Protein AF-A0ABC8B4Y0-F1 (afdb_monomer_lite)

Secondary structure (DSSP, 8-state):
-------------------------------TTSPPPPB--HHHHHHHHHHHH-SEEEEEEEBTTS-EEEEEEETT--EEEEESSGGGPEEEEEETTEEEEE--TTTTTSSPPTT--HHHHTTS-EES-GGGGTTSPSS---HHHHHHHHHHHHTT-S--PBTTPPPEEETTEEEEEEEETTEEEEEESSSSP-EEEEEPPTT------PPPTTSPPPTTSSSS--B-PEEEE---HHHHHHHHHHHHHHHHGGGG-EETTEEEE--SS-EEEE-SS-EEEEEEEEEEE---SSS---SEEEEEEEEEEEETTEE---EEEEEEEESSEEEEEEEEETTHHHHHHHHHHHHHHHHHHHHHHHTS---------EEEEEEEEEES--HHHHHHHHHHHHHHHHHHHHHH-S-TT-EEEE--TT-SHHHHHHHHHHHHSTT--SPPEEEE-TT--BTTTBTEEEE--PPBTTBTT--HHHHHHHHHHHTT--GGG--EEEEEEPP-TTTTT-SSGGGSPTT-EEEEEE---TT-HHHHHHHHHHHHHHHHS-------

Organism: NCBI:txid37332

InterPro domains:
  IPR032722 Deaminase, Xanthomonas XOO_2897-like [PF14440] (442-535)

Foldseek 3Di:
DDDDDDDDDDDDDDDDDDDDPDPDDDDPPPDPPDDDFDFDQQLQLLQLLVLLLQQKWWKWFAWPVGKIWIWMAGLVQWIWTWIGDDQQIWTWTAFPNFIWIQTALVPCPDAFFPPDDSVLRHRAIEGQDPVRCVRPQDAGPRSNVVSLLSLVFSVQFPDGDGPPPAFDDQPPATWGWTQTPQAIWIWGPDPVIHTFKGAGDPDDDAPPPDDDPPDRDDSRHDDPIHIGMMGIDDDDPVRSLVVLVVSLVVLQRLQSYFYSQKHKDKDQFADWDDDLQKIKGKIKIFMEGPDPDPDPDWDKFKKKKWKFKDKVNHTFPTWIDIDIGINGDIDMDMTMGRRVNVVSVVVVVVQVVVQVVVCVVVVHHDDDDDDIDMTMGMDMTTRPDHPVVSVVRSVVSVVSSVVSVLLQDLDPFEGEDEDRACPDLFSVVQLVVCVVPDPLLAKKKKFQFPPLCDVVSGRIDIFSQPADPVRNRGHSLVSSVVSCVVVVHFLQRGQEMEIQERDPNPPPVRPNSVNYGRYHYYYYHRYDDPPDPVSSVSSSVSVNVSSPDDPPDPDD

Radius of gyration: 36.03 Å; chains: 1; bounding box: 82×99×139 Å

Sequence (556 aa):
MYQLKRHSGSRIGMVAAVLSAVVVAGCASSVPGHPVAAPNTAPFYSAVVDLMTQSAAHYSGSDARGGTWDVRATATGEVLGKVGSGGDSTDVLVVDGKTYAKPPKSKASANLPRGMSLSDVEGKWLTGSDDLAEGVPAGSLSPRELANQLLSALDRASAYPRVGDTPVQIGSDQAIEVPTPIGTLAVSATAPYRVLRLTPPTGVGASSTSPTPDTPGIFLGTQNDQLGPIMFILMTAADRDQVYTDIVNQTQTLSNSLDVGINFQFDPSGNLDCNEASCTVTSTVTTSTTATRSAKLSGNVSAAMTAAITVEGRPSAGCATTQTLPISGVSTMTCVDPTVAAITADIRATKRAEAQAKANAEHHDVYVNWNVHFAAQIKIQATAMIQAEIDRMITVVRTEGDNARNRSNCGQTCTYNQIPYNSDKLSQAANRARTTTPGSTRNIMVAVVPGWNDPKTGDLVIGSGDPQSDNGTGRSEDDILTQLTSKGLSLDKITGLYSERQPCFSTCNSKLAPSLHPGTQVTYTVPWVPNDADSHSAGDALINRLAAEPVGGQRK

pLDDT: mean 78.81, std 18.63, range [27.58, 97.62]

Structure (mmCIF, N/CA/C/O backbone):
data_AF-A0ABC8B4Y0-F1
#
_entry.id   AF-A0ABC8B4Y0-F1
#
loop_
_atom_site.group_PDB
_atom_site.id
_atom_site.type_symbol
_atom_site.label_atom_id
_atom_site.label_alt_id
_atom_site.label_comp_id
_atom_site.label_asym_id
_atom_site.label_entity_id
_atom_site.label_seq_id
_atom_site.pdbx_PDB_ins_code
_atom_site.Cartn_x
_atom_site.Cartn_y
_atom_site.Cartn_z
_atom_site.occupancy
_atom_site.B_iso_or_equiv
_atom_site.auth_seq_id
_atom_site.auth_comp_id
_atom_site.auth_asym_id
_atom_site.auth_atom_id
_atom_site.pdbx_PDB_model_num
ATOM 1 N N . MET A 1 1 ? -19.310 69.004 45.032 1.00 33.62 1 MET A N 1
ATOM 2 C CA . MET A 1 1 ? -20.766 69.000 45.313 1.00 33.62 1 MET A CA 1
ATOM 3 C C . MET A 1 1 ? -21.301 67.677 44.788 1.00 33.62 1 MET A C 1
ATOM 5 O O . MET A 1 1 ? -21.158 67.478 43.598 1.00 33.62 1 MET A O 1
ATOM 9 N N . TYR A 1 2 ? -21.785 66.678 45.525 1.00 31.17 2 TYR A N 1
ATOM 10 C CA . TYR A 1 2 ? -22.213 66.428 46.914 1.00 31.17 2 TYR A CA 1
ATOM 11 C C . TYR A 1 2 ? -21.756 64.966 47.225 1.00 31.17 2 TYR A C 1
ATOM 13 O O . TYR A 1 2 ? -21.882 64.124 46.346 1.00 31.17 2 TYR A O 1
ATOM 21 N N . GLN A 1 3 ? -21.012 64.630 48.298 1.00 27.58 3 GLN A N 1
ATOM 22 C CA . GLN A 1 3 ? -21.507 64.241 49.647 1.00 27.58 3 GLN A CA 1
ATOM 23 C C . GLN A 1 3 ? -22.739 63.309 49.549 1.00 27.58 3 GLN A C 1
ATOM 25 O O . GLN A 1 3 ? -23.768 63.753 49.063 1.00 27.58 3 GLN A O 1
ATOM 30 N N . LEU A 1 4 ? -22.744 62.020 49.916 1.00 32.25 4 LEU A N 1
ATOM 31 C CA . LEU A 1 4 ? -22.607 61.358 51.238 1.00 32.25 4 LEU A CA 1
ATOM 32 C C . LEU A 1 4 ? -23.040 59.884 50.997 1.00 32.25 4 LEU A C 1
ATOM 34 O O . LEU A 1 4 ? -23.848 59.663 50.105 1.00 32.25 4 LEU A O 1
ATOM 38 N N . LYS A 1 5 ? -22.633 58.811 51.689 1.00 30.44 5 LYS A N 1
ATOM 39 C CA . LYS A 1 5 ? -22.561 58.515 53.139 1.00 30.44 5 LYS A CA 1
ATOM 40 C C . LYS A 1 5 ? -21.905 57.109 53.243 1.00 30.44 5 LYS A C 1
ATOM 42 O O . LYS A 1 5 ? -22.282 56.238 52.472 1.00 30.44 5 LYS A O 1
ATOM 47 N N . ARG A 1 6 ? -20.821 56.860 54.002 1.00 34.34 6 ARG A N 1
ATOM 48 C CA . ARG A 1 6 ? -20.750 56.554 55.461 1.00 34.34 6 ARG A CA 1
ATOM 49 C C . ARG A 1 6 ? -21.762 55.469 55.875 1.00 34.34 6 ARG A C 1
ATOM 51 O O . ARG A 1 6 ? -22.946 55.670 55.664 1.00 34.34 6 ARG A O 1
ATOM 58 N N . HIS A 1 7 ? -21.396 54.334 56.475 1.00 32.16 7 HIS A N 1
ATOM 59 C CA . HIS A 1 7 ? -20.611 54.120 57.706 1.00 32.16 7 HIS A CA 1
ATOM 60 C C . HIS A 1 7 ? -20.355 52.589 57.851 1.00 32.16 7 HIS A C 1
ATOM 62 O O . HIS A 1 7 ? -21.192 51.816 57.414 1.00 32.16 7 HIS A O 1
ATOM 68 N N . SER A 1 8 ? -19.188 52.093 58.291 1.00 32.81 8 SER A N 1
ATOM 69 C CA . SER A 1 8 ? -18.697 51.953 59.686 1.00 32.81 8 SER A CA 1
ATOM 70 C C . SER A 1 8 ? -18.824 50.524 60.223 1.00 32.81 8 SER A C 1
ATOM 72 O O . SER A 1 8 ? -19.868 49.907 60.074 1.00 32.81 8 SER A O 1
ATOM 74 N N . GLY A 1 9 ? -17.792 50.068 60.941 1.00 32.69 9 GLY A N 1
ATOM 75 C CA . GLY A 1 9 ? -17.789 48.839 61.746 1.00 32.69 9 GLY A CA 1
ATOM 76 C C . GLY A 1 9 ? -16.474 48.076 61.594 1.00 32.69 9 GLY A C 1
ATOM 77 O O . GLY A 1 9 ? -16.416 47.088 60.884 1.00 32.69 9 GLY A O 1
ATOM 78 N N . SER A 1 10 ? -15.346 48.693 61.936 1.00 33.22 10 SER A N 1
ATOM 79 C CA . SER A 1 10 ? -14.652 48.591 63.232 1.00 33.22 10 SER A CA 1
ATOM 80 C C . SER A 1 10 ? -13.839 47.307 63.419 1.00 33.22 10 SER A C 1
ATOM 82 O O . SER A 1 10 ? -14.345 46.197 63.497 1.00 33.22 10 SER A O 1
ATOM 84 N N . ARG A 1 11 ? -12.537 47.570 63.533 1.00 34.44 11 ARG A N 1
ATOM 85 C CA . ARG A 1 11 ? -11.420 46.728 63.951 1.00 34.44 11 ARG A CA 1
ATOM 86 C C . ARG A 1 11 ? -11.688 46.066 65.309 1.00 34.44 11 ARG A C 1
ATOM 88 O O . ARG A 1 11 ? -12.356 46.670 66.143 1.00 34.44 11 ARG A O 1
ATOM 95 N N . ILE A 1 12 ? -11.037 44.931 65.562 1.00 34.25 12 ILE A N 1
ATOM 96 C CA . ILE A 1 12 ? -9.954 44.745 66.555 1.00 34.25 12 ILE A CA 1
ATOM 97 C C . ILE A 1 12 ? -9.603 43.249 66.594 1.00 34.25 12 ILE A C 1
ATOM 99 O O . ILE A 1 12 ? -10.494 42.409 66.583 1.00 34.25 12 ILE A O 1
ATOM 103 N N . GLY A 1 13 ? -8.309 42.931 66.689 1.00 31.23 13 GLY A N 1
ATOM 104 C CA . GLY A 1 13 ? -7.859 41.614 67.150 1.00 31.23 13 GLY A CA 1
ATOM 105 C C . GLY A 1 13 ? -6.718 41.010 66.343 1.00 31.23 13 GLY A C 1
ATOM 106 O O . GLY A 1 13 ? -6.889 39.986 65.699 1.00 31.23 13 GLY A O 1
ATOM 107 N N . MET A 1 14 ? -5.551 41.649 66.377 1.00 32.12 14 MET A N 1
ATOM 108 C CA . MET A 1 14 ? -4.293 41.069 65.918 1.00 32.12 14 MET A CA 1
ATOM 109 C C . MET A 1 14 ? -3.760 40.160 67.035 1.00 32.12 14 MET A C 1
ATOM 111 O O . MET A 1 14 ? -3.405 40.659 68.099 1.00 32.12 14 MET A O 1
ATOM 115 N N . VAL A 1 15 ? -3.689 38.850 66.800 1.00 34.12 15 VAL A N 1
ATOM 116 C CA . VAL A 1 15 ? -2.751 37.954 67.492 1.00 34.12 15 VAL A CA 1
ATOM 117 C C . VAL A 1 15 ? -2.112 37.081 66.425 1.00 34.12 15 VAL A C 1
ATOM 119 O O . VAL A 1 15 ? -2.777 36.322 65.727 1.00 34.12 15 VAL A O 1
ATOM 122 N N . ALA A 1 16 ? -0.808 37.275 66.268 1.00 33.03 16 ALA A N 1
ATOM 123 C CA . ALA A 1 16 ? 0.045 36.532 65.368 1.00 33.03 16 ALA A CA 1
ATOM 124 C C . ALA A 1 16 ? 0.243 35.101 65.884 1.00 33.03 16 ALA A C 1
ATOM 126 O O . ALA A 1 16 ? 0.669 34.904 67.019 1.00 33.03 16 ALA A O 1
ATOM 127 N N . ALA A 1 17 ? 0.001 34.119 65.020 1.00 34.31 17 ALA A N 1
ATOM 128 C CA . ALA A 1 17 ? 0.556 32.782 65.152 1.00 34.31 17 ALA A CA 1
ATOM 129 C C . ALA A 1 17 ? 1.175 32.405 63.805 1.00 34.31 17 ALA A C 1
ATOM 131 O O . ALA A 1 17 ? 0.490 32.213 62.802 1.00 34.31 17 ALA A O 1
ATOM 132 N N . VAL A 1 18 ? 2.504 32.380 63.802 1.00 39.38 18 VAL A N 1
ATOM 133 C CA . VAL A 1 18 ? 3.349 31.850 62.738 1.00 39.38 18 VAL A CA 1
ATOM 134 C C . VAL A 1 18 ? 3.059 30.354 62.624 1.00 39.38 18 VAL A C 1
ATOM 136 O O . VAL A 1 18 ? 3.343 29.602 63.551 1.00 39.38 18 VAL A O 1
ATOM 139 N N . LEU A 1 19 ? 2.500 29.924 61.494 1.00 34.56 19 LEU A N 1
ATOM 140 C CA . LEU A 1 19 ? 2.455 28.518 61.106 1.00 34.56 19 LEU A CA 1
ATOM 141 C C . LEU A 1 19 ? 2.999 28.399 59.687 1.00 34.56 19 LEU A C 1
ATOM 143 O O . LEU A 1 19 ? 2.374 28.790 58.703 1.00 34.56 19 LEU A O 1
ATOM 147 N N . SER A 1 20 ? 4.228 27.904 59.637 1.00 34.22 20 SER A N 1
ATOM 148 C CA . SER A 1 20 ? 4.973 27.527 58.450 1.00 34.22 20 SER A CA 1
ATOM 149 C C . SER A 1 20 ? 4.153 26.564 57.589 1.00 34.22 20 SER A C 1
ATOM 151 O O . SER A 1 20 ? 3.876 25.439 58.000 1.00 34.22 20 SER A O 1
ATOM 153 N N . ALA A 1 21 ? 3.789 26.990 56.381 1.00 34.03 21 ALA A N 1
ATOM 154 C CA . ALA A 1 21 ? 3.272 26.099 55.354 1.00 34.03 21 ALA A CA 1
ATOM 155 C C . ALA A 1 21 ? 4.445 25.303 54.763 1.00 34.03 21 ALA A C 1
ATOM 157 O O . ALA A 1 21 ? 5.145 25.765 53.863 1.00 34.03 21 ALA A O 1
ATOM 158 N N . VAL A 1 22 ? 4.678 24.106 55.300 1.00 35.88 22 VAL A N 1
ATOM 159 C CA . VAL A 1 22 ? 5.482 23.087 54.625 1.00 35.88 22 VAL A CA 1
ATOM 160 C C . VAL A 1 22 ? 4.631 22.548 53.476 1.00 35.88 22 VAL A C 1
ATOM 162 O O . VAL A 1 22 ? 3.668 21.815 53.691 1.00 35.88 22 VAL A O 1
ATOM 165 N N . VAL A 1 23 ? 4.977 22.929 52.247 1.00 37.81 23 VAL A N 1
ATOM 166 C CA . VAL A 1 23 ? 4.506 22.256 51.033 1.00 37.81 23 VAL A CA 1
ATOM 167 C C . VAL A 1 23 ? 5.220 20.907 50.978 1.00 37.81 23 VAL A C 1
ATOM 169 O O . VAL A 1 23 ? 6.332 20.797 50.468 1.00 37.81 23 VAL A O 1
ATOM 172 N N . VAL A 1 24 ? 4.606 19.881 51.571 1.00 37.44 24 VAL A N 1
ATOM 173 C CA . VAL A 1 24 ? 5.022 18.491 51.368 1.00 37.44 24 VAL A CA 1
ATOM 174 C C . VAL A 1 24 ? 4.458 18.042 50.027 1.00 37.44 24 VAL A C 1
ATOM 176 O O . VAL A 1 24 ? 3.270 17.759 49.886 1.00 37.44 24 VAL A O 1
ATOM 179 N N . ALA A 1 25 ? 5.338 17.997 49.033 1.00 41.84 25 ALA A N 1
ATOM 180 C CA . ALA A 1 25 ? 5.157 17.160 47.865 1.00 41.84 25 ALA A CA 1
ATOM 181 C C . ALA A 1 25 ? 5.165 15.682 48.295 1.00 41.84 25 ALA A C 1
ATOM 183 O O . ALA A 1 25 ? 6.038 15.261 49.048 1.00 41.84 25 ALA A O 1
ATOM 184 N N . GLY A 1 26 ? 4.217 14.906 47.767 1.00 42.34 26 GLY A N 1
ATOM 185 C CA . GLY A 1 26 ? 4.308 13.450 47.697 1.00 42.34 26 GLY A CA 1
ATOM 186 C C . GLY A 1 26 ? 3.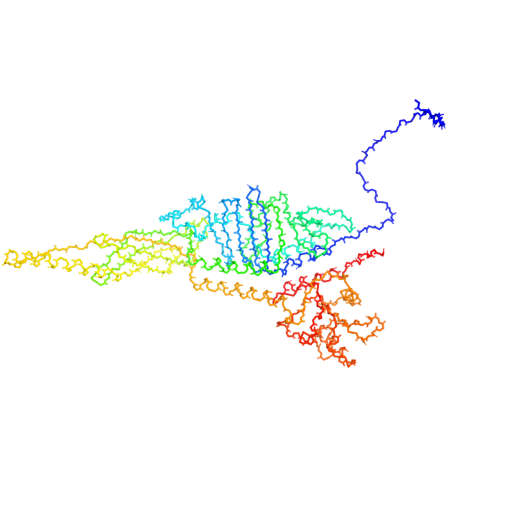944 12.693 48.972 1.00 42.34 26 GLY A C 1
ATOM 187 O O . GLY A 1 26 ? 4.810 12.374 49.772 1.00 42.34 26 GLY A O 1
ATOM 188 N N . CYS A 1 27 ? 2.671 12.317 49.088 1.00 33.81 27 CYS A N 1
ATOM 189 C CA . CYS A 1 27 ? 2.216 11.003 49.555 1.00 33.81 27 CYS A CA 1
ATOM 190 C C . CYS A 1 27 ? 0.721 10.904 49.239 1.00 33.81 27 CYS A C 1
ATOM 192 O O . CYS A 1 27 ? -0.093 11.609 49.831 1.00 33.81 27 CYS A O 1
ATOM 194 N N . ALA A 1 28 ? 0.362 10.049 48.282 1.00 39.50 28 ALA A N 1
ATOM 195 C CA . ALA A 1 28 ? -1.017 9.655 48.048 1.00 39.50 28 ALA A CA 1
ATOM 196 C C . ALA A 1 28 ? -1.510 8.877 49.276 1.00 39.50 28 ALA A C 1
ATOM 198 O O . ALA A 1 28 ? -1.302 7.672 49.395 1.00 39.50 28 ALA A O 1
ATOM 199 N N . SER A 1 29 ? -2.132 9.576 50.221 1.00 38.91 29 SER A N 1
ATOM 200 C CA . SER A 1 29 ? -2.895 8.956 51.292 1.00 38.91 29 SER A CA 1
ATOM 201 C C . SER A 1 29 ? -4.179 8.391 50.691 1.00 38.91 29 SER A C 1
ATOM 203 O O . SER A 1 29 ? -5.160 9.095 50.454 1.00 38.91 29 SER A O 1
ATOM 205 N N . SER A 1 30 ? -4.171 7.088 50.416 1.00 38.75 30 SER A N 1
ATOM 206 C CA . SER A 1 30 ? -5.388 6.324 50.171 1.00 38.75 30 SER A CA 1
ATOM 207 C C . SER A 1 30 ? -6.249 6.369 51.433 1.00 38.75 30 SER A C 1
ATOM 209 O O . SER A 1 30 ? -6.002 5.632 52.388 1.00 38.75 30 SER A O 1
ATOM 211 N N . VAL A 1 31 ? -7.242 7.257 51.455 1.00 45.97 31 VAL A N 1
ATOM 212 C CA . VAL A 1 31 ? -8.321 7.229 52.446 1.00 45.97 31 VAL A CA 1
ATOM 213 C C . VAL A 1 31 ? -9.080 5.905 52.261 1.00 45.97 31 VAL A C 1
ATOM 215 O O . VAL A 1 31 ? -9.614 5.668 51.172 1.00 45.97 31 VAL A O 1
ATOM 218 N N . PRO A 1 32 ? -9.132 5.019 53.272 1.00 40.41 32 PRO A N 1
ATOM 219 C CA . PRO A 1 32 ? -9.907 3.787 53.188 1.00 40.41 32 PRO A CA 1
ATOM 220 C C . PRO A 1 32 ? -11.396 4.122 53.031 1.00 40.41 32 PRO A C 1
ATOM 222 O O . PRO A 1 32 ? -11.957 4.824 53.868 1.00 40.41 32 PRO A O 1
ATOM 225 N N . GLY A 1 33 ? -12.035 3.626 51.968 1.00 50.25 33 GLY A N 1
ATOM 226 C CA . GLY A 1 33 ? -13.491 3.722 51.783 1.00 50.25 33 GLY A CA 1
ATOM 227 C C . GLY A 1 33 ? -13.984 4.518 50.570 1.00 50.25 33 GLY A C 1
ATOM 228 O O . GLY A 1 33 ? -15.193 4.560 50.352 1.00 50.25 33 GLY A O 1
ATOM 229 N N . HIS A 1 34 ? -13.105 5.100 49.748 1.00 46.31 34 HIS A N 1
ATOM 230 C CA . HIS A 1 34 ? -13.522 5.679 48.465 1.00 46.31 34 HIS A CA 1
ATOM 231 C C . HIS A 1 34 ? -13.335 4.678 47.314 1.00 46.31 34 HIS A C 1
ATOM 233 O O . HIS A 1 34 ? -12.251 4.101 47.191 1.00 46.31 34 HIS A O 1
ATOM 239 N N . PRO A 1 35 ? -14.363 4.449 46.471 1.00 56.41 35 PRO A N 1
ATOM 240 C CA . PRO A 1 35 ? -14.248 3.556 45.327 1.00 56.41 35 PRO A CA 1
ATOM 241 C C . PRO A 1 35 ? -13.155 4.064 44.384 1.00 56.41 35 PRO A C 1
ATOM 243 O O . PRO A 1 35 ? -13.196 5.198 43.907 1.00 56.41 35 PRO A O 1
ATOM 246 N N . VAL A 1 36 ? -12.161 3.216 44.132 1.00 59.78 36 VAL A N 1
ATOM 247 C CA . VAL A 1 36 ? -11.130 3.468 43.127 1.00 59.78 36 VAL A CA 1
ATOM 248 C C . VAL A 1 36 ? -11.789 3.355 41.755 1.00 59.78 36 VAL A C 1
ATOM 250 O O . VAL A 1 36 ? -12.401 2.331 41.456 1.00 59.78 36 VAL A O 1
ATOM 253 N N . ALA A 1 37 ? -11.691 4.404 40.934 1.00 69.25 37 ALA A N 1
ATOM 254 C CA . ALA A 1 37 ? -12.206 4.370 39.569 1.00 69.25 37 ALA A CA 1
ATOM 255 C C . ALA A 1 37 ? -11.584 3.195 38.797 1.00 69.25 37 ALA A C 1
ATOM 257 O O . ALA A 1 37 ? -10.370 2.974 38.866 1.00 69.25 37 ALA A O 1
ATOM 258 N N . ALA A 1 38 ? -12.429 2.435 38.096 1.00 73.62 38 ALA A N 1
ATOM 259 C CA . ALA A 1 38 ? -12.001 1.264 37.345 1.00 73.62 38 ALA A CA 1
ATOM 260 C C . ALA A 1 38 ? -11.003 1.648 36.229 1.00 73.62 38 ALA A C 1
ATOM 262 O O . ALA A 1 38 ? -11.079 2.767 35.700 1.00 73.62 38 ALA A O 1
ATOM 263 N N . PRO A 1 39 ? -10.078 0.739 35.864 1.00 82.31 39 PRO A N 1
ATOM 264 C CA . PRO A 1 39 ? -9.255 0.886 34.666 1.00 82.31 39 PRO A CA 1
ATOM 265 C C . PRO A 1 39 ? -10.119 1.105 33.417 1.00 82.31 39 PRO A C 1
ATOM 267 O O . PRO A 1 39 ? -11.150 0.457 33.257 1.00 82.31 39 PRO A O 1
ATOM 270 N N . ASN A 1 40 ? -9.696 2.012 32.538 1.00 84.44 40 ASN A N 1
ATOM 271 C CA . ASN A 1 40 ? -10.387 2.350 31.296 1.00 84.44 40 ASN A CA 1
ATOM 272 C C . ASN A 1 40 ? -9.712 1.650 30.107 1.00 84.44 40 ASN A C 1
ATOM 274 O O . ASN A 1 40 ? -8.875 2.236 29.420 1.00 84.44 40 ASN A O 1
ATOM 278 N N . THR A 1 41 ? -10.028 0.371 29.905 1.00 86.56 41 THR A N 1
ATOM 279 C CA . THR A 1 41 ? -9.383 -0.483 28.895 1.00 86.56 41 THR A CA 1
ATOM 280 C C . THR A 1 41 ? -10.081 -0.430 27.532 1.00 86.56 41 THR A C 1
ATOM 282 O O . THR A 1 41 ? -9.387 -0.409 26.512 1.00 86.56 41 THR A O 1
ATOM 285 N N . ALA A 1 42 ? -11.416 -0.328 27.480 1.00 81.69 42 ALA A N 1
ATOM 286 C CA . ALA A 1 42 ? -12.196 -0.421 26.241 1.00 81.69 42 ALA A CA 1
ATOM 287 C C . ALA A 1 42 ? -11.749 0.523 25.119 1.00 81.69 42 ALA A C 1
ATOM 289 O O . ALA A 1 42 ? -11.689 0.059 23.974 1.00 81.69 42 ALA A O 1
ATOM 290 N N . PRO A 1 43 ? -11.414 1.805 25.380 1.00 88.75 43 PRO A N 1
ATOM 291 C CA . PRO A 1 43 ? -10.980 2.709 24.321 1.00 88.75 43 PRO A CA 1
ATOM 292 C C . PRO A 1 43 ? -9.747 2.204 23.574 1.00 88.75 43 PRO A C 1
ATOM 294 O O . PRO A 1 43 ? -9.688 2.307 22.353 1.00 88.75 43 PRO A O 1
ATOM 297 N N . PHE A 1 44 ? -8.785 1.614 24.289 1.00 92.12 44 PHE A N 1
ATOM 298 C CA . PHE A 1 44 ? -7.531 1.145 23.703 1.00 92.12 44 PHE A CA 1
ATOM 299 C C . PHE A 1 44 ? -7.748 -0.064 22.809 1.00 92.12 44 PHE A C 1
ATOM 301 O O . PHE A 1 44 ? -7.335 -0.064 21.653 1.00 92.12 44 PHE A O 1
ATOM 308 N N . TYR A 1 45 ? -8.448 -1.074 23.318 1.00 87.69 45 TYR A N 1
ATOM 309 C CA . TYR A 1 45 ? -8.726 -2.271 22.538 1.00 87.69 45 TYR A CA 1
ATOM 310 C C . TYR A 1 45 ? -9.642 -1.979 21.340 1.00 87.69 45 TYR A C 1
ATOM 312 O O . TYR A 1 45 ? -9.403 -2.495 20.251 1.00 87.69 45 TYR A O 1
ATOM 320 N N . SER A 1 46 ? -10.639 -1.101 21.506 1.00 82.81 46 SER A N 1
ATOM 321 C CA . SER A 1 46 ? -11.514 -0.672 20.405 1.00 82.81 46 SER A CA 1
ATOM 322 C C . SER A 1 46 ? -10.735 0.075 19.323 1.00 82.81 46 SER A C 1
ATOM 324 O O . SER A 1 46 ? -10.908 -0.217 18.147 1.00 82.81 46 SER A O 1
ATOM 326 N N . ALA A 1 47 ? -9.844 0.992 19.713 1.00 91.12 47 ALA A N 1
ATOM 327 C CA . ALA A 1 47 ? -8.995 1.731 18.783 1.00 91.12 47 ALA A CA 1
ATOM 328 C C . ALA A 1 47 ? -8.040 0.826 17.995 1.00 91.12 47 ALA A C 1
ATOM 330 O O . ALA A 1 47 ? -7.848 1.026 16.798 1.00 91.12 47 ALA A O 1
ATOM 331 N N . VAL A 1 48 ? -7.438 -0.169 18.650 1.00 91.38 48 VAL A N 1
ATOM 332 C CA . VAL A 1 48 ? -6.520 -1.096 17.977 1.00 91.38 48 VAL A CA 1
ATOM 333 C C . VAL A 1 48 ? -7.270 -2.043 17.038 1.00 91.38 48 VAL A C 1
ATOM 335 O O . VAL A 1 48 ? -6.778 -2.334 15.952 1.00 91.38 48 VAL A O 1
ATOM 338 N N . VAL A 1 49 ? -8.476 -2.488 17.398 1.00 83.50 49 VAL A N 1
ATOM 339 C CA . VAL A 1 49 ? -9.301 -3.282 16.476 1.00 83.50 49 VAL A CA 1
ATOM 340 C C . VAL A 1 49 ? -9.848 -2.443 15.327 1.00 83.50 49 VAL A C 1
ATOM 342 O O . VAL A 1 49 ? -9.884 -2.943 14.208 1.00 83.50 49 VAL A O 1
ATOM 345 N N . ASP A 1 50 ? -10.207 -1.177 15.547 1.00 85.44 50 ASP A N 1
ATOM 346 C CA . ASP A 1 50 ? -10.501 -0.259 14.442 1.00 85.44 50 ASP A CA 1
ATOM 347 C C . ASP A 1 50 ? -9.318 -0.221 13.463 1.00 85.44 50 ASP A C 1
ATOM 349 O O . ASP A 1 50 ? -9.495 -0.564 12.294 1.00 85.44 50 ASP A O 1
ATOM 353 N N . LEU A 1 51 ? -8.094 0.030 13.955 1.00 91.00 51 LEU A N 1
ATOM 354 C CA . LEU A 1 51 ? -6.875 0.012 13.138 1.00 91.00 51 LEU A CA 1
ATOM 355 C C . LEU A 1 51 ? -6.704 -1.305 12.367 1.00 91.00 51 LEU A C 1
ATOM 357 O O . LEU A 1 51 ? -6.485 -1.263 11.163 1.00 91.00 51 LEU A O 1
ATOM 361 N N . MET A 1 52 ? -6.851 -2.461 13.025 1.00 85.50 52 MET A N 1
ATOM 362 C CA . MET A 1 52 ? -6.664 -3.793 12.420 1.00 85.50 52 MET A CA 1
ATOM 363 C C . MET A 1 52 ? -7.491 -4.019 11.150 1.00 85.50 52 MET A C 1
ATOM 365 O O . MET A 1 52 ? -7.160 -4.853 10.308 1.00 85.50 52 MET A O 1
ATOM 369 N N . THR A 1 53 ? -8.606 -3.310 11.047 1.00 79.75 53 THR A N 1
ATOM 370 C CA . THR A 1 53 ? -9.641 -3.546 10.042 1.00 79.75 53 THR A CA 1
ATOM 371 C C . THR A 1 53 ? -9.701 -2.465 8.981 1.00 79.75 53 THR A C 1
ATOM 373 O O . THR A 1 53 ? -10.432 -2.610 7.998 1.00 79.75 53 THR A O 1
ATOM 376 N N . GLN A 1 54 ? -8.903 -1.410 9.150 1.00 85.25 54 GLN A N 1
ATOM 377 C CA . GLN A 1 54 ? -8.686 -0.420 8.114 1.00 85.25 54 GLN A CA 1
ATOM 378 C C . GLN A 1 54 ? -8.093 -1.115 6.885 1.00 85.25 54 GLN A C 1
ATOM 380 O O . GLN A 1 54 ? -7.096 -1.830 6.975 1.00 85.25 54 GLN A O 1
ATOM 385 N N . SER A 1 55 ? -8.708 -0.901 5.720 1.00 86.81 55 SER A N 1
ATOM 386 C CA . SER A 1 55 ? -8.175 -1.400 4.447 1.00 86.81 55 SER A CA 1
ATOM 387 C C . SER A 1 55 ? -6.872 -0.703 4.064 1.00 86.81 55 SER A C 1
ATOM 389 O O . SER A 1 55 ? -5.987 -1.308 3.474 1.00 86.81 55 SER A O 1
ATOM 391 N N . ALA A 1 56 ? -6.729 0.558 4.458 1.00 93.19 56 ALA A N 1
ATOM 392 C CA . ALA A 1 56 ? -5.491 1.303 4.364 1.00 93.19 56 ALA A CA 1
ATOM 393 C C . ALA A 1 56 ? -5.378 2.281 5.535 1.00 93.19 56 ALA A C 1
ATOM 395 O O . ALA A 1 56 ? -6.392 2.731 6.075 1.00 93.19 56 ALA A O 1
ATOM 396 N N . ALA A 1 57 ? -4.150 2.621 5.902 1.00 95.31 57 ALA A N 1
ATOM 397 C CA . ALA A 1 57 ? -3.844 3.575 6.956 1.00 95.31 57 ALA A CA 1
ATOM 398 C C . ALA A 1 57 ? -2.753 4.552 6.514 1.00 95.31 57 ALA A C 1
ATOM 400 O O . ALA A 1 57 ? -1.908 4.230 5.679 1.00 95.31 57 ALA A O 1
ATOM 401 N N . HIS A 1 58 ? -2.791 5.758 7.078 1.00 96.69 58 HIS A N 1
ATOM 402 C CA . HIS A 1 58 ? -1.838 6.827 6.810 1.00 96.69 58 HIS A CA 1
ATOM 403 C C . HIS A 1 58 ? -1.052 7.109 8.080 1.00 96.69 58 HIS A C 1
ATOM 405 O O . HIS A 1 58 ? -1.615 7.394 9.138 1.00 96.69 58 HIS A O 1
ATOM 411 N N . TYR A 1 59 ? 0.260 7.014 7.954 1.00 94.75 59 TYR A N 1
ATOM 412 C CA . TYR A 1 59 ? 1.211 7.187 9.027 1.00 94.75 59 TYR A CA 1
ATOM 413 C C . TYR A 1 59 ? 2.163 8.322 8.696 1.00 94.75 59 TYR A C 1
ATOM 415 O O . TYR A 1 59 ? 2.592 8.478 7.553 1.00 94.75 59 TYR A O 1
ATOM 423 N N . SER A 1 60 ? 2.555 9.070 9.713 1.00 93.62 60 SER A N 1
ATOM 424 C CA . SER A 1 60 ? 3.706 9.956 9.616 1.00 93.62 60 SER A CA 1
ATOM 425 C C . SER A 1 60 ? 4.549 9.870 10.872 1.00 93.62 60 SER A C 1
ATOM 427 O O . SER A 1 60 ? 4.079 9.463 11.934 1.00 93.62 60 SER A O 1
ATOM 429 N N . GLY A 1 61 ? 5.814 10.234 10.763 1.00 90.38 61 GLY A N 1
ATOM 430 C CA . GLY A 1 61 ? 6.711 10.203 11.900 1.00 90.38 61 GLY A CA 1
ATOM 431 C C . GLY A 1 61 ? 8.054 10.820 11.582 1.00 90.38 61 GLY A C 1
ATOM 432 O O . GLY A 1 61 ? 8.262 11.453 10.543 1.00 90.38 61 GLY A O 1
ATOM 433 N N . SER A 1 62 ? 8.972 10.628 12.515 1.00 85.50 62 SER A N 1
ATOM 434 C CA . SER A 1 62 ? 10.361 11.020 12.353 1.00 85.50 62 SER A CA 1
ATOM 435 C C . SER A 1 62 ? 11.294 9.918 12.831 1.00 85.50 62 SER A C 1
ATOM 437 O O . SER A 1 62 ? 10.878 9.012 13.550 1.00 85.50 62 SER A O 1
ATOM 439 N N . ASP A 1 63 ? 12.558 10.000 12.453 1.00 77.19 63 ASP A N 1
ATOM 440 C CA . ASP A 1 63 ? 13.645 9.249 13.074 1.00 77.19 63 ASP A CA 1
ATOM 441 C C . ASP A 1 63 ? 14.402 10.133 14.086 1.00 77.19 63 ASP A C 1
ATOM 443 O O . ASP A 1 63 ? 14.182 11.346 14.189 1.00 77.19 63 ASP A O 1
ATOM 447 N N . ALA A 1 64 ? 15.301 9.530 14.863 1.00 67.19 64 ALA A N 1
ATOM 448 C CA . ALA A 1 64 ? 16.138 10.241 15.828 1.00 67.19 64 ALA A CA 1
ATOM 449 C C . ALA A 1 64 ? 17.192 11.160 15.190 1.00 67.19 64 ALA A C 1
ATOM 451 O O . ALA A 1 64 ? 17.759 12.007 15.882 1.00 67.19 64 ALA A O 1
ATOM 452 N N . ARG A 1 65 ? 17.456 11.019 13.886 1.00 68.19 65 ARG A N 1
ATOM 453 C CA . ARG A 1 65 ? 18.354 11.883 13.107 1.00 68.19 65 ARG A CA 1
ATOM 454 C C . ARG A 1 65 ? 17.620 13.116 12.552 1.00 68.19 65 ARG A C 1
ATOM 456 O O . ARG A 1 65 ? 18.252 13.973 11.938 1.00 68.19 65 ARG A O 1
ATOM 463 N N . GLY A 1 66 ? 16.316 13.244 12.814 1.00 71.25 66 GLY A N 1
ATOM 464 C CA . GLY A 1 66 ? 15.473 14.351 12.364 1.00 71.25 66 GLY A CA 1
ATOM 465 C C . GLY A 1 66 ? 14.919 14.179 10.947 1.00 71.25 66 GLY A C 1
ATOM 466 O O . GLY A 1 66 ? 14.307 15.112 10.424 1.00 71.25 66 GLY A O 1
ATOM 467 N N . GLY A 1 67 ? 15.113 13.015 10.322 1.00 79.75 67 GLY A N 1
ATOM 468 C CA . GLY A 1 67 ? 14.417 12.641 9.099 1.00 79.75 67 GLY A CA 1
ATOM 469 C C . GLY A 1 67 ? 12.926 12.472 9.370 1.00 79.75 67 GLY A C 1
ATOM 470 O O . GLY A 1 67 ? 12.523 12.016 10.437 1.00 79.75 67 GLY A O 1
ATOM 471 N N . THR A 1 68 ? 12.094 12.884 8.419 1.00 88.38 68 THR A N 1
ATOM 472 C CA . THR A 1 68 ? 10.633 12.749 8.488 1.00 88.38 68 THR A CA 1
ATOM 473 C C . THR A 1 68 ? 10.153 11.756 7.453 1.00 88.38 68 THR A C 1
ATOM 475 O O . THR A 1 68 ? 10.751 11.640 6.388 1.00 88.38 68 THR A O 1
ATOM 478 N N . TRP A 1 69 ? 9.053 11.075 7.727 1.00 90.69 69 TRP A N 1
ATOM 479 C CA . TRP A 1 69 ? 8.423 10.178 6.770 1.00 90.69 69 TRP A CA 1
ATOM 480 C C . TRP A 1 69 ? 6.904 10.304 6.852 1.00 90.69 69 TRP A C 1
ATOM 482 O O . TRP A 1 69 ? 6.344 10.607 7.905 1.00 90.69 69 TRP A O 1
ATOM 492 N N . ASP A 1 70 ? 6.253 10.111 5.712 1.00 92.94 70 ASP A N 1
ATOM 493 C CA . ASP A 1 70 ? 4.806 10.183 5.533 1.00 92.94 70 ASP A CA 1
ATOM 494 C C . ASP A 1 70 ? 4.406 9.113 4.516 1.00 92.94 70 ASP A C 1
ATOM 496 O O . ASP A 1 70 ? 4.828 9.155 3.359 1.00 92.94 70 ASP A O 1
ATOM 500 N N . VAL A 1 71 ? 3.677 8.097 4.964 1.00 94.62 71 VAL A N 1
ATOM 501 C CA . VAL A 1 71 ? 3.428 6.879 4.192 1.00 94.62 71 VAL A CA 1
ATOM 502 C C . VAL A 1 71 ? 2.010 6.379 4.387 1.00 94.62 71 VAL A C 1
ATOM 504 O O . VAL A 1 71 ? 1.445 6.428 5.476 1.00 94.62 71 VAL A O 1
ATOM 507 N N . ARG A 1 72 ? 1.432 5.852 3.316 1.00 96.62 72 ARG A N 1
ATOM 508 C CA . ARG A 1 72 ? 0.136 5.181 3.315 1.00 96.62 72 ARG A CA 1
ATOM 509 C C . ARG A 1 72 ? 0.376 3.709 3.043 1.00 96.62 72 ARG A C 1
ATOM 511 O O . ARG A 1 72 ? 1.123 3.394 2.121 1.00 96.62 72 ARG A O 1
ATOM 518 N N . ALA A 1 73 ? -0.230 2.832 3.830 1.00 95.31 73 ALA A N 1
ATOM 519 C CA . ALA A 1 73 ? -0.070 1.393 3.677 1.00 95.31 73 ALA A CA 1
ATOM 520 C C . ALA A 1 73 ? -1.417 0.678 3.585 1.00 95.31 73 ALA A C 1
ATOM 522 O O . ALA A 1 73 ? -2.377 1.083 4.242 1.00 95.31 73 ALA A O 1
ATOM 523 N N . THR A 1 74 ? -1.480 -0.380 2.783 1.00 94.25 74 THR A N 1
ATOM 524 C CA . THR A 1 74 ? -2.637 -1.281 2.672 1.00 94.25 74 THR A CA 1
ATOM 525 C C . THR A 1 74 ? -2.629 -2.317 3.793 1.00 94.25 74 THR A C 1
ATOM 527 O O . THR A 1 74 ? -1.609 -2.559 4.443 1.00 94.25 74 THR A O 1
ATOM 530 N N . ALA A 1 75 ? -3.765 -2.982 4.001 1.00 87.44 75 ALA A N 1
ATOM 531 C CA . ALA A 1 75 ? -3.911 -4.059 4.973 1.00 87.44 75 ALA A CA 1
ATOM 532 C C . ALA A 1 75 ? -2.952 -5.238 4.727 1.00 87.44 75 ALA A C 1
ATOM 534 O O . ALA A 1 75 ? -2.593 -5.927 5.686 1.00 87.44 75 ALA A O 1
ATOM 535 N N . THR A 1 76 ? -2.508 -5.472 3.491 1.00 84.88 76 THR A N 1
ATOM 536 C CA . THR A 1 76 ? -1.520 -6.514 3.152 1.00 84.88 76 THR A CA 1
ATOM 537 C C . THR A 1 76 ? -0.070 -6.037 3.159 1.00 84.88 76 THR A C 1
ATOM 539 O O . THR A 1 76 ? 0.832 -6.871 3.120 1.00 84.88 76 THR A O 1
ATOM 542 N N . GLY A 1 77 ? 0.173 -4.736 3.334 1.00 89.44 77 GLY A N 1
ATOM 543 C CA . GLY A 1 77 ? 1.507 -4.188 3.575 1.00 89.44 77 GLY A CA 1
ATOM 544 C C . GLY A 1 77 ? 2.180 -3.554 2.360 1.00 89.44 77 GLY A C 1
ATOM 545 O O . GLY A 1 77 ? 3.363 -3.231 2.443 1.00 89.44 77 GLY A O 1
ATOM 546 N N . GLU A 1 78 ? 1.466 -3.333 1.255 1.00 92.62 78 GLU A N 1
ATOM 547 C CA . GLU A 1 78 ? 1.917 -2.412 0.215 1.00 92.62 78 GLU A CA 1
ATOM 548 C C . GLU A 1 78 ? 1.974 -0.993 0.781 1.00 92.62 78 GLU A C 1
ATOM 550 O O . GLU A 1 78 ? 1.085 -0.574 1.519 1.00 92.62 78 GLU A O 1
ATOM 555 N N . VAL A 1 79 ? 3.013 -0.239 0.430 1.00 94.12 79 VAL A N 1
ATOM 556 C CA . VAL A 1 79 ? 3.277 1.093 0.988 1.00 94.12 79 VAL A CA 1
ATOM 557 C C . VAL A 1 79 ? 3.510 2.083 -0.135 1.00 94.12 79 VAL A C 1
ATOM 559 O O . VAL A 1 79 ? 4.221 1.782 -1.085 1.00 94.12 79 VAL A O 1
ATOM 562 N N . LEU A 1 80 ? 2.976 3.291 -0.006 1.00 95.12 80 LEU A N 1
ATOM 563 C CA . LEU A 1 80 ? 3.317 4.426 -0.851 1.00 95.12 80 LEU A CA 1
ATOM 564 C C . LEU A 1 80 ? 3.478 5.679 0.002 1.00 95.12 80 LEU A C 1
ATOM 566 O O . LEU A 1 80 ? 2.581 6.041 0.762 1.00 95.12 80 LEU A O 1
ATOM 570 N N . GLY A 1 81 ? 4.578 6.398 -0.173 1.00 93.69 81 GLY A N 1
ATOM 571 C CA . GLY A 1 81 ? 4.795 7.630 0.567 1.00 93.69 81 GLY A CA 1
ATOM 572 C C . GLY A 1 81 ? 6.088 8.335 0.228 1.00 93.69 81 GLY A C 1
ATOM 573 O O . GLY A 1 81 ? 6.639 8.165 -0.857 1.00 93.69 81 GLY A O 1
ATOM 574 N N . LYS A 1 82 ? 6.549 9.149 1.172 1.00 91.81 82 LYS A N 1
ATOM 575 C CA . LYS A 1 82 ? 7.756 9.958 1.075 1.00 91.81 82 LYS A CA 1
ATOM 576 C C . LYS A 1 82 ? 8.587 9.844 2.341 1.00 91.81 82 LYS A C 1
ATOM 578 O O . LYS A 1 82 ? 8.053 9.810 3.448 1.00 91.81 82 LYS A O 1
ATOM 583 N N . VAL A 1 83 ? 9.900 9.865 2.162 1.00 88.19 83 VAL A N 1
ATOM 584 C CA . VAL A 1 83 ? 10.895 9.907 3.238 1.00 88.19 83 VAL A CA 1
ATOM 585 C C . VAL A 1 83 ? 11.830 11.092 3.006 1.00 88.19 83 VAL A C 1
ATOM 587 O O . VAL A 1 83 ? 12.218 11.377 1.877 1.00 88.19 83 VAL A O 1
ATOM 590 N N . GLY A 1 84 ? 12.199 11.797 4.069 1.00 82.94 84 GLY A N 1
ATOM 591 C CA . GLY A 1 84 ? 12.955 13.046 4.037 1.00 82.94 84 GLY A CA 1
ATOM 592 C C . GLY A 1 84 ? 12.069 14.282 4.207 1.00 82.94 84 GLY A C 1
ATOM 593 O O . GLY A 1 84 ? 10.862 14.190 4.431 1.00 82.94 84 GLY A O 1
ATOM 594 N N . SER A 1 85 ? 12.680 15.462 4.118 1.00 73.81 85 SER A N 1
ATOM 595 C CA . SER A 1 85 ? 12.023 16.746 4.370 1.00 73.81 85 SER A CA 1
ATOM 596 C C . SER A 1 85 ? 12.009 17.639 3.124 1.00 73.81 85 SER A C 1
ATOM 598 O O . SER A 1 85 ? 12.983 17.736 2.377 1.00 73.81 85 SER A O 1
ATOM 600 N N . GLY A 1 86 ? 10.878 18.312 2.892 1.00 71.00 86 GLY A N 1
ATOM 601 C CA . GLY A 1 86 ? 10.726 19.311 1.831 1.00 71.00 86 GLY A CA 1
ATOM 602 C C . GLY A 1 86 ? 11.047 18.797 0.419 1.00 71.00 86 GLY A C 1
ATOM 603 O O . GLY A 1 86 ? 10.635 17.705 0.022 1.00 71.00 86 GLY A O 1
ATOM 604 N N . GLY A 1 87 ? 11.770 19.617 -0.353 1.00 67.19 87 GLY A N 1
ATOM 605 C CA . GLY A 1 87 ? 12.176 19.315 -1.734 1.00 67.19 87 GLY A CA 1
ATOM 606 C C . GLY A 1 87 ? 13.216 18.197 -1.873 1.00 67.19 87 GLY A C 1
ATOM 607 O O . GLY A 1 87 ? 13.480 17.764 -2.990 1.00 67.19 87 GLY A O 1
ATOM 608 N N . ASP A 1 88 ? 13.761 17.707 -0.756 1.00 80.12 88 ASP A N 1
ATOM 609 C CA . ASP A 1 88 ? 14.733 16.612 -0.696 1.00 80.12 88 ASP A CA 1
ATOM 610 C C . ASP A 1 88 ? 14.094 15.283 -0.250 1.00 80.12 88 ASP A C 1
ATOM 612 O O . ASP A 1 88 ? 14.785 14.388 0.257 1.00 80.12 88 ASP A O 1
ATOM 616 N N . SER A 1 89 ? 12.775 15.159 -0.422 1.00 85.94 89 SER A N 1
ATOM 617 C CA . SER A 1 89 ? 12.032 13.928 -0.161 1.00 85.94 89 SER A CA 1
ATOM 618 C C . SER A 1 89 ? 12.198 12.912 -1.292 1.00 85.94 89 SER A C 1
ATOM 620 O O . SER A 1 89 ? 12.160 13.254 -2.473 1.00 85.94 89 SER A O 1
ATOM 622 N N . THR A 1 90 ? 12.376 11.655 -0.906 1.00 87.50 90 THR A N 1
ATOM 623 C CA . THR A 1 90 ? 12.414 10.477 -1.772 1.00 87.50 90 THR A CA 1
ATOM 624 C C . THR A 1 90 ? 11.029 9.843 -1.767 1.00 87.50 90 THR A C 1
ATOM 626 O O . THR A 1 90 ? 10.517 9.548 -0.685 1.00 87.50 90 THR A O 1
ATOM 629 N N . ASP A 1 91 ? 10.423 9.618 -2.938 1.00 92.00 91 ASP A N 1
ATOM 630 C CA . ASP A 1 91 ? 9.195 8.815 -2.992 1.00 92.00 91 ASP A CA 1
ATOM 631 C C . ASP A 1 91 ? 9.549 7.346 -2.750 1.00 92.00 91 ASP A C 1
ATOM 633 O O . ASP A 1 91 ? 10.571 6.855 -3.233 1.00 92.00 91 ASP A O 1
ATOM 637 N N . VAL A 1 92 ? 8.698 6.638 -2.018 1.00 91.50 92 VAL A N 1
ATOM 638 C CA . VAL A 1 92 ? 8.890 5.238 -1.638 1.00 91.50 92 VAL A CA 1
ATOM 639 C C . VAL A 1 92 ? 7.650 4.452 -2.019 1.00 91.50 92 VAL A C 1
ATOM 641 O O . VAL A 1 92 ? 6.532 4.876 -1.730 1.00 91.50 92 VAL A O 1
ATOM 644 N N . LEU A 1 93 ? 7.860 3.299 -2.645 1.00 93.25 93 LEU A N 1
ATOM 645 C CA . LEU A 1 93 ? 6.829 2.334 -2.993 1.00 93.25 93 LEU A CA 1
ATOM 646 C C . LEU A 1 93 ? 7.285 0.949 -2.532 1.00 93.25 93 LEU A C 1
ATOM 648 O O . LEU A 1 93 ? 8.346 0.486 -2.940 1.00 93.25 93 LEU A O 1
ATOM 652 N N . VAL A 1 94 ? 6.489 0.281 -1.706 1.00 90.94 94 VAL A N 1
ATOM 653 C CA . VAL A 1 94 ? 6.670 -1.133 -1.368 1.00 90.94 94 VAL A CA 1
ATOM 654 C C . VAL A 1 94 ? 5.535 -1.909 -2.009 1.00 90.94 94 VAL A C 1
ATOM 656 O O . VAL A 1 94 ? 4.369 -1.637 -1.735 1.00 90.94 94 VAL A O 1
ATOM 659 N N . VAL A 1 95 ? 5.871 -2.866 -2.866 1.00 90.50 95 VAL A N 1
ATOM 660 C CA . VAL A 1 95 ? 4.899 -3.752 -3.511 1.00 90.50 95 VAL A CA 1
ATOM 661 C C . VAL A 1 95 ? 5.488 -5.153 -3.598 1.00 90.50 95 VAL A C 1
ATOM 663 O O . VAL A 1 95 ? 6.665 -5.303 -3.927 1.00 90.50 95 VAL A O 1
ATOM 666 N N . ASP A 1 96 ? 4.701 -6.173 -3.235 1.00 85.19 96 ASP A N 1
ATOM 667 C CA . ASP A 1 96 ? 5.146 -7.579 -3.203 1.00 85.19 96 ASP A CA 1
ATOM 668 C C . ASP A 1 96 ? 6.419 -7.787 -2.351 1.00 85.19 96 ASP A C 1
ATOM 670 O O . ASP A 1 96 ? 7.333 -8.531 -2.703 1.00 85.19 96 ASP A O 1
ATOM 674 N N . GLY A 1 97 ? 6.527 -7.046 -1.242 1.00 82.75 97 GLY A N 1
ATOM 675 C CA . GLY A 1 97 ? 7.684 -7.085 -0.341 1.00 82.75 97 GLY A CA 1
ATOM 676 C C . GLY A 1 97 ? 8.971 -6.459 -0.896 1.00 82.75 97 GLY A C 1
ATOM 677 O O . GLY A 1 97 ? 10.000 -6.501 -0.221 1.00 82.75 97 GLY A O 1
ATOM 678 N N . LYS A 1 98 ? 8.945 -5.864 -2.096 1.00 85.00 98 LYS A N 1
ATOM 679 C CA . LYS A 1 98 ? 10.085 -5.145 -2.679 1.00 85.00 98 LYS A CA 1
ATOM 680 C C . LYS A 1 98 ? 9.947 -3.645 -2.480 1.00 85.00 98 LYS A C 1
ATOM 682 O O . LYS A 1 98 ? 8.913 -3.067 -2.808 1.00 85.00 98 LYS A O 1
ATOM 687 N N . THR A 1 99 ? 11.023 -3.017 -2.014 1.00 86.94 99 THR A N 1
ATOM 688 C CA . THR A 1 99 ? 11.108 -1.565 -1.834 1.00 86.94 99 THR A CA 1
ATOM 689 C C . THR A 1 99 ? 11.700 -0.901 -3.070 1.00 86.94 99 THR A C 1
ATOM 691 O O . THR A 1 99 ? 12.782 -1.263 -3.540 1.00 86.94 99 THR A O 1
ATOM 694 N N . TYR A 1 100 ? 11.000 0.109 -3.562 1.00 89.75 100 TYR A N 1
ATOM 695 C CA . TYR A 1 100 ? 11.414 1.003 -4.626 1.00 89.75 100 TYR A CA 1
ATOM 696 C C . TYR A 1 100 ? 11.512 2.417 -4.068 1.00 89.75 100 TYR A C 1
ATOM 698 O O . TYR A 1 100 ? 10.629 2.872 -3.342 1.00 89.75 100 TYR A O 1
ATOM 706 N N . ALA A 1 101 ? 12.565 3.124 -4.449 1.00 90.19 101 ALA A N 1
ATOM 707 C CA . ALA A 1 101 ? 12.791 4.507 -4.070 1.00 90.19 101 ALA A CA 1
ATOM 708 C C . ALA A 1 101 ? 12.991 5.362 -5.317 1.00 90.19 101 ALA A C 1
ATOM 710 O O . ALA A 1 101 ? 13.692 4.973 -6.250 1.00 90.19 101 ALA A O 1
ATOM 711 N N . LYS A 1 102 ? 12.397 6.547 -5.335 1.00 90.31 102 LYS A N 1
ATOM 712 C CA . LYS A 1 102 ? 12.562 7.536 -6.397 1.00 90.31 102 LYS A CA 1
ATOM 713 C C . LYS A 1 102 ? 13.175 8.791 -5.779 1.00 90.31 102 LYS A C 1
ATOM 715 O O . LYS A 1 102 ? 12.444 9.665 -5.308 1.00 90.31 102 LYS A O 1
ATOM 720 N N . PRO A 1 103 ? 14.516 8.855 -5.693 1.00 84.00 103 PRO A N 1
ATOM 721 C CA . PRO A 1 103 ? 15.187 9.971 -5.050 1.00 84.00 103 PRO A CA 1
ATOM 722 C C . PRO A 1 103 ? 15.036 11.257 -5.877 1.00 84.00 103 PRO A C 1
ATOM 724 O O . PRO A 1 103 ? 14.958 11.208 -7.111 1.00 84.00 103 PRO A O 1
ATOM 727 N N . PRO A 1 104 ? 15.051 12.431 -5.225 1.00 80.81 104 PRO A N 1
ATOM 728 C CA . PRO A 1 104 ? 15.113 13.705 -5.923 1.00 80.81 104 PRO A CA 1
ATOM 729 C C . PRO A 1 104 ? 16.465 13.847 -6.636 1.00 80.81 104 PRO A C 1
ATOM 731 O O . PRO A 1 104 ? 17.453 13.195 -6.281 1.00 80.81 104 PRO A O 1
ATOM 734 N N . LYS A 1 105 ? 16.545 14.749 -7.626 1.00 76.81 105 LYS A N 1
ATOM 735 C CA . LYS A 1 105 ? 17.773 14.958 -8.423 1.00 76.81 105 LYS A CA 1
ATOM 736 C C . LYS A 1 105 ? 19.011 15.234 -7.560 1.00 76.81 105 LYS A C 1
ATOM 738 O O . LYS A 1 105 ? 20.108 14.834 -7.931 1.00 76.81 105 LYS A O 1
ATOM 743 N N . SER A 1 106 ? 18.828 15.896 -6.416 1.00 71.62 106 SER A N 1
ATOM 744 C CA . SER A 1 106 ? 19.882 16.233 -5.451 1.00 71.62 106 SER A CA 1
ATOM 745 C C . SER A 1 106 ? 20.516 15.012 -4.771 1.00 71.62 106 SER A C 1
ATOM 747 O O . SER A 1 106 ? 21.655 15.110 -4.322 1.00 71.62 106 SER A O 1
ATOM 749 N N . LYS A 1 107 ? 19.813 13.869 -4.709 1.00 69.81 107 LYS A N 1
ATOM 750 C CA . LYS A 1 107 ? 20.217 12.668 -3.949 1.00 69.81 107 LYS A CA 1
ATOM 751 C C . LYS A 1 107 ? 20.439 11.414 -4.791 1.00 69.81 107 LYS A C 1
ATOM 753 O O . LYS A 1 107 ? 20.994 10.443 -4.290 1.00 69.81 107 LYS A O 1
ATOM 758 N N . ALA A 1 108 ? 20.069 11.423 -6.069 1.00 67.25 108 ALA A N 1
ATOM 759 C CA . ALA A 1 108 ? 20.264 10.280 -6.965 1.00 67.25 108 ALA A CA 1
ATOM 760 C C . ALA A 1 108 ? 21.752 9.930 -7.237 1.00 67.25 108 ALA A C 1
ATOM 762 O O . ALA A 1 108 ? 22.034 8.963 -7.939 1.00 67.25 108 ALA A O 1
ATOM 763 N N . SER A 1 109 ? 22.710 10.713 -6.717 1.00 59.00 109 SER A N 1
ATOM 764 C CA . SER A 1 109 ? 24.132 10.708 -7.096 1.00 59.00 109 SER A CA 1
ATOM 765 C C . SER A 1 109 ? 25.068 9.869 -6.227 1.00 59.00 109 SER A C 1
ATOM 767 O O . SER A 1 109 ? 26.205 9.668 -6.647 1.00 59.00 109 SER A O 1
ATOM 769 N N . ALA A 1 110 ? 24.668 9.417 -5.034 1.00 57.12 110 ALA A N 1
ATOM 770 C CA . ALA A 1 110 ? 25.669 8.994 -4.049 1.00 57.12 110 ALA A CA 1
ATOM 771 C C . ALA A 1 110 ? 26.436 7.714 -4.442 1.00 57.12 110 ALA A C 1
ATOM 773 O O . ALA A 1 110 ? 27.646 7.685 -4.255 1.00 57.12 110 ALA A O 1
ATOM 774 N N . ASN A 1 111 ? 25.779 6.704 -5.033 1.00 63.94 111 ASN A N 1
ATOM 775 C CA . ASN A 1 111 ? 26.366 5.369 -5.251 1.00 63.94 111 ASN A CA 1
ATOM 776 C C . ASN A 1 111 ? 25.830 4.661 -6.520 1.00 63.94 111 ASN A C 1
ATOM 778 O O . ASN A 1 111 ? 25.328 3.540 -6.452 1.00 63.94 111 ASN A O 1
ATOM 782 N N . LEU A 1 112 ? 25.890 5.303 -7.694 1.00 74.31 112 LEU A N 1
ATOM 783 C CA . LEU A 1 112 ? 25.436 4.663 -8.940 1.00 74.31 112 LEU A CA 1
ATOM 784 C C . LEU A 1 112 ? 26.414 3.577 -9.440 1.00 74.31 112 LEU A C 1
ATOM 786 O O . LEU A 1 112 ? 27.632 3.766 -9.348 1.00 74.31 112 LEU A O 1
ATOM 790 N N . PRO A 1 113 ? 25.915 2.464 -10.022 1.00 73.31 113 PRO A N 1
ATOM 791 C CA . PRO A 1 113 ? 26.754 1.468 -10.686 1.00 73.31 113 PRO A CA 1
ATOM 792 C C . PRO A 1 113 ? 27.612 2.066 -11.809 1.00 73.31 113 PRO A C 1
ATOM 794 O O . PRO A 1 113 ? 27.275 3.092 -12.409 1.00 73.31 113 PRO A O 1
ATOM 797 N N . ARG A 1 114 ? 28.727 1.403 -12.142 1.00 69.31 114 ARG A N 1
ATOM 798 C CA . ARG A 1 114 ? 29.622 1.881 -13.208 1.00 69.31 114 ARG A CA 1
ATOM 799 C C . ARG A 1 114 ? 28.884 1.936 -14.547 1.00 69.31 114 ARG A C 1
ATOM 801 O O . ARG A 1 114 ? 28.174 1.006 -14.910 1.00 69.31 114 ARG A O 1
ATOM 808 N N . GLY A 1 115 ? 29.099 3.018 -15.298 1.00 67.19 115 GLY A N 1
ATOM 809 C CA . GLY A 1 115 ? 28.475 3.230 -16.610 1.00 67.19 115 GLY A CA 1
ATOM 810 C C . GLY A 1 115 ? 27.072 3.840 -16.560 1.00 67.19 115 GLY A C 1
ATOM 811 O O . GLY A 1 115 ? 26.498 4.103 -17.614 1.00 67.19 115 GLY A O 1
ATOM 812 N N . MET A 1 116 ? 26.542 4.109 -15.364 1.00 76.88 116 MET A N 1
ATOM 813 C CA . MET A 1 116 ? 25.288 4.827 -15.166 1.00 76.88 116 MET A CA 1
ATOM 814 C C . MET A 1 116 ? 25.573 6.279 -14.777 1.00 76.88 116 MET A C 1
ATOM 816 O O . MET A 1 116 ? 26.424 6.560 -13.933 1.00 76.88 116 MET A O 1
ATOM 820 N N . SER A 1 117 ? 24.865 7.211 -15.402 1.00 80.19 117 SER A N 1
ATOM 821 C CA . SER A 1 117 ? 24.888 8.626 -15.046 1.00 80.19 117 SER A CA 1
ATOM 822 C C . SER A 1 117 ? 23.595 9.045 -14.350 1.00 80.19 117 SER A C 1
ATOM 824 O O . SER A 1 117 ? 22.586 8.344 -14.384 1.00 80.19 117 SER A O 1
ATOM 826 N N . LEU A 1 118 ? 23.609 10.231 -13.741 1.00 80.62 118 LEU A N 1
ATOM 827 C CA . LEU A 1 118 ? 22.431 10.816 -13.098 1.00 80.62 118 LEU A CA 1
ATOM 828 C C . LEU A 1 118 ? 21.212 10.903 -14.022 1.00 80.62 118 LEU A C 1
ATOM 830 O O . LEU A 1 118 ? 20.103 10.597 -13.596 1.00 80.62 118 LEU A O 1
ATOM 834 N N . SER A 1 119 ? 21.414 11.259 -15.291 1.00 81.94 119 SER A N 1
ATOM 835 C CA . SER A 1 119 ? 20.331 11.324 -16.278 1.00 81.94 119 SER A CA 1
ATOM 836 C C . SER A 1 119 ? 19.703 9.959 -16.571 1.00 81.94 119 SER A C 1
ATOM 838 O O . SER A 1 119 ? 18.564 9.903 -17.026 1.00 81.94 119 SER A O 1
ATOM 840 N N . ASP A 1 120 ? 20.408 8.854 -16.304 1.00 81.00 120 ASP A N 1
ATOM 841 C CA . ASP A 1 120 ? 19.874 7.512 -16.520 1.00 81.00 120 ASP A CA 1
ATOM 842 C C . ASP A 1 120 ? 18.913 7.086 -15.401 1.00 81.00 120 ASP A C 1
ATOM 844 O O . ASP A 1 120 ? 18.037 6.263 -15.670 1.00 81.00 120 ASP A O 1
ATOM 848 N N . VAL A 1 121 ? 19.046 7.641 -14.189 1.00 84.44 121 VAL A N 1
ATOM 849 C CA . VAL A 1 121 ? 18.219 7.326 -13.002 1.00 84.44 121 VAL A CA 1
ATOM 850 C C . VAL A 1 121 ? 17.207 8.409 -12.647 1.00 84.44 121 VAL A C 1
ATOM 852 O O . VAL A 1 121 ? 16.278 8.168 -11.878 1.00 84.44 121 VAL A O 1
ATOM 855 N N . GLU A 1 122 ? 17.372 9.608 -13.196 1.00 84.81 122 GLU A N 1
ATOM 856 C CA . GLU A 1 122 ? 16.521 10.750 -12.901 1.00 84.81 122 GLU A CA 1
ATOM 857 C C . GLU A 1 122 ? 15.041 10.441 -13.171 1.00 84.81 122 GLU A C 1
ATOM 859 O O . GLU A 1 122 ? 14.651 10.038 -14.266 1.00 84.81 122 GLU A O 1
ATOM 864 N N . GLY A 1 123 ? 14.195 10.640 -12.155 1.00 84.94 123 GLY A N 1
ATOM 865 C CA . GLY A 1 123 ? 12.753 10.430 -12.279 1.00 84.94 123 GLY A CA 1
ATOM 866 C C . GLY A 1 123 ? 12.332 8.963 -12.425 1.00 84.94 123 GLY A C 1
ATOM 867 O O . GLY A 1 123 ? 11.153 8.709 -12.693 1.00 84.94 123 GLY A O 1
ATOM 868 N N . LYS A 1 124 ? 13.242 8.007 -12.210 1.00 89.31 124 LYS A N 1
ATOM 869 C CA . LYS A 1 124 ? 12.954 6.570 -12.228 1.00 89.31 124 LYS A CA 1
ATOM 870 C C . LYS A 1 124 ? 12.917 5.988 -10.820 1.00 89.31 124 LYS A C 1
ATOM 872 O O . LYS A 1 124 ? 13.559 6.487 -9.902 1.00 89.31 124 LYS A O 1
ATOM 877 N N . TRP A 1 125 ? 12.157 4.911 -10.678 1.00 92.50 125 TRP A N 1
ATOM 878 C CA . TRP A 1 125 ? 12.166 4.080 -9.481 1.00 92.50 125 TRP A CA 1
ATOM 879 C C . TRP A 1 125 ? 13.425 3.217 -9.456 1.00 92.50 125 TRP A C 1
ATOM 881 O O . TRP A 1 125 ? 13.758 2.590 -10.460 1.00 92.50 125 TRP A O 1
ATOM 891 N N . LEU A 1 126 ? 14.103 3.183 -8.316 1.00 88.69 126 LEU A N 1
ATOM 892 C CA . LEU A 1 126 ? 15.339 2.447 -8.077 1.00 88.69 126 LEU A CA 1
ATOM 893 C C . LEU A 1 126 ? 15.114 1.383 -6.996 1.00 88.69 126 LEU A C 1
ATOM 895 O O . LEU A 1 126 ? 14.351 1.609 -6.060 1.00 88.69 126 LEU A O 1
ATOM 899 N N . THR A 1 127 ? 15.794 0.244 -7.093 1.00 86.88 127 THR A N 1
ATOM 900 C CA . THR A 1 127 ? 15.820 -0.798 -6.050 1.00 86.88 127 THR A CA 1
ATOM 901 C C . THR A 1 127 ? 17.199 -1.464 -5.962 1.00 86.88 127 THR A C 1
ATOM 903 O O . THR A 1 127 ? 18.107 -1.111 -6.713 1.00 86.88 127 THR A O 1
ATOM 906 N N . GLY A 1 128 ? 17.363 -2.417 -5.042 1.00 76.62 128 GLY A N 1
ATOM 907 C CA . GLY A 1 128 ? 18.555 -3.268 -4.939 1.00 76.62 128 GLY A CA 1
ATOM 908 C C . GLY A 1 128 ? 19.718 -2.690 -4.126 1.00 76.62 128 GLY A C 1
ATOM 909 O O . GLY A 1 128 ? 20.744 -3.351 -3.990 1.00 76.62 128 GLY A O 1
ATOM 910 N N . SER A 1 129 ? 19.564 -1.495 -3.548 1.00 75.25 129 SER A N 1
ATOM 911 C CA . SER A 1 129 ? 20.530 -0.912 -2.608 1.00 75.25 129 SER A CA 1
ATOM 912 C C . SER A 1 129 ? 19.883 -0.672 -1.246 1.00 75.25 129 SER A C 1
ATOM 914 O O . SER A 1 129 ? 18.777 -0.136 -1.177 1.00 75.25 129 SER A O 1
ATOM 916 N N . ASP A 1 130 ? 20.586 -1.044 -0.174 1.00 67.19 130 ASP A N 1
ATOM 917 C CA . ASP A 1 130 ? 20.135 -0.834 1.208 1.00 67.19 130 ASP A CA 1
ATOM 918 C C . ASP A 1 130 ? 20.010 0.674 1.529 1.00 67.19 130 ASP A C 1
ATOM 920 O O . ASP A 1 130 ? 19.081 1.074 2.229 1.00 67.19 130 ASP A O 1
ATOM 924 N N . ASP A 1 131 ? 20.852 1.526 0.925 1.00 68.56 131 ASP A N 1
ATOM 925 C CA . ASP A 1 131 ? 20.812 2.992 1.090 1.00 68.56 131 ASP A CA 1
ATOM 926 C C . ASP A 1 131 ? 19.507 3.608 0.547 1.00 68.56 131 ASP A C 1
ATOM 928 O O . ASP A 1 131 ? 19.076 4.672 0.985 1.00 68.56 131 ASP A O 1
ATOM 932 N N . LEU A 1 132 ? 18.850 2.954 -0.421 1.00 69.25 132 LEU A N 1
ATOM 933 C CA . LEU A 1 132 ? 17.584 3.440 -0.987 1.00 69.25 132 LEU A CA 1
ATOM 934 C C . LEU A 1 132 ? 16.405 3.264 -0.027 1.00 69.25 132 LEU A C 1
ATOM 936 O O . LEU A 1 132 ? 15.404 3.966 -0.158 1.00 69.25 132 LEU A O 1
ATOM 940 N N . ALA A 1 133 ? 16.519 2.326 0.912 1.00 62.69 133 ALA A N 1
ATOM 941 C CA . ALA A 1 133 ? 15.540 2.113 1.968 1.00 62.69 133 ALA A CA 1
ATOM 942 C C . ALA A 1 133 ? 15.872 2.918 3.237 1.00 62.69 133 ALA A C 1
ATOM 944 O O . ALA A 1 133 ? 15.141 2.820 4.223 1.00 62.69 133 ALA A O 1
ATOM 945 N N . GLU A 1 134 ? 16.949 3.715 3.236 1.00 69.25 134 GLU A N 1
ATOM 946 C CA . GLU A 1 134 ? 17.320 4.530 4.389 1.00 69.25 134 GLU A CA 1
ATOM 947 C C . GLU A 1 134 ? 16.203 5.537 4.716 1.00 69.25 134 GLU A C 1
ATOM 949 O O . GLU A 1 134 ? 15.745 6.306 3.868 1.00 69.25 134 GLU A O 1
ATOM 954 N N . GLY A 1 135 ? 15.733 5.500 5.965 1.00 65.62 135 GLY A N 1
ATOM 955 C CA . GLY A 1 135 ? 14.627 6.323 6.458 1.00 65.62 135 GLY A CA 1
ATOM 956 C C . GLY A 1 135 ? 13.223 5.780 6.154 1.00 65.62 135 GLY A C 1
ATOM 957 O O . GLY A 1 135 ? 12.245 6.350 6.638 1.00 65.62 135 GLY A O 1
ATOM 958 N N . VAL A 1 136 ? 13.090 4.676 5.407 1.00 67.19 136 VAL A N 1
ATOM 959 C CA . VAL A 1 136 ? 11.835 3.910 5.377 1.00 67.19 136 VAL A CA 1
ATOM 960 C C . VAL A 1 136 ? 11.727 3.156 6.702 1.00 67.19 136 VAL A C 1
ATOM 962 O O . VAL A 1 136 ? 12.656 2.417 7.038 1.00 67.19 136 VAL A O 1
ATOM 965 N N . PRO A 1 137 ? 10.633 3.306 7.474 1.00 68.94 137 PRO A N 1
ATOM 966 C CA . PRO A 1 137 ? 10.452 2.526 8.690 1.00 68.94 137 PRO A CA 1
ATOM 967 C C . PRO A 1 137 ? 10.586 1.030 8.395 1.00 68.94 137 PRO A C 1
ATOM 969 O O . PRO A 1 137 ? 9.927 0.502 7.500 1.00 68.94 137 PRO A O 1
ATOM 972 N N . ALA A 1 138 ? 11.462 0.355 9.137 1.00 67.44 138 ALA A N 1
ATOM 973 C CA . ALA A 1 138 ? 11.643 -1.080 9.000 1.00 67.44 138 ALA A CA 1
ATOM 974 C C . ALA A 1 138 ? 10.418 -1.842 9.536 1.00 67.44 138 ALA A C 1
ATOM 976 O O . ALA A 1 138 ? 9.771 -1.417 10.493 1.00 67.44 138 ALA A O 1
ATOM 977 N N . GLY A 1 139 ? 10.146 -3.010 8.954 1.00 68.44 139 GLY A N 1
ATOM 978 C CA . GLY A 1 139 ? 9.033 -3.873 9.351 1.00 68.44 139 GLY A CA 1
ATOM 979 C C . GLY A 1 139 ? 7.765 -3.654 8.526 1.00 68.44 139 GLY A C 1
ATOM 980 O O . GLY A 1 139 ? 7.740 -2.890 7.564 1.00 68.44 139 GLY A O 1
ATOM 981 N N . SER A 1 140 ? 6.709 -4.387 8.879 1.00 71.88 140 SER A N 1
ATOM 982 C CA . SER A 1 140 ? 5.423 -4.277 8.192 1.00 71.88 140 SER A CA 1
ATOM 983 C C . SER A 1 140 ? 4.695 -3.011 8.636 1.00 71.88 140 SER A C 1
ATOM 985 O O . SER A 1 140 ? 4.385 -2.852 9.815 1.00 71.88 140 SER A O 1
ATOM 987 N N . LEU A 1 141 ? 4.389 -2.132 7.682 1.00 85.94 141 LEU A N 1
ATOM 988 C CA . LEU A 1 141 ? 3.520 -0.971 7.888 1.00 85.94 141 LEU A CA 1
ATOM 989 C C . LEU A 1 141 ? 2.037 -1.309 7.685 1.00 85.94 141 LEU A C 1
ATOM 991 O O . LEU A 1 141 ? 1.203 -0.411 7.664 1.00 85.94 141 LEU A O 1
ATOM 995 N N . SER A 1 142 ? 1.690 -2.592 7.546 1.00 90.88 142 SER A N 1
ATOM 996 C CA . SER A 1 142 ? 0.292 -3.009 7.480 1.00 90.88 142 SER A CA 1
ATOM 997 C C . SER A 1 142 ? -0.450 -2.589 8.761 1.00 90.88 142 SER A C 1
ATOM 999 O O . SER A 1 142 ? -0.003 -2.935 9.862 1.00 90.88 142 SER A O 1
ATOM 1001 N N . PRO A 1 143 ? -1.620 -1.926 8.659 1.00 91.75 143 PRO A N 1
ATOM 1002 C CA . PRO A 1 143 ? -2.449 -1.610 9.817 1.00 91.75 143 PRO A CA 1
ATOM 1003 C C . PRO A 1 143 ? -2.860 -2.852 10.604 1.00 91.75 143 PRO A C 1
ATOM 1005 O O . PRO A 1 143 ? -2.927 -2.799 11.831 1.00 91.75 143 PRO A O 1
ATOM 1008 N N . ARG A 1 144 ? -3.065 -3.985 9.927 1.00 84.75 144 ARG A N 1
ATOM 1009 C CA . ARG A 1 144 ? -3.375 -5.261 10.574 1.00 84.75 144 ARG A CA 1
ATOM 1010 C C . ARG A 1 144 ? -2.211 -5.764 11.416 1.00 84.75 144 ARG A C 1
ATOM 1012 O O . ARG A 1 144 ? -2.405 -6.093 12.583 1.00 84.75 144 ARG A O 1
ATOM 1019 N N . GLU A 1 145 ? -1.021 -5.829 10.830 1.00 86.00 145 GLU A N 1
ATOM 1020 C CA . GLU A 1 145 ? 0.150 -6.359 11.530 1.00 86.00 145 GLU A CA 1
ATOM 1021 C C . GLU A 1 145 ? 0.540 -5.457 12.706 1.00 86.00 145 GLU A C 1
ATOM 1023 O O . GLU A 1 145 ? 0.761 -5.925 13.823 1.00 86.00 145 GLU A O 1
ATOM 1028 N N . LEU A 1 146 ? 0.498 -4.140 12.498 1.00 89.50 146 LEU A N 1
ATOM 1029 C CA . LEU A 1 146 ? 0.726 -3.169 13.560 1.00 89.50 146 LEU A CA 1
ATOM 1030 C C . LEU A 1 146 ? -0.313 -3.297 14.684 1.00 89.50 146 LEU A C 1
ATOM 1032 O O . LEU A 1 146 ? 0.041 -3.268 15.864 1.00 89.50 146 LEU A O 1
ATOM 1036 N N . ALA A 1 147 ? -1.589 -3.492 14.345 1.00 89.44 147 ALA A N 1
ATOM 1037 C CA . ALA A 1 147 ? -2.632 -3.711 15.337 1.00 89.44 147 ALA A CA 1
ATOM 1038 C C . ALA A 1 147 ? -2.436 -5.013 16.131 1.00 89.44 147 ALA A C 1
ATOM 1040 O O . ALA A 1 147 ? -2.604 -4.999 17.349 1.00 89.44 147 ALA A O 1
ATOM 1041 N N . ASN A 1 148 ? -2.022 -6.114 15.496 1.00 84.50 148 ASN A N 1
ATOM 1042 C CA . ASN A 1 148 ? -1.696 -7.368 16.190 1.00 84.50 148 ASN A CA 1
ATOM 1043 C C . ASN A 1 148 ? -0.590 -7.169 17.241 1.00 84.50 148 ASN A C 1
ATOM 1045 O O . ASN A 1 148 ? -0.691 -7.645 18.381 1.00 84.50 148 ASN A O 1
ATOM 1049 N N . GLN A 1 149 ? 0.451 -6.416 16.880 1.00 87.00 149 GLN A N 1
ATOM 1050 C CA . GLN A 1 149 ? 1.545 -6.085 17.792 1.00 87.00 149 GLN A CA 1
ATOM 1051 C C . GLN A 1 149 ? 1.068 -5.191 18.945 1.00 87.00 149 GLN A C 1
ATOM 1053 O O . GLN A 1 149 ? 1.424 -5.434 20.102 1.00 87.00 149 GLN A O 1
ATOM 1058 N N . LEU A 1 150 ? 0.213 -4.206 18.657 1.00 91.31 150 LEU A N 1
ATOM 1059 C CA . LEU A 1 150 ? -0.381 -3.327 19.665 1.00 91.31 150 LEU A CA 1
ATOM 1060 C C . LEU A 1 150 ? -1.319 -4.076 20.619 1.00 91.31 150 LEU A C 1
ATOM 1062 O O . LEU A 1 150 ? -1.233 -3.850 21.823 1.00 91.31 150 LEU A O 1
ATOM 1066 N N . LEU A 1 151 ? -2.150 -5.005 20.134 1.00 88.06 151 LEU A N 1
ATOM 1067 C CA . LEU A 1 151 ? -2.972 -5.867 20.995 1.00 88.06 151 LEU A CA 1
ATOM 1068 C C . LEU A 1 151 ? -2.091 -6.672 21.952 1.00 88.06 151 LEU A C 1
ATOM 1070 O O . LEU A 1 151 ? -2.291 -6.640 23.163 1.00 88.06 151 LEU A O 1
ATOM 1074 N N . SER A 1 152 ? -1.045 -7.311 21.425 1.00 85.88 152 SER A N 1
ATOM 1075 C CA . SER A 1 152 ? -0.085 -8.068 22.237 1.00 85.88 152 SER A CA 1
ATOM 1076 C C . SER A 1 152 ? 0.652 -7.191 23.259 1.00 85.88 152 SER A C 1
ATOM 1078 O O . SER A 1 152 ? 1.092 -7.660 24.312 1.00 85.88 152 SER A O 1
ATOM 1080 N N . ALA A 1 153 ? 0.848 -5.907 22.959 1.00 89.75 153 ALA A N 1
ATOM 1081 C CA . ALA A 1 153 ? 1.453 -4.954 23.880 1.00 89.75 153 ALA A CA 1
ATOM 1082 C C . ALA A 1 153 ? 0.473 -4.470 24.958 1.00 89.75 153 ALA A C 1
ATOM 1084 O O . ALA A 1 153 ? 0.871 -4.367 26.119 1.00 89.75 153 ALA A O 1
ATOM 1085 N N . LEU A 1 154 ? -0.793 -4.241 24.604 1.00 90.69 154 LEU A N 1
ATOM 1086 C CA . LEU A 1 154 ? -1.871 -3.906 25.537 1.00 90.69 154 LEU A CA 1
ATOM 1087 C C . LEU A 1 154 ? -2.103 -5.018 26.565 1.00 90.69 154 LEU A C 1
ATOM 1089 O O . LEU A 1 154 ? -2.266 -4.734 27.752 1.00 90.69 154 LEU A O 1
ATOM 1093 N N . ASP A 1 155 ? -2.015 -6.278 26.145 1.00 86.56 155 ASP A N 1
ATOM 1094 C CA . ASP A 1 155 ? -2.118 -7.453 27.023 1.00 86.56 155 ASP A CA 1
ATOM 1095 C C . ASP A 1 155 ? -1.049 -7.488 28.116 1.00 86.56 155 ASP A C 1
ATOM 1097 O O . ASP A 1 155 ? -1.239 -8.074 29.180 1.00 86.56 155 ASP A O 1
ATOM 1101 N N . ARG A 1 156 ? 0.089 -6.851 27.842 1.00 89.25 156 ARG A N 1
ATOM 1102 C CA . ARG A 1 156 ? 1.245 -6.768 28.735 1.00 89.25 156 ARG A CA 1
ATOM 1103 C C . ARG A 1 156 ? 1.382 -5.390 29.385 1.00 89.25 156 ARG A C 1
ATOM 1105 O O . ARG A 1 156 ? 2.373 -5.146 30.072 1.00 89.25 156 ARG A O 1
ATOM 1112 N N . ALA A 1 157 ? 0.426 -4.486 29.168 1.00 91.56 157 ALA A N 1
ATOM 1113 C CA . ALA A 1 157 ? 0.417 -3.180 29.808 1.00 91.56 157 ALA A CA 1
ATOM 1114 C C . ALA A 1 157 ? 0.156 -3.346 31.310 1.00 91.56 157 ALA A C 1
ATOM 1116 O O . ALA A 1 157 ? -0.808 -3.986 31.730 1.00 91.56 157 ALA A O 1
ATOM 1117 N N . SER A 1 158 ? 1.030 -2.767 32.130 1.00 85.94 158 SER A N 1
ATOM 1118 C CA . SER A 1 158 ? 0.973 -2.908 33.588 1.00 85.94 158 SER A CA 1
ATOM 1119 C C . SER A 1 158 ? 0.020 -1.917 34.260 1.00 85.94 158 SER A C 1
ATOM 1121 O O . SER A 1 158 ? -0.385 -2.139 35.401 1.00 85.94 158 SER A O 1
ATOM 1123 N N . ALA A 1 159 ? -0.345 -0.830 33.575 1.00 89.31 159 ALA A N 1
ATOM 1124 C CA . ALA A 1 159 ? -1.219 0.208 34.104 1.00 89.31 159 ALA A CA 1
ATOM 1125 C C . ALA A 1 159 ? -2.025 0.869 32.984 1.00 89.31 159 ALA A C 1
ATOM 1127 O O . ALA A 1 159 ? -1.452 1.333 32.004 1.00 89.31 159 ALA A O 1
ATOM 1128 N N . TYR A 1 160 ? -3.341 0.954 33.173 1.00 92.06 160 TYR A N 1
ATOM 1129 C CA . TYR A 1 160 ? -4.258 1.699 32.310 1.00 92.06 160 TYR A CA 1
ATOM 1130 C C . TYR A 1 160 ? -4.700 2.993 32.998 1.00 92.06 160 TYR A C 1
ATOM 1132 O O . TYR A 1 160 ? -4.809 3.006 34.233 1.00 92.06 160 TYR A O 1
ATOM 1140 N N . PRO A 1 161 ? -5.004 4.058 32.232 1.00 91.44 161 PRO A N 1
ATOM 1141 C CA . PRO A 1 161 ? -5.644 5.238 32.793 1.00 91.44 161 PRO A CA 1
ATOM 1142 C C . PRO A 1 161 ? -7.015 4.864 33.354 1.00 91.44 161 PRO A C 1
ATOM 1144 O O . PRO A 1 161 ? -7.650 3.893 32.933 1.00 91.44 161 PRO A O 1
ATOM 1147 N N . ARG A 1 162 ? -7.481 5.629 34.330 1.00 88.19 162 ARG A N 1
ATOM 1148 C CA . ARG A 1 162 ? -8.784 5.449 34.963 1.00 88.19 162 ARG A CA 1
ATOM 1149 C C . ARG A 1 162 ? -9.833 6.308 34.278 1.00 88.19 162 ARG A C 1
ATOM 1151 O O . ARG A 1 162 ? -9.545 7.316 33.633 1.00 88.19 162 ARG A O 1
ATOM 1158 N N . VAL A 1 163 ? -11.092 5.911 34.437 1.00 81.25 163 VAL A N 1
ATOM 1159 C CA . VAL A 1 163 ? -12.219 6.710 33.948 1.00 81.25 163 VAL A CA 1
ATOM 1160 C C . VAL A 1 163 ? -12.211 8.082 34.632 1.00 81.25 163 VAL A C 1
ATOM 1162 O O . VAL A 1 163 ? -12.318 8.170 35.855 1.00 81.25 163 VAL A O 1
ATOM 1165 N N . GLY A 1 164 ? -12.129 9.147 33.831 1.00 81.38 164 GLY A N 1
ATOM 1166 C CA . GLY A 1 164 ? -12.093 10.534 34.305 1.00 81.38 164 GLY A CA 1
ATOM 1167 C C . GLY A 1 164 ? -10.694 11.136 34.445 1.00 81.38 164 GLY A C 1
ATOM 1168 O O . GLY A 1 164 ? -10.605 12.316 34.783 1.00 81.38 164 GLY A O 1
ATOM 1169 N N . ASP A 1 165 ? -9.630 10.375 34.166 1.00 85.56 165 ASP A N 1
ATOM 1170 C CA . ASP A 1 165 ? -8.281 10.933 34.053 1.00 85.56 165 ASP A CA 1
ATOM 1171 C C . ASP A 1 165 ? -8.235 12.013 32.960 1.00 85.56 165 ASP A C 1
ATOM 1173 O O . ASP A 1 165 ? -8.908 11.908 31.930 1.00 85.56 165 ASP A O 1
ATOM 1177 N N . THR A 1 166 ? -7.453 13.070 33.198 1.00 90.56 166 THR A N 1
ATOM 1178 C CA . THR A 1 166 ? -7.345 14.211 32.282 1.00 90.56 166 THR A CA 1
ATOM 1179 C C . THR A 1 166 ? -6.736 13.767 30.949 1.00 90.56 166 THR A C 1
ATOM 1181 O O . THR A 1 166 ? -5.597 13.294 30.945 1.00 90.56 166 THR A O 1
ATOM 1184 N N . PRO A 1 167 ? -7.443 13.941 29.818 1.00 93.12 167 PRO A N 1
ATOM 1185 C CA . PRO A 1 167 ? -6.892 13.621 28.509 1.00 93.12 167 PRO A CA 1
ATOM 1186 C C . PRO A 1 167 ? -5.732 14.554 28.126 1.00 93.12 167 PRO A C 1
ATOM 1188 O O . PRO A 1 167 ? -5.617 15.679 28.619 1.00 93.12 167 PRO A O 1
ATOM 1191 N N . VAL A 1 168 ? -4.885 14.096 27.209 1.00 95.19 168 VAL A N 1
ATOM 1192 C CA . VAL A 1 168 ? -3.820 14.883 26.576 1.00 95.19 168 VAL A CA 1
ATOM 1193 C C . VAL A 1 168 ? -4.255 15.342 25.185 1.00 95.19 168 VAL A C 1
ATOM 1195 O O . VAL A 1 168 ? -5.032 14.669 24.516 1.00 95.19 168 VAL A O 1
ATOM 1198 N N . GLN A 1 169 ? -3.746 16.479 24.712 1.00 96.12 169 GLN A N 1
ATOM 1199 C CA . GLN A 1 169 ? -4.028 16.956 23.355 1.00 96.12 169 GLN A CA 1
ATOM 1200 C C . GLN A 1 169 ? -3.041 16.334 22.355 1.00 96.12 169 GLN A C 1
ATOM 1202 O O . GLN A 1 169 ? -1.826 16.461 22.521 1.00 96.12 169 GLN A O 1
ATOM 1207 N N . ILE A 1 170 ? -3.553 15.720 21.288 1.00 93.50 170 ILE A N 1
ATOM 1208 C CA . ILE A 1 170 ? -2.767 15.209 20.159 1.00 93.50 170 ILE A CA 1
ATOM 1209 C C . ILE A 1 170 ? -3.379 15.739 18.864 1.00 93.50 170 ILE A C 1
ATOM 1211 O O . ILE A 1 170 ? -4.479 15.353 18.476 1.00 93.50 170 ILE A O 1
ATOM 1215 N N . GLY A 1 171 ? -2.674 16.651 18.189 1.00 90.19 171 GLY A N 1
ATOM 1216 C CA . GLY A 1 171 ? -3.235 17.355 17.035 1.00 90.19 171 GLY A CA 1
ATOM 1217 C C . GLY A 1 171 ? -4.508 18.108 17.432 1.00 90.19 171 GLY A C 1
ATOM 1218 O O . GLY A 1 171 ? -4.483 18.904 18.370 1.00 90.19 171 GLY A O 1
ATOM 1219 N N . SER A 1 172 ? -5.623 17.835 16.754 1.00 90.06 172 SER A N 1
ATOM 1220 C CA . SER A 1 172 ? -6.951 18.375 17.085 1.00 90.06 172 SER A CA 1
ATOM 1221 C C . SER A 1 172 ? -7.744 17.534 18.092 1.00 90.06 172 SER A C 1
ATOM 1223 O O . SER A 1 172 ? -8.778 17.996 18.570 1.00 90.06 172 SER A O 1
ATOM 1225 N N . ASP A 1 173 ? -7.273 16.339 18.453 1.00 94.12 173 ASP A N 1
ATOM 1226 C CA . ASP A 1 173 ? -8.016 15.387 19.278 1.00 94.12 173 ASP A CA 1
ATOM 1227 C C . ASP A 1 173 ? -7.574 15.379 20.745 1.00 94.12 173 ASP A C 1
ATOM 1229 O O . ASP A 1 173 ? -6.398 15.534 21.078 1.00 94.12 173 ASP A O 1
ATOM 1233 N N . GLN A 1 174 ? -8.538 15.141 21.633 1.00 96.88 174 GLN A N 1
ATOM 1234 C CA . GLN A 1 174 ? -8.268 14.732 23.010 1.00 96.88 174 GLN A CA 1
ATOM 1235 C C . GLN A 1 174 ? -7.958 13.236 23.018 1.00 96.88 174 GLN A C 1
ATOM 1237 O O . GLN A 1 174 ? -8.671 12.452 22.386 1.00 96.88 174 GLN A O 1
ATOM 1242 N N . ALA A 1 175 ? -6.929 12.837 23.750 1.00 96.75 175 ALA A N 1
ATOM 1243 C CA . ALA A 1 175 ? -6.415 11.481 23.773 1.00 96.75 175 ALA A CA 1
ATOM 1244 C C . ALA A 1 175 ? -6.201 10.984 25.202 1.00 96.75 175 ALA A C 1
ATOM 1246 O O . ALA A 1 175 ? -5.912 11.758 26.110 1.00 96.75 175 ALA A O 1
ATOM 1247 N N . ILE A 1 176 ? -6.303 9.677 25.393 1.00 96.38 176 ILE A N 1
ATOM 1248 C CA . ILE A 1 176 ? -5.851 9.006 26.610 1.00 96.38 176 ILE A CA 1
ATOM 1249 C C . ILE A 1 176 ? -4.676 8.097 26.266 1.00 96.38 176 ILE A C 1
ATOM 1251 O O . ILE A 1 176 ? -4.613 7.542 25.167 1.00 96.38 176 ILE A O 1
ATOM 1255 N N . GLU A 1 177 ? -3.735 7.968 27.196 1.00 96.44 177 GLU A N 1
ATOM 1256 C CA . GLU A 1 177 ? -2.468 7.274 26.968 1.00 96.44 177 GLU A CA 1
ATOM 1257 C C . GLU A 1 177 ? -2.332 6.046 27.862 1.00 96.44 177 GLU A C 1
ATOM 1259 O O . GLU A 1 177 ? -2.752 6.054 29.020 1.00 96.44 177 GLU A O 1
ATOM 1264 N N . VAL A 1 178 ? -1.711 4.998 27.325 1.00 95.56 178 VAL A N 1
ATOM 1265 C CA . VAL A 1 178 ? -1.338 3.794 28.065 1.00 95.56 178 VAL A CA 1
ATOM 1266 C C . VAL A 1 178 ? 0.129 3.447 27.785 1.00 95.56 178 VAL A C 1
ATOM 1268 O O . VAL A 1 178 ? 0.524 3.335 26.619 1.00 95.56 178 VAL A O 1
ATOM 1271 N N . PRO A 1 179 ? 0.970 3.284 28.822 1.00 94.75 179 PRO A N 1
ATOM 1272 C CA . PRO A 1 179 ? 2.313 2.752 28.648 1.00 94.75 179 PRO A CA 1
ATOM 1273 C C . PRO A 1 179 ? 2.248 1.247 28.355 1.00 94.75 179 PRO A C 1
ATOM 1275 O O . PRO A 1 179 ? 1.614 0.478 29.078 1.00 94.75 179 PRO A O 1
ATOM 1278 N N . THR A 1 180 ? 2.941 0.813 27.308 1.00 93.25 180 THR A N 1
ATOM 1279 C CA . THR A 1 180 ? 3.053 -0.596 26.906 1.00 93.25 180 THR A CA 1
ATOM 1280 C C . THR A 1 180 ? 4.527 -0.985 26.738 1.00 93.25 180 THR A C 1
ATOM 1282 O O . THR A 1 180 ? 5.382 -0.101 26.625 1.00 93.25 180 THR A O 1
ATOM 1285 N N . PRO A 1 181 ? 4.867 -2.287 26.657 1.00 89.56 181 PRO A N 1
ATOM 1286 C CA . PRO A 1 181 ? 6.247 -2.714 26.410 1.00 89.56 181 PRO A CA 1
ATOM 1287 C C . PRO A 1 181 ? 6.856 -2.201 25.101 1.00 89.56 181 PRO A C 1
ATOM 1289 O O . PRO A 1 181 ? 8.075 -2.189 24.970 1.00 89.56 181 PRO A O 1
ATOM 1292 N N . ILE A 1 182 ? 6.025 -1.798 24.135 1.00 87.00 182 ILE A N 1
ATOM 1293 C CA . ILE A 1 182 ? 6.477 -1.311 22.827 1.00 87.00 182 ILE A CA 1
ATOM 1294 C C . ILE A 1 182 ? 6.361 0.217 22.695 1.00 87.00 182 ILE A C 1
ATOM 1296 O O . ILE A 1 182 ? 6.600 0.766 21.626 1.00 87.00 182 ILE A O 1
ATOM 1300 N N . GLY A 1 183 ? 6.017 0.918 23.780 1.00 91.69 183 GLY A N 1
ATOM 1301 C CA . GLY A 1 183 ? 5.903 2.374 23.806 1.00 91.69 183 GLY A CA 1
ATOM 1302 C C . GLY A 1 183 ? 4.612 2.875 24.438 1.00 91.69 183 GLY A C 1
ATOM 1303 O O . GLY A 1 183 ? 3.776 2.100 24.908 1.00 91.69 183 GLY A O 1
ATOM 1304 N N . THR A 1 184 ? 4.439 4.192 24.445 1.00 95.06 184 THR A N 1
ATOM 1305 C CA . THR A 1 184 ? 3.205 4.833 24.908 1.00 95.06 184 THR A CA 1
ATOM 1306 C C . THR A 1 184 ? 2.220 4.919 23.752 1.00 95.06 184 THR A C 1
ATOM 1308 O O . THR A 1 184 ? 2.476 5.611 22.764 1.00 95.06 184 THR A O 1
ATOM 1311 N N . LEU A 1 185 ? 1.094 4.220 23.882 1.00 97.00 185 LEU A N 1
ATOM 1312 C CA . LEU A 1 185 ? -0.002 4.259 22.923 1.00 97.00 185 LEU A CA 1
ATOM 1313 C C . LEU A 1 185 ? -1.015 5.318 23.352 1.00 97.00 185 LEU A C 1
ATOM 1315 O O . LEU A 1 185 ? -1.506 5.285 24.479 1.00 97.00 185 LEU A O 1
ATOM 1319 N N . ALA A 1 186 ? -1.360 6.221 22.441 1.00 97.62 186 ALA A N 1
ATOM 1320 C CA . ALA A 1 186 ? -2.408 7.208 22.629 1.00 97.62 186 ALA A CA 1
ATOM 1321 C C . ALA A 1 186 ? -3.580 6.944 21.680 1.00 97.62 186 ALA A C 1
ATOM 1323 O O . ALA A 1 186 ? -3.395 6.784 20.468 1.00 97.62 186 ALA A O 1
ATOM 1324 N N . VAL A 1 187 ? -4.789 6.940 22.235 1.00 96.94 187 VAL A N 1
ATOM 1325 C CA . VAL A 1 187 ? -6.045 6.731 21.502 1.00 96.94 187 VAL A CA 1
ATOM 1326 C C . VAL A 1 187 ? -7.007 7.877 21.779 1.00 96.94 187 VAL A C 1
ATOM 1328 O O . VAL A 1 187 ? -6.878 8.546 22.804 1.00 96.94 187 VAL A O 1
ATOM 1331 N N . SER A 1 188 ? -7.968 8.129 20.891 1.00 95.25 188 SER A N 1
ATOM 1332 C CA . SER A 1 188 ? -8.950 9.195 21.114 1.00 95.25 188 SER A CA 1
ATOM 1333 C C . SER A 1 188 ? -9.717 8.992 22.427 1.00 95.25 188 SER A C 1
ATOM 1335 O O . SER A 1 188 ? -10.068 7.878 22.807 1.00 95.25 188 SER A O 1
ATOM 1337 N N . ALA A 1 189 ? -9.982 10.082 23.144 1.00 92.25 189 ALA A N 1
ATOM 1338 C CA . ALA A 1 189 ? -10.685 10.048 24.428 1.00 92.25 189 ALA A CA 1
ATOM 1339 C C . ALA A 1 189 ? -12.197 9.807 24.267 1.00 92.25 189 ALA A C 1
ATOM 1341 O O . ALA A 1 189 ? -12.868 9.380 25.208 1.00 92.25 189 ALA A O 1
ATOM 1342 N N . THR A 1 190 ? -12.739 10.066 23.075 1.00 88.44 190 THR A N 1
ATOM 1343 C CA . THR A 1 190 ? -14.151 9.872 22.739 1.00 88.44 190 THR A CA 1
ATOM 1344 C C . THR A 1 190 ? -14.315 8.906 21.577 1.00 88.44 190 THR A C 1
ATOM 1346 O O . THR A 1 190 ? -13.472 8.837 20.678 1.00 88.44 190 THR A O 1
ATOM 1349 N N . ALA A 1 191 ? -15.440 8.193 21.589 1.00 80.69 191 ALA A N 1
ATOM 1350 C CA . ALA A 1 191 ? -15.847 7.351 20.478 1.00 80.69 191 ALA A CA 1
ATOM 1351 C C . ALA A 1 191 ? -16.135 8.192 19.209 1.00 80.69 191 ALA A C 1
ATOM 1353 O O . ALA A 1 191 ? -16.600 9.329 19.340 1.00 80.69 191 ALA A O 1
ATOM 1354 N N . PRO A 1 192 ? -15.921 7.645 17.997 1.00 82.44 192 PRO A N 1
ATOM 1355 C CA . PRO A 1 192 ? -15.298 6.347 17.722 1.00 82.44 192 PRO A CA 1
ATOM 1356 C C . PRO A 1 192 ? -13.812 6.348 18.117 1.00 82.44 192 PRO A C 1
ATOM 1358 O O . PRO A 1 192 ? -13.076 7.286 17.804 1.00 82.44 192 PRO A O 1
ATOM 1361 N N . TYR A 1 193 ? -13.402 5.319 18.864 1.00 88.38 193 TYR A N 1
ATOM 1362 C CA . TYR A 1 193 ? -12.047 5.216 19.394 1.00 88.38 193 TYR A CA 1
ATOM 1363 C C . TYR A 1 193 ? -11.075 4.869 18.273 1.00 88.38 193 TYR A C 1
ATOM 1365 O O . TYR A 1 193 ? -11.303 3.903 17.554 1.00 88.38 193 TYR A O 1
ATOM 1373 N N . ARG A 1 194 ? -9.998 5.642 18.138 1.00 92.56 194 ARG A N 1
ATOM 1374 C CA . ARG A 1 194 ? -8.968 5.443 17.110 1.00 92.56 194 ARG A CA 1
ATOM 1375 C C . ARG A 1 194 ? -7.574 5.598 17.686 1.00 92.56 194 ARG A C 1
ATOM 1377 O O . ARG A 1 194 ? -7.380 6.362 18.634 1.00 92.56 194 ARG A O 1
ATOM 1384 N N . VAL A 1 195 ? -6.606 4.895 17.106 1.00 96.50 195 VAL A N 1
ATOM 1385 C CA . VAL A 1 195 ? -5.193 5.114 17.424 1.00 96.50 195 VAL A CA 1
ATOM 1386 C C . VAL A 1 195 ? -4.789 6.480 16.876 1.00 96.50 195 VAL A C 1
ATOM 1388 O O . VAL A 1 195 ? -5.113 6.803 15.738 1.00 96.50 195 VAL A O 1
ATOM 1391 N N . LEU A 1 196 ? -4.125 7.292 17.699 1.00 97.38 196 LEU A N 1
ATOM 1392 C CA . LEU A 1 196 ? -3.684 8.641 17.327 1.00 97.38 196 LEU A CA 1
ATOM 1393 C C . LEU A 1 196 ? -2.161 8.743 17.268 1.00 97.38 196 LEU A C 1
ATOM 1395 O O . LEU A 1 196 ? -1.614 9.404 16.385 1.00 97.38 196 LEU A O 1
ATOM 1399 N N . ARG A 1 197 ? -1.471 8.102 18.218 1.00 96.75 197 ARG A N 1
ATOM 1400 C CA . ARG A 1 197 ? -0.013 8.154 18.317 1.00 96.75 197 ARG A CA 1
ATOM 1401 C C . ARG A 1 197 ? 0.551 6.911 18.989 1.00 96.75 197 ARG A C 1
ATOM 1403 O O . ARG A 1 197 ? 0.007 6.453 19.990 1.00 96.75 197 ARG A O 1
ATOM 1410 N N . LEU A 1 198 ? 1.686 6.434 18.496 1.00 94.44 198 LEU A N 1
ATOM 1411 C CA . LEU A 1 198 ? 2.554 5.493 19.193 1.00 94.44 198 LEU A CA 1
ATOM 1412 C C . LEU A 1 198 ? 3.914 6.154 19.398 1.00 94.44 198 LEU A C 1
ATOM 1414 O O . LEU A 1 198 ? 4.581 6.502 18.430 1.00 94.44 198 LEU A O 1
ATOM 1418 N N . THR A 1 199 ? 4.328 6.323 20.649 1.00 92.25 199 THR A N 1
ATOM 1419 C CA . THR A 1 199 ? 5.662 6.832 20.986 1.00 92.25 199 THR A CA 1
ATOM 1420 C C . THR A 1 199 ? 6.542 5.661 21.415 1.00 92.25 199 THR A C 1
ATOM 1422 O O . THR A 1 199 ? 6.315 5.139 22.511 1.00 92.25 199 THR A O 1
ATOM 1425 N N . PRO A 1 200 ? 7.528 5.237 20.600 1.00 87.81 200 PRO A N 1
ATOM 1426 C CA . PRO A 1 200 ? 8.454 4.170 20.971 1.00 87.81 200 PRO A CA 1
ATOM 1427 C C . PRO A 1 200 ? 9.197 4.476 22.285 1.00 87.81 200 PRO A C 1
ATOM 1429 O O . PRO A 1 200 ? 9.390 5.647 22.629 1.00 87.81 200 PRO A O 1
ATOM 1432 N N . PRO A 1 201 ? 9.629 3.452 23.041 1.00 83.75 201 PRO A N 1
ATOM 1433 C CA . PRO A 1 201 ? 10.374 3.657 24.276 1.00 83.75 201 PRO A CA 1
ATOM 1434 C C . PRO A 1 201 ? 11.728 4.317 23.986 1.00 83.75 201 PRO A C 1
ATOM 1436 O O . PRO A 1 201 ? 12.478 3.890 23.108 1.00 83.75 201 PRO A O 1
ATOM 1439 N N . THR A 1 202 ? 12.073 5.350 24.752 1.00 71.19 202 THR A N 1
ATOM 1440 C CA . THR A 1 202 ? 13.377 6.009 24.651 1.00 71.19 202 THR A CA 1
ATOM 1441 C C . THR A 1 202 ? 14.463 5.143 25.305 1.00 71.19 202 THR A C 1
ATOM 1443 O O . THR A 1 202 ? 14.332 4.718 26.450 1.00 71.19 202 THR A O 1
ATOM 1446 N N . GLY A 1 203 ? 15.569 4.883 24.599 1.00 53.44 203 GLY A N 1
ATOM 1447 C CA . GLY A 1 203 ? 16.811 4.407 25.230 1.00 53.44 203 GLY A CA 1
ATOM 1448 C C . GLY A 1 203 ? 16.951 2.909 25.544 1.00 53.44 203 GLY A C 1
ATOM 1449 O O . GLY A 1 203 ? 17.849 2.558 26.309 1.00 53.44 203 GLY A O 1
ATOM 1450 N N . VAL A 1 204 ? 16.159 2.005 24.959 1.00 43.28 204 VAL A N 1
ATOM 1451 C CA . VAL A 1 204 ? 16.463 0.562 25.049 1.00 43.28 204 VAL A CA 1
ATOM 1452 C C . VAL A 1 204 ? 17.576 0.209 24.062 1.00 43.28 204 VAL A C 1
ATOM 1454 O O . VAL A 1 204 ? 17.362 0.140 22.854 1.00 43.28 204 VAL A O 1
ATOM 1457 N N . GLY A 1 205 ? 18.789 0.016 24.584 1.00 39.38 205 GLY A N 1
ATOM 1458 C CA . GLY A 1 205 ? 19.893 -0.578 23.836 1.00 39.38 205 GLY A CA 1
ATOM 1459 C C . GLY A 1 205 ? 19.488 -1.946 23.287 1.00 39.38 205 GLY A C 1
ATOM 1460 O O . GLY A 1 205 ? 18.838 -2.733 23.977 1.00 39.38 205 GLY A O 1
ATOM 1461 N N . ALA A 1 206 ? 19.860 -2.204 22.035 1.00 35.91 206 ALA A N 1
ATOM 1462 C CA . ALA A 1 206 ? 19.587 -3.445 21.330 1.00 35.91 206 ALA A CA 1
ATOM 1463 C C . ALA A 1 206 ? 19.970 -4.667 22.184 1.00 35.91 206 ALA A C 1
ATOM 1465 O O . ALA A 1 206 ? 21.149 -4.937 22.406 1.00 35.91 206 ALA A O 1
ATOM 1466 N N . SER A 1 207 ? 18.980 -5.442 22.633 1.00 32.09 207 SER A N 1
ATOM 1467 C CA . SER A 1 207 ? 19.227 -6.856 22.907 1.00 32.09 207 SER A CA 1
ATOM 1468 C C . SER A 1 207 ? 19.340 -7.547 21.556 1.00 32.09 207 SER A C 1
ATOM 1470 O O . SER A 1 207 ? 18.367 -7.682 20.818 1.00 32.09 207 SER A O 1
ATOM 1472 N N . SER A 1 208 ? 20.570 -7.908 21.211 1.00 31.81 208 SER A N 1
ATOM 1473 C CA . SER A 1 208 ? 20.983 -8.560 19.975 1.00 31.81 208 SER A CA 1
ATOM 1474 C C . SER A 1 208 ? 20.540 -10.025 19.918 1.00 31.81 208 SER A C 1
ATOM 1476 O O . SER A 1 208 ? 21.362 -10.935 19.845 1.00 31.81 208 SER A O 1
ATOM 1478 N N . THR A 1 209 ? 19.240 -10.296 19.905 1.00 29.84 209 THR A N 1
ATOM 1479 C CA . THR A 1 209 ? 18.754 -11.538 19.294 1.00 29.84 209 THR A CA 1
ATOM 1480 C C . THR A 1 209 ? 18.497 -11.239 17.828 1.00 29.84 209 THR A C 1
ATOM 1482 O O . THR A 1 209 ? 17.516 -10.585 17.488 1.00 29.84 209 THR A O 1
ATOM 1485 N N . SER A 1 210 ? 19.436 -11.657 16.972 1.00 28.08 210 SER A N 1
ATOM 1486 C CA . SER A 1 210 ? 19.281 -11.589 15.516 1.00 28.08 210 SER A CA 1
ATOM 1487 C C . SER A 1 210 ? 17.960 -12.255 15.118 1.00 28.08 210 SER A C 1
ATOM 1489 O O . SER A 1 210 ? 17.764 -13.419 15.481 1.00 28.08 210 SER A O 1
ATOM 1491 N N . PRO A 1 211 ? 17.058 -11.571 14.396 1.00 31.81 211 PRO A N 1
ATOM 1492 C CA . PRO A 1 211 ? 15.909 -12.236 13.812 1.00 31.81 211 PRO A CA 1
ATOM 1493 C C . PRO A 1 211 ? 16.411 -13.225 12.755 1.00 31.81 211 PRO A C 1
ATOM 1495 O O . PRO A 1 211 ? 17.174 -12.874 11.854 1.00 31.81 211 PRO A O 1
ATOM 1498 N N . THR A 1 212 ? 16.014 -14.488 12.886 1.00 28.09 212 THR A N 1
ATOM 1499 C CA . THR A 1 212 ? 16.076 -15.450 11.785 1.00 28.09 212 THR A CA 1
ATOM 1500 C C . THR A 1 212 ? 15.186 -14.957 10.636 1.00 28.09 212 THR A C 1
ATOM 1502 O O . THR A 1 212 ? 14.143 -14.366 10.919 1.00 28.09 212 THR A O 1
ATOM 1505 N N . PRO A 1 213 ? 15.541 -15.208 9.361 1.00 33.34 213 PRO A N 1
ATOM 1506 C CA . PRO A 1 213 ? 14.800 -14.709 8.193 1.00 33.34 213 PRO A CA 1
ATOM 1507 C C . PRO A 1 213 ? 13.316 -15.114 8.114 1.00 33.34 213 PRO A C 1
ATOM 1509 O O . PRO A 1 213 ? 12.586 -14.540 7.315 1.00 33.34 213 PRO A O 1
ATOM 1512 N N . ASP A 1 214 ? 12.869 -16.060 8.944 1.00 28.16 214 ASP A N 1
ATOM 1513 C CA . ASP A 1 214 ? 11.532 -16.660 8.881 1.00 28.16 214 ASP A CA 1
ATOM 1514 C C . ASP A 1 214 ? 10.546 -16.140 9.949 1.00 28.16 214 ASP A C 1
ATOM 1516 O O . ASP A 1 214 ? 9.440 -16.665 10.070 1.00 28.16 214 ASP A O 1
ATOM 1520 N N . THR A 1 215 ? 10.903 -15.110 10.731 1.00 30.27 215 THR A N 1
ATOM 1521 C CA . THR A 1 215 ? 9.979 -14.497 11.705 1.00 30.27 215 THR A CA 1
ATOM 1522 C C . THR A 1 215 ? 9.417 -13.181 11.150 1.00 30.27 215 THR A C 1
ATOM 1524 O O . THR A 1 215 ? 10.207 -12.264 10.911 1.00 30.27 215 THR A O 1
ATOM 1527 N N . PRO A 1 216 ? 8.086 -13.034 10.976 1.00 34.16 216 PRO A N 1
ATOM 1528 C CA . PRO A 1 216 ? 7.464 -11.766 10.594 1.00 34.16 216 PRO A CA 1
ATOM 1529 C C . PRO A 1 216 ? 7.930 -10.642 11.528 1.00 34.16 216 PRO A C 1
ATOM 1531 O O . PRO A 1 216 ? 7.833 -10.745 12.752 1.00 34.16 216 PRO A O 1
ATOM 1534 N N . GLY A 1 217 ? 8.541 -9.616 10.935 1.00 39.00 217 GLY A N 1
ATOM 1535 C CA . GLY A 1 217 ? 9.332 -8.613 11.638 1.00 39.00 217 GLY A CA 1
ATOM 1536 C C . GLY A 1 217 ? 8.519 -7.785 12.631 1.00 39.00 217 GLY A C 1
ATOM 1537 O O . GLY A 1 217 ? 7.580 -7.081 12.262 1.00 39.00 217 GLY A O 1
ATOM 1538 N N . ILE A 1 218 ? 8.950 -7.826 13.891 1.00 38.66 218 ILE A N 1
ATOM 1539 C CA . ILE A 1 218 ? 8.533 -6.902 14.945 1.00 38.66 218 ILE A CA 1
ATOM 1540 C C . ILE A 1 218 ? 8.928 -5.483 14.516 1.00 38.66 218 ILE A C 1
ATOM 1542 O O . ILE A 1 218 ? 10.101 -5.209 14.271 1.00 38.66 218 ILE A O 1
ATOM 1546 N N . PHE A 1 219 ? 7.951 -4.577 14.478 1.00 50.78 219 PHE A N 1
ATOM 1547 C CA . PHE A 1 219 ? 8.089 -3.174 14.070 1.00 50.78 219 PHE A CA 1
ATOM 1548 C C . PHE A 1 219 ? 9.081 -2.374 14.951 1.00 50.78 219 PHE A C 1
ATOM 1550 O O . PHE A 1 219 ? 9.559 -1.313 14.569 1.00 50.78 219 PHE A O 1
ATOM 1557 N N . LEU A 1 220 ? 9.409 -2.875 16.149 1.00 48.50 220 LEU A N 1
ATOM 1558 C CA . LEU A 1 220 ? 10.071 -2.110 17.221 1.00 48.50 220 LEU A CA 1
ATOM 1559 C C . LEU A 1 220 ? 11.328 -2.767 17.802 1.00 48.50 220 LEU A C 1
ATOM 1561 O O . LEU A 1 220 ? 11.726 -2.468 18.926 1.00 48.50 220 LEU A O 1
ATOM 1565 N N . GLY A 1 221 ? 11.987 -3.648 17.051 1.00 38.16 221 GLY A N 1
ATOM 1566 C CA . GLY A 1 221 ? 13.243 -4.231 17.508 1.00 38.16 221 GLY A CA 1
ATOM 1567 C C . GLY A 1 221 ? 14.144 -4.655 16.364 1.00 38.16 221 GLY A C 1
ATOM 1568 O O . GLY A 1 221 ? 13.824 -5.615 15.674 1.00 38.16 221 GLY A O 1
ATOM 1569 N N . THR A 1 222 ? 15.289 -3.972 16.236 1.00 37.31 222 THR A N 1
ATOM 1570 C CA . THR A 1 222 ? 16.642 -4.503 15.915 1.00 37.31 222 THR A CA 1
ATOM 1571 C C . THR A 1 222 ? 17.481 -3.712 14.900 1.00 37.31 222 THR A C 1
ATOM 1573 O O . THR A 1 222 ? 18.628 -4.088 14.680 1.00 37.31 222 THR A O 1
ATOM 1576 N N . GLN A 1 223 ? 17.024 -2.585 14.350 1.00 43.19 223 GLN A N 1
ATOM 1577 C CA . GLN A 1 223 ? 17.874 -1.735 13.496 1.00 43.19 223 GLN A CA 1
ATOM 1578 C C . GLN A 1 223 ? 18.136 -0.372 14.152 1.00 43.19 223 GLN A C 1
ATOM 1580 O O . GLN A 1 223 ? 17.269 0.178 14.822 1.00 43.19 223 GLN A O 1
ATOM 1585 N N . ASN A 1 224 ? 19.365 0.125 13.996 1.00 42.12 224 ASN A N 1
ATOM 1586 C CA . ASN A 1 224 ? 20.016 1.211 14.748 1.00 42.12 224 ASN A CA 1
ATOM 1587 C C . ASN A 1 224 ? 19.389 2.619 14.629 1.00 42.12 224 ASN A C 1
ATOM 1589 O O . ASN A 1 224 ? 19.999 3.584 15.086 1.00 42.12 224 ASN A O 1
ATOM 1593 N N . ASP A 1 225 ? 18.187 2.755 14.074 1.00 53.56 225 ASP A N 1
ATOM 1594 C CA . ASP A 1 225 ? 17.477 4.027 13.985 1.00 53.56 225 ASP A CA 1
ATOM 1595 C C . ASP A 1 225 ? 16.343 4.065 15.007 1.00 53.56 225 ASP A C 1
ATOM 1597 O O . ASP A 1 225 ? 15.313 3.405 14.872 1.00 53.56 225 ASP A O 1
ATOM 1601 N N . GLN A 1 226 ? 16.544 4.840 16.074 1.00 66.75 226 GLN A N 1
ATOM 1602 C CA . GLN A 1 226 ? 15.485 5.138 17.031 1.00 66.75 226 GLN A CA 1
ATOM 1603 C C . GLN A 1 226 ? 14.351 5.868 16.297 1.00 66.75 226 GLN A C 1
ATOM 1605 O O . GLN A 1 226 ? 14.498 7.028 15.915 1.00 66.75 226 GLN A O 1
ATOM 1610 N N . LEU A 1 227 ? 13.225 5.187 16.082 1.00 74.44 227 LEU A N 1
ATOM 1611 C CA . LEU A 1 227 ? 12.005 5.810 15.575 1.00 74.44 227 LEU A CA 1
ATOM 1612 C C . LEU A 1 227 ? 11.492 6.834 16.598 1.00 74.44 227 LEU A C 1
ATOM 1614 O O . LEU A 1 227 ? 11.421 6.563 17.799 1.00 74.44 227 LEU A O 1
ATOM 1618 N N . GLY A 1 228 ? 11.130 8.017 16.111 1.00 84.31 228 GLY A N 1
ATOM 1619 C CA . GLY A 1 228 ? 10.364 9.006 16.855 1.00 84.31 228 GLY A CA 1
ATOM 1620 C C . GLY A 1 228 ? 8.884 8.615 16.968 1.00 84.31 228 GLY A C 1
ATOM 1621 O O . GLY A 1 228 ? 8.488 7.515 16.573 1.00 84.31 228 GLY A O 1
ATOM 1622 N N . PRO A 1 229 ? 8.037 9.504 17.516 1.00 89.62 229 PRO A N 1
ATOM 1623 C CA . PRO A 1 229 ? 6.604 9.263 17.595 1.00 89.62 229 PRO A CA 1
ATOM 1624 C C . PRO A 1 229 ? 5.987 9.031 16.213 1.00 89.62 229 PRO A C 1
ATOM 1626 O O . PRO A 1 229 ? 6.224 9.796 15.279 1.00 89.62 229 PRO A O 1
ATOM 1629 N N . ILE A 1 230 ? 5.157 7.999 16.118 1.00 92.06 230 ILE A N 1
ATOM 1630 C CA . ILE A 1 230 ? 4.378 7.661 14.931 1.00 92.06 230 ILE A CA 1
ATOM 1631 C C . ILE A 1 230 ? 2.974 8.203 15.117 1.00 92.06 230 ILE A C 1
ATOM 1633 O O . ILE A 1 230 ? 2.293 7.875 16.089 1.00 92.06 230 ILE A O 1
ATOM 1637 N N . MET A 1 231 ? 2.546 9.019 14.172 1.00 95.06 231 MET A N 1
ATOM 1638 C CA . MET A 1 231 ? 1.231 9.625 14.104 1.00 95.06 231 MET A CA 1
ATOM 1639 C C . MET A 1 231 ? 0.346 8.821 13.161 1.00 95.06 231 MET A C 1
ATOM 1641 O O . MET A 1 231 ? 0.766 8.450 12.067 1.00 95.06 231 MET A O 1
ATOM 1645 N N . PHE A 1 232 ? -0.891 8.585 13.582 1.00 96.06 232 PHE A N 1
ATOM 1646 C CA . PHE A 1 232 ? -1.909 7.894 12.799 1.00 96.06 232 PHE A CA 1
ATOM 1647 C C . PHE A 1 232 ? -2.883 8.947 12.283 1.00 96.06 232 PHE A C 1
ATOM 1649 O O . PHE A 1 232 ? -3.612 9.572 13.057 1.00 96.06 232 PHE A O 1
ATOM 1656 N N . ILE A 1 233 ? -2.847 9.194 10.978 1.00 95.31 233 ILE A N 1
ATOM 1657 C CA . ILE A 1 233 ? -3.635 10.241 10.339 1.00 95.31 233 ILE A CA 1
ATOM 1658 C C . ILE A 1 233 ? -4.999 9.671 9.954 1.00 95.31 233 ILE A C 1
ATOM 1660 O O . ILE A 1 233 ? -5.107 8.583 9.386 1.00 95.31 233 ILE A O 1
ATOM 1664 N N . LEU A 1 234 ? -6.061 10.406 10.288 1.00 91.44 234 LEU A N 1
ATOM 1665 C CA . LEU A 1 234 ? -7.427 9.994 9.987 1.00 91.44 234 LEU A CA 1
ATOM 1666 C C . LEU A 1 234 ? -7.647 9.931 8.471 1.00 91.44 234 LEU A C 1
ATOM 1668 O O . LEU A 1 234 ? -7.417 10.914 7.771 1.00 91.44 234 LEU A O 1
ATOM 1672 N N . MET A 1 235 ? -8.169 8.799 8.000 1.00 90.12 235 MET A N 1
ATOM 1673 C CA . MET A 1 235 ? -8.536 8.590 6.602 1.00 90.12 235 MET A CA 1
ATOM 1674 C C . MET A 1 235 ? -10.046 8.432 6.449 1.00 90.12 235 MET A C 1
ATOM 1676 O O . MET A 1 235 ? -10.692 7.666 7.176 1.00 90.12 235 MET A O 1
ATOM 1680 N N . THR A 1 236 ? -10.615 9.121 5.464 1.00 87.00 236 THR A N 1
ATOM 1681 C CA . THR A 1 236 ? -11.979 8.852 5.008 1.00 87.00 236 THR A CA 1
ATOM 1682 C C . THR A 1 236 ? -12.025 7.565 4.176 1.00 87.00 236 THR A C 1
ATOM 1684 O O . THR A 1 236 ? -10.997 7.026 3.766 1.00 87.00 236 THR A O 1
ATOM 1687 N N . ALA A 1 237 ? -13.228 7.051 3.898 1.00 81.06 237 ALA A N 1
ATOM 1688 C CA . ALA A 1 237 ? -13.380 5.903 2.999 1.00 81.06 237 ALA A CA 1
ATOM 1689 C C . ALA A 1 237 ? -12.839 6.201 1.588 1.00 81.06 237 ALA A C 1
ATOM 1691 O O . ALA A 1 237 ? -12.162 5.359 1.007 1.00 81.06 237 ALA A O 1
ATOM 1692 N N . ALA A 1 238 ? -13.063 7.422 1.089 1.00 82.75 238 ALA A N 1
ATOM 1693 C CA . ALA A 1 238 ? -12.533 7.863 -0.196 1.00 82.75 238 ALA A CA 1
ATOM 1694 C C . ALA A 1 238 ? -10.996 7.919 -0.194 1.00 82.75 238 ALA A C 1
ATOM 1696 O O . ALA A 1 238 ? -10.376 7.480 -1.158 1.00 82.75 238 ALA A O 1
ATOM 1697 N N . ASP A 1 239 ? -10.377 8.382 0.900 1.00 92.00 239 ASP A N 1
ATOM 1698 C CA . ASP A 1 239 ? -8.913 8.395 1.015 1.00 92.00 239 ASP A CA 1
ATOM 1699 C C . ASP A 1 239 ? -8.340 6.975 0.976 1.00 92.00 239 ASP A C 1
ATOM 1701 O O . ASP A 1 239 ? -7.334 6.734 0.311 1.00 92.00 239 ASP A O 1
ATOM 1705 N N . ARG A 1 240 ? -8.989 6.015 1.652 1.00 90.31 240 ARG A N 1
ATOM 1706 C CA . ARG A 1 240 ? -8.574 4.603 1.633 1.00 90.31 240 ARG A CA 1
ATOM 1707 C C . ARG A 1 240 ? -8.680 3.993 0.235 1.00 90.31 240 ARG A C 1
ATOM 1709 O O . ARG A 1 240 ? -7.746 3.326 -0.200 1.00 90.31 240 ARG A O 1
ATOM 1716 N N . ASP A 1 241 ? -9.756 4.267 -0.501 1.00 88.12 241 ASP A N 1
ATOM 1717 C CA . ASP A 1 241 ? -9.898 3.829 -1.898 1.00 88.12 241 ASP A CA 1
ATOM 1718 C C . ASP A 1 241 ? -8.844 4.469 -2.816 1.00 88.12 241 ASP A C 1
ATOM 1720 O O . ASP A 1 241 ? -8.319 3.826 -3.737 1.00 88.12 241 ASP A O 1
ATOM 1724 N N . GLN A 1 242 ? -8.492 5.727 -2.544 1.00 95.00 242 GLN A N 1
ATOM 1725 C CA . GLN A 1 242 ? -7.459 6.436 -3.285 1.00 95.00 242 GLN A CA 1
ATOM 1726 C C . GLN A 1 242 ? -6.071 5.820 -3.071 1.00 95.00 242 GLN A C 1
ATOM 1728 O O . GLN A 1 242 ? -5.299 5.780 -4.024 1.00 95.00 242 GLN A O 1
ATOM 1733 N N . VAL A 1 243 ? -5.755 5.277 -1.886 1.00 96.44 243 VAL A N 1
ATOM 1734 C CA . VAL A 1 243 ? -4.470 4.584 -1.640 1.00 96.44 243 VAL A CA 1
ATOM 1735 C C . VAL A 1 243 ? -4.251 3.444 -2.629 1.00 96.44 243 VAL A C 1
ATOM 1737 O O . VAL A 1 243 ? -3.201 3.384 -3.264 1.00 96.44 243 VAL A O 1
ATOM 1740 N N . TYR A 1 244 ? -5.250 2.579 -2.815 1.00 96.25 244 TYR A N 1
ATOM 1741 C CA . TYR A 1 244 ? -5.167 1.472 -3.771 1.00 96.25 244 TYR A CA 1
ATOM 1742 C C . TYR A 1 244 ? -4.958 1.965 -5.202 1.00 96.25 244 TYR A C 1
ATOM 1744 O O . TYR A 1 244 ? -4.132 1.430 -5.942 1.00 96.25 244 TYR A O 1
ATOM 1752 N N . THR A 1 245 ? -5.686 3.015 -5.584 1.00 96.50 245 THR A N 1
ATOM 1753 C CA . THR A 1 245 ? -5.563 3.633 -6.909 1.00 96.50 245 THR A CA 1
ATOM 1754 C C . THR A 1 245 ? -4.169 4.224 -7.116 1.00 96.50 245 THR A C 1
ATOM 1756 O O . THR A 1 245 ? -3.553 4.001 -8.158 1.00 96.50 245 THR A O 1
ATOM 1759 N N . ASP A 1 246 ? -3.639 4.926 -6.117 1.00 97.44 246 ASP A N 1
ATOM 1760 C CA . ASP A 1 246 ? -2.309 5.524 -6.165 1.00 97.44 246 ASP A CA 1
ATOM 1761 C C . ASP A 1 246 ? -1.217 4.456 -6.255 1.00 97.44 246 ASP A C 1
ATOM 1763 O O . ASP A 1 246 ? -0.332 4.574 -7.099 1.00 97.44 246 ASP A O 1
ATOM 1767 N N . ILE A 1 247 ? -1.290 3.391 -5.449 1.00 97.00 247 ILE A N 1
ATOM 1768 C CA . ILE A 1 247 ? -0.333 2.275 -5.502 1.00 97.00 247 ILE A CA 1
ATOM 1769 C C . ILE A 1 247 ? -0.365 1.615 -6.880 1.00 97.00 247 ILE A C 1
ATOM 1771 O O . ILE A 1 247 ? 0.694 1.398 -7.465 1.00 97.00 247 ILE A O 1
ATOM 1775 N N . VAL A 1 248 ? -1.548 1.353 -7.446 1.00 96.75 248 VAL A N 1
ATOM 1776 C CA . VAL A 1 248 ? -1.680 0.812 -8.810 1.00 96.75 248 VAL A CA 1
ATOM 1777 C C . VAL A 1 248 ? -1.024 1.740 -9.832 1.00 96.75 248 VAL A C 1
ATOM 1779 O O . VAL A 1 248 ? -0.224 1.282 -10.647 1.00 96.75 248 VAL A O 1
ATOM 1782 N N . ASN A 1 249 ? -1.318 3.040 -9.771 1.00 96.88 249 ASN A N 1
ATOM 1783 C CA . ASN A 1 249 ? -0.771 4.023 -10.702 1.00 96.88 249 ASN A CA 1
ATOM 1784 C C . ASN A 1 249 ? 0.757 4.117 -10.596 1.00 96.88 249 ASN A C 1
ATOM 1786 O O . ASN A 1 249 ? 1.441 4.153 -11.615 1.00 96.88 249 ASN A O 1
ATOM 1790 N N . GLN A 1 250 ? 1.318 4.115 -9.383 1.00 96.12 250 GLN A N 1
ATOM 1791 C CA . GLN A 1 250 ? 2.771 4.137 -9.203 1.00 96.12 250 GLN A CA 1
ATOM 1792 C C . GLN A 1 250 ? 3.415 2.814 -9.633 1.00 96.12 250 GLN A C 1
ATOM 1794 O O . GLN A 1 250 ? 4.440 2.835 -10.313 1.00 96.12 250 GLN A O 1
ATOM 1799 N N . THR A 1 251 ? 2.778 1.675 -9.350 1.00 95.25 251 THR A N 1
ATOM 1800 C CA . THR A 1 251 ? 3.242 0.341 -9.771 1.00 95.25 251 THR A CA 1
ATOM 1801 C C . THR A 1 251 ? 3.326 0.232 -11.296 1.00 95.25 251 THR A C 1
ATOM 1803 O O . THR A 1 251 ? 4.296 -0.313 -11.816 1.00 95.25 251 THR A O 1
ATOM 1806 N N . GLN A 1 252 ? 2.391 0.833 -12.042 1.00 94.75 252 GLN A N 1
ATOM 1807 C CA . GLN A 1 252 ? 2.463 0.900 -13.511 1.00 94.75 252 GLN A CA 1
ATOM 1808 C C . GLN A 1 252 ? 3.731 1.599 -14.018 1.00 94.75 252 GLN A C 1
ATOM 1810 O O . GLN A 1 252 ? 4.266 1.233 -15.062 1.00 94.75 252 GLN A O 1
ATOM 1815 N N . THR A 1 253 ? 4.250 2.581 -13.277 1.00 94.12 253 THR A N 1
ATOM 1816 C CA . THR A 1 253 ? 5.473 3.302 -13.665 1.00 94.12 253 THR A CA 1
ATOM 1817 C C . THR A 1 253 ? 6.760 2.511 -13.405 1.00 94.12 253 THR A C 1
ATOM 1819 O O . THR A 1 253 ? 7.840 2.943 -13.819 1.00 94.12 253 THR A O 1
ATOM 1822 N N . LEU A 1 254 ? 6.669 1.332 -12.774 1.00 92.50 254 LEU A N 1
ATOM 1823 C CA . LEU A 1 254 ? 7.811 0.449 -12.532 1.00 92.50 254 LEU A CA 1
ATOM 1824 C C . LEU A 1 254 ? 8.318 -0.246 -13.800 1.00 92.50 254 LEU A C 1
ATOM 1826 O O . LEU A 1 254 ? 9.384 -0.854 -13.755 1.00 92.50 254 LEU A O 1
ATOM 1830 N N . SER A 1 255 ? 7.645 -0.116 -14.947 1.00 87.69 255 SER A N 1
ATOM 1831 C CA . SER A 1 255 ? 8.131 -0.669 -16.224 1.00 87.69 255 SER A CA 1
ATOM 1832 C C . SER A 1 255 ? 9.512 -0.128 -16.612 1.00 87.69 255 SER A C 1
ATOM 1834 O O . SER A 1 255 ? 10.277 -0.797 -17.297 1.00 87.69 255 SER A O 1
ATOM 1836 N N . ASN A 1 256 ? 9.837 1.077 -16.135 1.00 86.06 256 ASN A N 1
ATOM 1837 C CA . ASN A 1 256 ? 11.113 1.755 -16.354 1.00 86.06 256 ASN A CA 1
ATOM 1838 C C . ASN A 1 256 ? 11.980 1.794 -15.084 1.00 86.06 256 ASN A C 1
ATOM 1840 O O . ASN A 1 256 ? 12.878 2.632 -14.980 1.00 86.06 256 ASN A O 1
ATOM 1844 N N . SER A 1 257 ? 11.680 0.951 -14.092 1.00 90.62 257 SER A N 1
ATOM 1845 C CA . SER A 1 257 ? 12.444 0.887 -12.846 1.00 90.62 257 SER A CA 1
ATOM 1846 C C . SER A 1 257 ? 13.800 0.210 -13.045 1.00 90.62 257 SER A C 1
ATOM 1848 O O . SER A 1 257 ? 13.953 -0.702 -13.862 1.00 90.62 257 SER A O 1
ATOM 1850 N N . LEU A 1 258 ? 14.791 0.666 -12.284 1.00 88.31 258 LEU A N 1
ATOM 1851 C CA . LEU A 1 258 ? 16.171 0.206 -12.366 1.00 88.31 258 LEU A CA 1
ATOM 1852 C C . LEU A 1 258 ? 16.585 -0.513 -11.087 1.00 88.31 258 LEU A C 1
ATOM 1854 O O . LEU A 1 258 ? 16.267 -0.081 -9.980 1.00 88.31 258 LEU A O 1
ATOM 1858 N N . ASP A 1 259 ? 17.336 -1.594 -11.246 1.00 87.12 259 ASP A N 1
ATOM 1859 C CA . ASP A 1 259 ? 17.998 -2.275 -10.140 1.00 87.12 259 ASP A CA 1
ATOM 1860 C C . ASP A 1 259 ? 19.453 -1.793 -10.058 1.00 87.12 259 ASP A C 1
ATOM 1862 O O . ASP A 1 259 ? 20.295 -2.145 -10.884 1.00 87.12 259 ASP A O 1
ATOM 1866 N N . VAL A 1 260 ? 19.747 -0.941 -9.074 1.00 84.50 260 VAL A N 1
ATOM 1867 C CA . VAL A 1 260 ? 21.108 -0.432 -8.821 1.00 84.50 260 VAL A CA 1
ATOM 1868 C C . VAL A 1 260 ? 21.916 -1.367 -7.911 1.00 84.50 260 VAL A C 1
ATOM 1870 O O . VAL A 1 260 ? 23.105 -1.142 -7.676 1.00 84.50 260 VAL A O 1
ATOM 1873 N N . GLY A 1 261 ? 21.289 -2.449 -7.442 1.00 82.31 261 GLY A N 1
ATOM 1874 C CA . GLY A 1 261 ? 21.918 -3.579 -6.764 1.00 82.31 261 GLY A CA 1
ATOM 1875 C C . GLY A 1 261 ? 22.778 -4.445 -7.685 1.00 82.31 261 GLY A C 1
ATOM 1876 O O . GLY A 1 261 ? 23.524 -5.313 -7.222 1.00 82.31 261 GLY A O 1
ATOM 1877 N N . ILE A 1 262 ? 22.684 -4.223 -8.998 1.00 84.62 262 ILE A N 1
ATOM 1878 C CA . ILE A 1 262 ? 23.340 -5.017 -10.032 1.00 84.62 262 ILE A CA 1
ATOM 1879 C C . ILE A 1 262 ? 24.271 -4.133 -10.858 1.00 84.62 262 ILE A C 1
ATOM 1881 O O . ILE A 1 262 ? 23.897 -3.083 -11.375 1.00 84.62 262 ILE A O 1
ATOM 1885 N N . ASN A 1 263 ? 25.508 -4.591 -11.014 1.00 85.56 263 ASN A N 1
ATOM 1886 C CA . ASN A 1 263 ? 26.521 -3.966 -11.844 1.00 85.56 263 ASN A CA 1
ATOM 1887 C C . ASN A 1 263 ? 26.818 -4.850 -13.061 1.00 85.56 263 ASN A C 1
ATOM 1889 O O . ASN A 1 263 ? 27.158 -6.027 -12.913 1.00 85.56 263 ASN A O 1
ATOM 1893 N N . PHE A 1 264 ? 26.754 -4.253 -14.251 1.00 87.06 264 PHE A N 1
ATOM 1894 C CA . PHE A 1 264 ? 27.142 -4.891 -15.504 1.00 87.06 264 PHE A CA 1
ATOM 1895 C C . PHE A 1 264 ? 28.484 -4.357 -15.990 1.00 87.06 264 PHE A C 1
ATOM 1897 O O . PHE A 1 264 ? 28.718 -3.152 -16.028 1.00 87.06 264 PHE A O 1
ATOM 1904 N N . GLN A 1 265 ? 29.363 -5.263 -16.401 1.00 88.06 265 GLN A N 1
ATOM 1905 C CA . GLN A 1 265 ? 30.588 -4.938 -17.119 1.00 88.06 265 GLN A CA 1
ATOM 1906 C C . GLN A 1 265 ? 30.444 -5.427 -18.557 1.00 88.06 265 GLN A C 1
ATOM 1908 O O . GLN A 1 265 ? 30.176 -6.606 -18.787 1.00 88.06 265 GLN A O 1
ATOM 1913 N N . PHE A 1 266 ? 30.595 -4.519 -19.512 1.00 89.88 266 PHE A N 1
ATOM 1914 C CA . PHE A 1 266 ? 30.461 -4.790 -20.939 1.00 89.88 266 PHE A CA 1
ATOM 1915 C C . PHE A 1 266 ? 31.281 -3.777 -21.745 1.00 89.88 266 PHE A C 1
ATOM 1917 O O . PHE A 1 266 ? 31.707 -2.749 -21.212 1.00 89.88 266 PHE A O 1
ATOM 1924 N N . ASP A 1 267 ? 31.495 -4.068 -23.026 1.00 88.50 267 ASP A N 1
ATOM 1925 C CA . ASP A 1 267 ? 32.099 -3.125 -23.966 1.00 88.50 267 ASP A CA 1
ATOM 1926 C C . ASP A 1 267 ? 31.010 -2.187 -24.522 1.00 88.50 267 ASP A C 1
ATOM 1928 O O . ASP A 1 267 ? 30.087 -2.667 -25.186 1.00 88.50 267 ASP A O 1
ATOM 1932 N N . PRO A 1 268 ? 31.077 -0.864 -24.274 1.00 87.19 268 PRO A N 1
ATOM 1933 C CA . PRO A 1 268 ? 30.071 0.079 -24.755 1.00 87.19 268 PRO A CA 1
ATOM 1934 C C . PRO A 1 268 ? 30.064 0.245 -26.280 1.00 87.19 268 PRO A C 1
ATOM 1936 O O . PRO A 1 268 ? 29.097 0.788 -26.807 1.00 87.19 268 PRO A O 1
ATOM 1939 N N . SER A 1 269 ? 31.104 -0.196 -26.993 1.00 86.81 269 SER A N 1
ATOM 1940 C CA . SER A 1 269 ? 31.111 -0.236 -28.462 1.00 86.81 269 SER A CA 1
ATOM 1941 C C . SER A 1 269 ? 30.470 -1.515 -29.015 1.00 86.81 269 SER A C 1
ATOM 1943 O O . SER A 1 269 ? 29.827 -1.484 -30.064 1.00 86.81 269 SER A O 1
ATOM 1945 N N . GLY A 1 270 ? 30.581 -2.611 -28.255 1.00 85.81 270 GLY A N 1
ATOM 1946 C CA . GLY A 1 270 ? 30.156 -3.959 -28.620 1.00 85.81 270 GLY A CA 1
ATOM 1947 C C . GLY A 1 270 ? 30.758 -4.489 -29.918 1.00 85.81 270 GLY A C 1
ATOM 1948 O O . GLY A 1 270 ? 31.552 -3.843 -30.594 1.00 85.81 270 GLY A O 1
ATOM 1949 N N . ASN A 1 271 ? 30.362 -5.709 -30.271 1.00 91.50 271 ASN A N 1
ATOM 1950 C CA . ASN A 1 271 ? 30.727 -6.319 -31.539 1.00 91.50 271 ASN A CA 1
ATOM 1951 C C . ASN A 1 271 ? 29.619 -6.079 -32.570 1.00 91.50 271 ASN A C 1
ATOM 1953 O O . ASN A 1 271 ? 28.454 -6.402 -32.315 1.00 91.50 271 ASN A O 1
ATOM 1957 N N . LEU A 1 272 ? 29.991 -5.530 -33.724 1.00 92.50 272 LEU A N 1
ATOM 1958 C CA . LEU A 1 272 ? 29.075 -5.208 -34.811 1.00 92.50 272 LEU A CA 1
ATOM 1959 C C . LEU A 1 272 ? 29.264 -6.175 -35.970 1.00 92.50 272 LEU A C 1
ATOM 1961 O O . LEU A 1 272 ? 30.342 -6.255 -36.552 1.00 92.50 272 LEU A O 1
ATOM 1965 N N . ASP A 1 273 ? 28.181 -6.848 -36.336 1.00 93.62 273 ASP A N 1
ATOM 1966 C CA . ASP A 1 273 ? 28.075 -7.616 -37.570 1.00 93.62 273 ASP A CA 1
ATOM 1967 C C . ASP A 1 273 ? 26.992 -6.977 -38.442 1.00 93.62 273 ASP A C 1
ATOM 1969 O O . ASP A 1 273 ? 25.796 -7.269 -38.321 1.00 93.62 273 ASP A O 1
ATOM 1973 N N . CYS A 1 274 ? 27.414 -6.007 -39.256 1.00 91.50 274 CYS A N 1
ATOM 1974 C CA . CYS A 1 274 ? 26.530 -5.283 -40.155 1.00 91.50 274 CYS A CA 1
ATOM 1975 C C . CYS A 1 274 ? 26.654 -5.801 -41.589 1.00 91.50 274 CYS A C 1
ATOM 1977 O O . CYS A 1 274 ? 27.745 -5.897 -42.151 1.00 91.50 274 CYS A O 1
ATOM 1979 N N . ASN A 1 275 ? 25.507 -6.054 -42.211 1.00 86.75 275 ASN A N 1
ATOM 1980 C CA . ASN A 1 275 ? 25.391 -6.373 -43.625 1.00 86.75 275 ASN A CA 1
ATOM 1981 C C . ASN A 1 275 ? 24.390 -5.426 -44.305 1.00 86.75 275 ASN A C 1
ATOM 1983 O O . ASN A 1 275 ? 23.906 -4.459 -43.720 1.00 86.75 275 ASN A O 1
ATOM 1987 N N . GLU A 1 276 ? 24.084 -5.689 -45.573 1.00 82.50 276 GLU A N 1
ATOM 1988 C CA . GLU A 1 276 ? 23.206 -4.829 -46.370 1.00 82.50 276 GLU A CA 1
ATOM 1989 C C . GLU A 1 276 ? 21.736 -4.825 -45.912 1.00 82.50 276 GLU A C 1
ATOM 1991 O O . GLU A 1 276 ? 20.983 -3.942 -46.315 1.00 82.50 276 GLU A O 1
ATOM 1996 N N . ALA A 1 277 ? 21.323 -5.807 -45.108 1.00 88.31 277 ALA A N 1
ATOM 1997 C CA . ALA A 1 277 ? 19.946 -5.999 -44.662 1.00 88.31 277 ALA A CA 1
ATOM 1998 C C . ALA A 1 277 ? 19.718 -5.603 -43.195 1.00 88.31 277 ALA A C 1
ATOM 2000 O O . ALA A 1 277 ? 18.593 -5.290 -42.812 1.00 88.31 277 ALA A O 1
ATOM 2001 N N . SER A 1 278 ? 20.755 -5.630 -42.361 1.00 93.62 278 SER A N 1
ATOM 2002 C CA . SER A 1 278 ? 20.643 -5.309 -40.938 1.00 93.62 278 SER A CA 1
ATOM 2003 C C . SER A 1 278 ? 22.012 -5.133 -40.301 1.00 93.62 278 SER A C 1
ATOM 2005 O O . SER A 1 278 ? 23.003 -5.654 -40.814 1.00 93.62 278 SER A O 1
ATOM 2007 N N . CYS A 1 279 ? 22.050 -4.508 -39.127 1.00 95.06 279 CYS A N 1
ATOM 2008 C CA . CYS A 1 279 ? 23.195 -4.622 -38.238 1.00 95.06 279 CYS A CA 1
ATOM 2009 C C . CYS A 1 279 ? 22.861 -5.386 -36.958 1.00 95.06 279 CYS A C 1
ATOM 2011 O O . CYS A 1 279 ? 21.926 -5.032 -36.243 1.00 95.06 279 CYS A O 1
ATOM 2013 N N . THR A 1 280 ? 23.641 -6.427 -36.672 1.00 96.31 280 THR A N 1
ATOM 2014 C CA . THR A 1 280 ? 23.563 -7.189 -35.428 1.00 96.31 280 THR A CA 1
ATOM 2015 C C . THR A 1 280 ? 24.586 -6.646 -34.444 1.00 96.31 280 THR A C 1
ATOM 2017 O O . THR A 1 280 ? 25.781 -6.605 -34.730 1.00 96.31 280 THR A O 1
ATOM 2020 N N . VAL A 1 281 ? 24.116 -6.259 -33.264 1.00 95.88 281 VAL A N 1
ATOM 2021 C CA . VAL A 1 281 ? 24.950 -5.792 -32.160 1.00 95.88 281 VAL A CA 1
ATOM 2022 C C . VAL A 1 281 ? 25.017 -6.890 -31.115 1.00 95.88 281 VAL A C 1
ATOM 2024 O O . VAL A 1 281 ? 23.981 -7.312 -30.604 1.00 95.88 281 VAL A O 1
ATOM 2027 N N . THR A 1 282 ? 26.223 -7.345 -30.787 1.00 94.94 282 THR A N 1
ATOM 2028 C CA . THR A 1 282 ? 26.462 -8.375 -29.771 1.00 94.94 282 THR A CA 1
ATOM 2029 C C . THR A 1 282 ? 27.367 -7.837 -28.673 1.00 94.94 282 THR A C 1
ATOM 2031 O O . THR A 1 282 ? 28.421 -7.272 -28.952 1.00 94.94 282 THR A O 1
ATOM 2034 N N . SER A 1 283 ? 26.986 -8.046 -27.416 1.00 94.06 283 SER A N 1
ATOM 2035 C CA . SER A 1 283 ? 27.791 -7.661 -26.260 1.00 94.06 283 SER A CA 1
ATOM 2036 C C . SER A 1 283 ? 27.921 -8.814 -25.274 1.00 94.06 283 SER A C 1
ATOM 2038 O O . SER A 1 283 ? 26.928 -9.436 -24.888 1.00 94.06 283 SER A O 1
ATOM 2040 N N . THR A 1 284 ? 29.151 -9.078 -24.837 1.00 93.69 284 THR A N 1
ATOM 2041 C CA . THR A 1 284 ? 29.415 -9.950 -23.691 1.00 93.69 284 THR A CA 1
ATOM 2042 C C . THR A 1 284 ? 29.267 -9.136 -22.414 1.00 93.69 284 THR A C 1
ATOM 2044 O O . THR A 1 284 ? 29.933 -8.118 -22.227 1.00 93.69 284 THR A O 1
ATOM 2047 N N . VAL A 1 285 ? 28.396 -9.603 -21.530 1.00 91.88 285 VAL A N 1
ATOM 2048 C CA . VAL A 1 285 ? 28.017 -8.943 -20.286 1.00 91.88 285 VAL A CA 1
ATOM 2049 C C . VAL A 1 285 ? 28.469 -9.803 -19.120 1.00 91.88 285 VAL A C 1
ATOM 2051 O O . VAL A 1 285 ? 28.106 -10.975 -19.025 1.00 91.88 285 VAL A O 1
ATOM 2054 N N . THR A 1 286 ? 29.249 -9.217 -18.220 1.00 90.19 286 THR A N 1
ATOM 2055 C CA . THR A 1 286 ? 29.571 -9.816 -16.923 1.00 90.19 286 THR A CA 1
ATOM 2056 C C . THR A 1 286 ? 28.725 -9.150 -15.849 1.00 90.19 286 THR A C 1
ATOM 2058 O O . THR A 1 286 ? 28.803 -7.936 -15.660 1.00 90.19 286 THR A O 1
ATOM 2061 N N . THR A 1 287 ? 27.923 -9.941 -15.145 1.00 87.75 287 THR A N 1
ATOM 2062 C CA . THR A 1 287 ? 27.034 -9.479 -14.075 1.00 87.75 287 THR A CA 1
ATOM 2063 C C . THR A 1 287 ? 27.678 -9.701 -12.712 1.00 87.75 287 THR A C 1
ATOM 2065 O O . THR A 1 287 ? 28.238 -10.767 -12.440 1.00 87.75 287 THR A O 1
ATOM 2068 N N . SER A 1 288 ? 27.562 -8.708 -11.835 1.00 84.00 288 SER A N 1
ATOM 2069 C CA . SER A 1 288 ? 27.978 -8.772 -10.431 1.00 84.00 288 SER A CA 1
ATOM 2070 C C . SER A 1 288 ? 27.004 -7.992 -9.550 1.00 84.00 288 SER A C 1
ATOM 2072 O O . SER A 1 288 ? 26.439 -7.004 -10.008 1.00 84.00 288 SER A O 1
ATOM 2074 N N . THR A 1 289 ? 26.847 -8.369 -8.285 1.00 79.00 289 THR A N 1
ATOM 2075 C CA . THR A 1 289 ? 26.010 -7.636 -7.321 1.00 79.00 289 THR A CA 1
ATOM 2076 C C . THR A 1 289 ? 26.804 -6.531 -6.623 1.00 79.00 289 THR A C 1
ATOM 2078 O O . THR A 1 289 ? 27.976 -6.726 -6.303 1.00 79.00 289 THR A O 1
ATOM 2081 N N . THR A 1 290 ? 26.175 -5.392 -6.342 1.00 69.19 290 THR A N 1
ATOM 2082 C CA . THR A 1 290 ? 26.734 -4.315 -5.502 1.00 69.19 290 THR A CA 1
ATOM 2083 C C . THR A 1 290 ? 26.422 -4.514 -4.015 1.00 69.19 290 THR A C 1
ATOM 2085 O O . THR A 1 290 ? 27.034 -3.862 -3.171 1.00 69.19 290 THR A O 1
ATOM 2088 N N . ALA A 1 291 ? 25.521 -5.447 -3.682 1.00 64.56 291 ALA A N 1
ATOM 2089 C CA . ALA A 1 291 ? 25.184 -5.801 -2.308 1.00 64.56 291 ALA A CA 1
ATOM 2090 C C . ALA A 1 291 ? 26.428 -6.237 -1.508 1.00 64.56 291 ALA A C 1
ATOM 2092 O O . ALA A 1 291 ? 27.170 -7.133 -1.910 1.00 64.56 291 ALA A O 1
ATOM 2093 N N . THR A 1 292 ? 26.631 -5.620 -0.344 1.00 55.84 292 THR A N 1
ATOM 2094 C CA . THR A 1 292 ? 27.772 -5.857 0.561 1.00 55.84 292 THR A CA 1
ATOM 2095 C C . THR A 1 292 ? 27.586 -7.062 1.483 1.00 55.84 292 THR A C 1
ATOM 2097 O O . THR A 1 292 ? 28.536 -7.483 2.149 1.00 55.84 292 THR A O 1
ATOM 2100 N N . ARG A 1 293 ? 26.384 -7.652 1.544 1.00 50.84 293 ARG A N 1
ATOM 2101 C CA . ARG A 1 293 ? 26.131 -8.827 2.389 1.00 50.84 293 ARG A CA 1
ATOM 2102 C C . ARG A 1 293 ? 26.804 -10.059 1.795 1.00 50.84 293 ARG A C 1
ATOM 2104 O O . ARG A 1 293 ? 26.624 -10.380 0.628 1.00 50.84 293 ARG A O 1
ATOM 2111 N N . SER A 1 294 ? 27.499 -10.813 2.643 1.00 36.66 294 SER A N 1
ATOM 2112 C CA . SER A 1 294 ? 28.221 -12.055 2.320 1.00 36.66 294 SER A CA 1
ATOM 2113 C C . SER A 1 294 ? 27.326 -13.226 1.871 1.00 36.66 294 SER A C 1
ATOM 2115 O O . SER A 1 294 ? 27.793 -14.362 1.781 1.00 36.66 294 SER A O 1
ATOM 2117 N N . ALA A 1 295 ? 26.039 -12.982 1.613 1.00 45.81 295 ALA A N 1
ATOM 2118 C CA . ALA A 1 295 ? 25.135 -13.977 1.070 1.00 45.81 295 ALA A CA 1
ATOM 2119 C C . ALA A 1 295 ? 25.431 -14.143 -0.422 1.00 45.81 295 ALA A C 1
ATOM 2121 O O . ALA A 1 295 ? 25.377 -13.192 -1.198 1.00 45.81 295 ALA A O 1
ATOM 2122 N N . LYS A 1 296 ? 25.750 -15.373 -0.828 1.00 49.16 296 LYS A N 1
ATOM 2123 C CA . LYS A 1 296 ? 25.932 -15.746 -2.230 1.00 49.16 296 LYS A CA 1
ATOM 2124 C C . LYS A 1 296 ? 24.577 -15.632 -2.937 1.00 49.16 296 LYS A C 1
ATOM 2126 O O . LYS A 1 296 ? 23.810 -16.590 -2.966 1.00 49.16 296 LYS A O 1
ATOM 2131 N N . LEU A 1 297 ? 24.261 -14.441 -3.442 1.00 62.56 297 LEU A N 1
ATOM 2132 C CA . LEU A 1 297 ? 23.052 -14.192 -4.217 1.00 62.56 297 LEU A CA 1
ATOM 2133 C C . LEU A 1 297 ? 23.090 -15.091 -5.460 1.00 62.56 297 LEU A C 1
ATOM 2135 O O . LEU A 1 297 ? 24.039 -15.061 -6.244 1.00 62.56 297 LEU A O 1
ATOM 2139 N N . SER A 1 298 ? 22.078 -15.943 -5.597 1.00 60.47 298 SER A N 1
ATOM 2140 C CA . SER A 1 298 ? 21.899 -16.840 -6.738 1.00 60.47 298 SER A CA 1
ATOM 2141 C C . SER A 1 298 ? 20.518 -16.600 -7.330 1.00 60.47 298 SER A C 1
ATOM 2143 O O . SER A 1 298 ? 19.581 -16.290 -6.596 1.00 60.47 298 SER A O 1
ATOM 2145 N N . GLY A 1 299 ? 20.405 -16.678 -8.652 1.00 79.38 299 GLY A N 1
ATOM 2146 C CA . GLY A 1 299 ? 19.183 -16.336 -9.368 1.00 79.38 299 GLY A CA 1
ATOM 2147 C C . GLY A 1 299 ? 19.477 -15.598 -10.664 1.00 79.38 299 GLY A C 1
ATOM 2148 O O . GLY A 1 299 ? 20.617 -15.573 -11.136 1.00 79.38 299 GLY A O 1
ATOM 2149 N N . ASN A 1 300 ? 18.435 -14.989 -11.216 1.00 84.31 300 ASN A N 1
ATOM 2150 C CA . ASN A 1 300 ? 18.491 -14.278 -12.480 1.00 84.31 300 ASN A CA 1
ATOM 2151 C C . ASN A 1 300 ? 18.046 -12.819 -12.319 1.00 84.31 300 ASN A C 1
ATOM 2153 O O . ASN A 1 300 ? 17.191 -12.516 -11.490 1.00 84.31 300 ASN A O 1
ATOM 2157 N N . VAL A 1 301 ? 18.589 -11.939 -13.156 1.00 85.38 301 VAL A N 1
ATOM 2158 C CA . VAL A 1 301 ? 18.227 -10.526 -13.299 1.00 85.38 301 VAL A CA 1
ATOM 2159 C C . VAL A 1 301 ? 17.726 -10.272 -14.719 1.00 85.38 301 VAL A C 1
ATOM 2161 O O . VAL A 1 301 ? 18.200 -10.886 -15.673 1.00 85.38 301 VAL A O 1
ATOM 2164 N N . SER A 1 302 ? 16.764 -9.368 -14.884 1.00 87.94 302 SER A N 1
ATOM 2165 C CA . SER A 1 302 ? 16.349 -8.896 -16.206 1.00 87.94 302 SER A CA 1
ATOM 2166 C C . SER A 1 302 ? 17.242 -7.730 -16.641 1.00 87.94 302 SER A C 1
ATOM 2168 O O . SER A 1 302 ? 17.371 -6.741 -15.922 1.00 87.94 302 SER A O 1
ATOM 2170 N N . ALA A 1 303 ? 17.876 -7.846 -17.806 1.00 90.06 303 ALA A N 1
ATOM 2171 C CA . ALA A 1 303 ? 18.731 -6.821 -18.390 1.00 90.06 303 ALA A CA 1
ATOM 2172 C C . ALA A 1 303 ? 18.115 -6.302 -19.690 1.00 90.06 303 ALA A C 1
ATOM 2174 O O . ALA A 1 303 ? 17.722 -7.091 -20.549 1.00 90.06 303 ALA A O 1
ATOM 2175 N N . ALA A 1 304 ? 18.068 -4.982 -19.850 1.00 91.00 304 ALA A N 1
ATOM 2176 C CA . ALA A 1 304 ? 17.697 -4.327 -21.096 1.00 91.00 304 ALA A CA 1
ATOM 2177 C C . ALA A 1 304 ? 18.953 -3.768 -21.768 1.00 91.00 304 ALA A C 1
ATOM 2179 O O . ALA A 1 304 ? 19.711 -3.015 -21.153 1.00 91.00 304 ALA A O 1
ATOM 2180 N N . MET A 1 305 ? 19.166 -4.136 -23.029 1.00 92.19 305 MET A N 1
ATOM 2181 C CA . MET A 1 305 ? 20.221 -3.605 -23.884 1.00 92.19 305 MET A CA 1
ATOM 2182 C C . MET A 1 305 ? 19.596 -2.703 -24.942 1.00 92.19 305 MET A C 1
ATOM 2184 O O . MET A 1 305 ? 18.682 -3.121 -25.648 1.00 92.19 305 MET A O 1
ATOM 2188 N N . THR A 1 306 ? 20.126 -1.492 -25.087 1.00 93.44 306 THR A N 1
ATOM 2189 C CA . THR A 1 306 ? 19.808 -0.569 -26.183 1.00 93.44 306 THR A CA 1
ATOM 2190 C C . THR A 1 306 ? 21.088 -0.203 -26.917 1.00 93.44 306 THR A C 1
ATOM 2192 O O . THR A 1 306 ? 22.068 0.170 -26.271 1.00 93.44 306 THR A O 1
ATOM 2195 N N . ALA A 1 307 ? 21.079 -0.267 -28.244 1.00 94.81 307 ALA A N 1
ATOM 2196 C CA . ALA A 1 307 ? 22.201 0.106 -29.092 1.00 94.81 307 ALA A CA 1
ATOM 2197 C C . ALA A 1 307 ? 21.794 1.241 -30.036 1.00 94.81 307 ALA A C 1
ATOM 2199 O O . ALA A 1 307 ? 20.892 1.079 -30.858 1.00 94.81 307 ALA A O 1
ATOM 2200 N N . ALA A 1 308 ? 22.476 2.380 -29.930 1.00 94.81 308 ALA A N 1
ATOM 2201 C CA . ALA A 1 308 ? 22.395 3.457 -30.908 1.00 94.81 308 ALA A CA 1
ATOM 2202 C C . ALA A 1 308 ? 23.444 3.204 -31.993 1.00 94.81 308 ALA A C 1
ATOM 2204 O O . ALA A 1 308 ? 24.633 3.155 -31.686 1.00 94.81 308 ALA A O 1
ATOM 2205 N N . ILE A 1 309 ? 23.015 3.028 -33.243 1.00 94.88 309 ILE A N 1
ATOM 2206 C CA . ILE A 1 309 ? 23.903 2.677 -34.359 1.00 94.88 309 ILE A CA 1
ATOM 2207 C C . ILE A 1 309 ? 23.968 3.848 -35.338 1.00 94.88 309 ILE A C 1
ATOM 2209 O O . ILE A 1 309 ? 22.955 4.479 -35.654 1.00 94.88 309 ILE A O 1
ATOM 2213 N N . THR A 1 310 ? 25.164 4.128 -35.843 1.00 95.00 310 THR A N 1
ATOM 2214 C CA . THR A 1 310 ? 25.401 5.105 -36.904 1.00 95.00 310 THR A CA 1
ATOM 2215 C C . THR A 1 310 ? 26.102 4.449 -38.087 1.00 95.00 310 THR A C 1
ATOM 2217 O O . THR A 1 310 ? 26.946 3.570 -37.913 1.00 95.00 310 THR A O 1
ATOM 2220 N N . VAL A 1 311 ? 25.744 4.888 -39.292 1.00 93.19 311 VAL A N 1
ATOM 2221 C CA . VAL A 1 311 ? 26.342 4.452 -40.560 1.00 93.19 311 VAL A CA 1
ATOM 2222 C C . VAL A 1 311 ? 26.903 5.693 -41.240 1.00 93.19 311 VAL A C 1
ATOM 2224 O O . VAL A 1 311 ? 26.135 6.585 -41.597 1.00 93.19 311 VAL A O 1
ATOM 2227 N N . GLU A 1 312 ? 28.226 5.800 -41.370 1.00 91.19 312 GLU A N 1
ATOM 2228 C CA . GLU A 1 312 ? 28.887 7.021 -41.873 1.00 91.19 312 GLU A CA 1
ATOM 2229 C C . GLU A 1 312 ? 28.425 8.293 -41.123 1.00 91.19 312 GLU A C 1
ATOM 2231 O O . GLU A 1 312 ? 28.140 9.336 -41.711 1.00 91.19 312 GLU A O 1
ATOM 2236 N N . GLY A 1 313 ? 28.254 8.183 -39.800 1.00 91.19 313 GLY A N 1
ATOM 2237 C CA . GLY A 1 313 ? 27.768 9.267 -38.937 1.00 91.19 313 GLY A CA 1
ATOM 2238 C C . GLY A 1 313 ? 26.259 9.546 -39.009 1.00 91.19 313 GLY A C 1
ATOM 2239 O O . GLY A 1 313 ? 25.761 10.363 -38.236 1.00 91.19 313 GLY A O 1
ATOM 2240 N N . ARG A 1 314 ? 25.502 8.866 -39.881 1.00 92.94 314 ARG A N 1
ATOM 2241 C CA . ARG A 1 314 ? 24.036 8.993 -39.955 1.00 92.94 314 ARG A CA 1
ATOM 2242 C C . ARG A 1 314 ? 23.376 8.089 -38.912 1.00 92.94 314 ARG A C 1
ATOM 2244 O O . ARG A 1 314 ? 23.648 6.887 -38.932 1.00 92.94 314 ARG A O 1
ATOM 2251 N N . PRO A 1 315 ? 22.512 8.614 -38.026 1.00 94.56 315 PRO A N 1
ATOM 2252 C CA . PRO A 1 315 ? 21.826 7.795 -37.036 1.00 94.56 315 PRO A CA 1
ATOM 2253 C C . PRO A 1 315 ? 20.788 6.883 -37.695 1.00 94.56 315 PRO A C 1
ATOM 2255 O O . PRO A 1 315 ? 20.051 7.294 -38.592 1.00 94.56 315 PRO A O 1
ATOM 2258 N N . SER A 1 316 ? 20.741 5.645 -37.221 1.00 93.75 316 SER A N 1
ATOM 2259 C CA . SER A 1 316 ? 19.667 4.680 -37.477 1.00 93.75 316 SER A CA 1
ATOM 2260 C C . SER A 1 316 ? 18.596 4.754 -36.379 1.00 93.75 316 SER A C 1
ATOM 2262 O O . SER A 1 316 ? 18.699 5.576 -35.464 1.00 93.75 316 SER A O 1
ATOM 2264 N N . ALA A 1 317 ? 17.573 3.896 -36.444 1.00 93.25 317 ALA A N 1
ATOM 2265 C CA . ALA A 1 317 ? 16.638 3.741 -35.329 1.00 93.25 317 ALA A CA 1
ATOM 2266 C C . ALA A 1 317 ? 17.282 3.042 -34.114 1.00 93.25 317 ALA A C 1
ATOM 2268 O O . ALA A 1 317 ? 16.794 3.203 -32.994 1.00 93.25 317 ALA A O 1
ATOM 2269 N N . GLY A 1 318 ? 18.377 2.302 -34.321 1.00 93.56 318 GLY A N 1
ATOM 2270 C CA . GLY A 1 318 ? 19.006 1.474 -33.304 1.00 93.56 318 GLY A CA 1
ATOM 2271 C C . GLY A 1 318 ? 18.233 0.181 -33.043 1.00 93.56 318 GLY A C 1
ATOM 2272 O O . GLY A 1 318 ? 17.263 -0.153 -33.723 1.00 93.56 318 GLY A O 1
ATOM 2273 N N . CYS A 1 319 ? 18.661 -0.565 -32.027 1.00 96.00 319 CYS A N 1
ATOM 2274 C CA . CYS A 1 319 ? 17.948 -1.756 -31.572 1.00 96.00 319 CYS A CA 1
ATOM 2275 C C . CYS A 1 319 ? 17.865 -1.835 -30.050 1.00 96.00 319 CYS A C 1
ATOM 2277 O O . CYS A 1 319 ? 18.684 -1.263 -29.331 1.00 96.00 319 CYS A O 1
ATOM 2279 N N . ALA A 1 320 ? 16.858 -2.554 -29.558 1.00 93.69 320 ALA A N 1
ATOM 2280 C CA . ALA A 1 320 ? 16.679 -2.835 -28.143 1.00 93.69 320 ALA A CA 1
ATOM 2281 C C . ALA A 1 320 ? 16.297 -4.304 -27.937 1.00 93.69 320 ALA A C 1
ATOM 2283 O O . ALA A 1 320 ? 15.615 -4.896 -28.772 1.00 93.69 320 ALA A O 1
ATOM 2284 N N . THR A 1 321 ? 16.740 -4.893 -26.832 1.00 93.25 321 THR A N 1
ATOM 2285 C CA . THR A 1 321 ? 16.365 -6.249 -26.418 1.00 93.25 321 THR A CA 1
ATOM 2286 C C . THR A 1 321 ? 16.341 -6.348 -24.897 1.00 93.25 321 THR A C 1
ATOM 2288 O O . THR A 1 321 ? 17.079 -5.634 -24.216 1.00 93.25 321 THR A O 1
ATOM 2291 N N . THR A 1 322 ? 15.533 -7.262 -24.368 1.00 90.81 322 THR A N 1
ATOM 2292 C CA . THR A 1 322 ? 15.502 -7.596 -22.941 1.00 90.81 322 THR A CA 1
ATOM 2293 C C . THR A 1 322 ? 15.789 -9.080 -22.782 1.00 90.81 322 THR A C 1
ATOM 2295 O O . THR A 1 322 ? 15.192 -9.905 -23.472 1.00 90.81 322 THR A O 1
ATOM 2298 N N . GLN A 1 323 ? 16.694 -9.433 -21.871 1.00 90.56 323 GLN A N 1
ATOM 2299 C CA . GLN A 1 323 ? 17.085 -10.815 -21.618 1.00 90.56 323 GLN A CA 1
ATOM 2300 C C . GLN A 1 323 ? 17.281 -11.061 -20.126 1.00 90.56 323 GLN A C 1
ATOM 2302 O O . GLN A 1 323 ? 17.750 -10.203 -19.383 1.00 90.56 323 GLN A O 1
ATOM 2307 N N . THR A 1 324 ? 16.946 -12.268 -19.689 1.00 89.44 324 THR A N 1
ATOM 2308 C CA . THR A 1 324 ? 17.241 -12.744 -18.342 1.00 89.44 324 THR A CA 1
ATOM 2309 C C . THR A 1 324 ? 18.684 -13.247 -18.277 1.00 89.44 324 THR A C 1
ATOM 2311 O O . THR A 1 324 ? 19.052 -14.166 -19.007 1.00 89.44 324 THR A O 1
ATOM 2314 N N . LEU A 1 325 ? 19.498 -12.646 -17.412 1.00 89.31 325 LEU A N 1
ATOM 2315 C CA . LEU A 1 325 ? 20.904 -12.985 -17.183 1.00 89.31 325 LEU A CA 1
ATOM 2316 C C . LEU A 1 325 ? 21.077 -13.579 -15.778 1.00 89.31 325 LEU A C 1
ATOM 2318 O O . LEU A 1 325 ? 20.314 -13.228 -14.880 1.00 89.31 325 LEU A O 1
ATOM 2322 N N . PRO A 1 326 ? 22.077 -14.435 -15.528 1.00 88.44 326 PRO A N 1
ATOM 2323 C CA . PRO A 1 326 ? 22.399 -14.846 -14.168 1.00 88.44 326 PRO A CA 1
ATOM 2324 C C . PRO A 1 326 ? 22.869 -13.637 -13.342 1.00 88.44 326 PRO A C 1
ATOM 2326 O O . PRO A 1 326 ? 23.583 -12.766 -13.842 1.00 88.44 326 PRO A O 1
ATOM 2329 N N . ILE A 1 327 ? 22.494 -13.598 -12.059 1.00 84.00 327 ILE A N 1
ATOM 2330 C CA . ILE A 1 327 ? 22.853 -12.517 -11.120 1.00 84.00 327 ILE A CA 1
ATOM 2331 C C . ILE A 1 327 ? 24.369 -12.417 -10.872 1.00 84.00 327 ILE A C 1
ATOM 2333 O O . ILE A 1 327 ? 24.888 -11.374 -10.482 1.00 84.00 327 ILE A O 1
ATOM 2337 N N . SER A 1 328 ? 25.092 -13.509 -11.124 1.00 83.38 328 SER A N 1
ATOM 2338 C CA . SER A 1 328 ? 26.548 -13.541 -11.199 1.00 83.38 328 SER A CA 1
ATOM 2339 C C . SER A 1 328 ? 26.975 -14.465 -12.334 1.00 83.38 328 SER A C 1
ATOM 2341 O O . SER A 1 328 ? 26.500 -15.596 -12.438 1.00 83.38 328 SER A O 1
ATOM 2343 N N . GLY A 1 329 ? 27.854 -13.981 -13.208 1.00 87.38 329 GLY A N 1
ATOM 2344 C CA . GLY A 1 329 ? 28.350 -14.762 -14.338 1.00 87.38 329 GLY A CA 1
ATOM 2345 C C . GLY A 1 329 ? 28.529 -13.944 -15.607 1.00 87.38 329 GLY A C 1
ATOM 2346 O O . GLY A 1 329 ? 28.419 -12.720 -15.601 1.00 87.38 329 GLY A O 1
ATOM 2347 N N . VAL A 1 330 ? 28.823 -14.651 -16.694 1.00 90.56 330 VAL A N 1
ATOM 2348 C CA . VAL A 1 330 ? 29.021 -14.078 -18.027 1.00 90.56 330 VAL A CA 1
ATOM 2349 C C . VAL A 1 330 ? 27.890 -14.547 -18.931 1.00 90.56 330 VAL A C 1
ATOM 2351 O O . VAL A 1 330 ? 27.483 -15.708 -18.886 1.00 90.56 330 VAL A O 1
ATOM 2354 N N . SER A 1 331 ? 27.351 -13.650 -19.743 1.00 93.44 331 SER A N 1
ATOM 2355 C CA . SER A 1 331 ? 26.311 -13.945 -20.727 1.00 93.44 331 SER A CA 1
ATOM 2356 C C . SER A 1 331 ? 26.466 -13.048 -21.946 1.00 93.44 331 SER A C 1
ATOM 2358 O O . SER A 1 331 ? 27.204 -12.068 -21.916 1.00 93.44 331 SER A O 1
ATOM 2360 N N . THR A 1 332 ? 25.781 -13.383 -23.032 1.00 93.81 332 THR A N 1
ATOM 2361 C CA . THR A 1 332 ? 25.816 -12.604 -24.271 1.00 93.81 332 THR A CA 1
ATOM 2362 C C . THR A 1 332 ? 24.423 -12.074 -24.562 1.00 93.81 332 THR A C 1
ATOM 2364 O O . THR A 1 332 ? 23.458 -12.834 -24.501 1.00 93.81 332 THR A O 1
ATOM 2367 N N . MET A 1 333 ? 24.338 -10.781 -24.873 1.00 94.62 333 MET A N 1
ATOM 2368 C CA . MET A 1 333 ? 23.121 -10.121 -25.337 1.00 94.62 333 MET A CA 1
ATOM 2369 C C . MET A 1 333 ? 23.288 -9.705 -26.795 1.00 94.62 333 MET A C 1
ATOM 2371 O O . MET A 1 333 ? 24.353 -9.224 -27.190 1.00 94.62 333 MET A O 1
ATOM 2375 N N . THR A 1 334 ? 22.221 -9.857 -27.578 1.00 95.31 334 THR A N 1
ATOM 2376 C CA . THR A 1 334 ? 22.216 -9.534 -29.008 1.00 95.31 334 THR A CA 1
ATOM 2377 C C . THR A 1 334 ? 20.934 -8.800 -29.393 1.00 95.31 334 THR A C 1
ATOM 2379 O O . THR A 1 334 ? 19.843 -9.214 -29.001 1.00 95.31 334 THR A O 1
ATOM 2382 N N . CYS A 1 335 ? 21.048 -7.730 -30.183 1.00 96.12 335 CYS A N 1
ATOM 2383 C CA . CYS A 1 335 ? 19.911 -7.093 -30.851 1.00 96.12 335 CYS A CA 1
ATOM 2384 C C . CYS A 1 335 ? 20.221 -6.818 -32.323 1.00 96.12 335 CYS A C 1
ATOM 2386 O O . CYS A 1 335 ? 21.384 -6.758 -32.718 1.00 96.12 335 CYS A O 1
ATOM 2388 N N . VAL A 1 336 ? 19.175 -6.685 -33.138 1.00 96.38 336 VAL A N 1
ATOM 2389 C CA . VAL A 1 336 ? 19.289 -6.482 -34.586 1.00 96.38 336 VAL A CA 1
ATOM 2390 C C . VAL A 1 336 ? 18.556 -5.203 -34.967 1.00 96.38 336 VAL A C 1
ATOM 2392 O O . VAL A 1 336 ? 17.384 -5.047 -34.630 1.00 96.38 336 VAL A O 1
ATOM 2395 N N . ASP A 1 337 ? 19.239 -4.308 -35.676 1.00 96.38 337 ASP A N 1
ATOM 2396 C CA . ASP A 1 337 ? 18.648 -3.119 -36.285 1.00 96.38 337 ASP A CA 1
ATOM 2397 C C . ASP A 1 337 ? 18.480 -3.325 -37.802 1.00 96.38 337 ASP A C 1
ATOM 2399 O O . ASP A 1 337 ? 19.462 -3.263 -38.555 1.00 96.38 337 ASP A O 1
ATOM 2403 N N . PRO A 1 338 ? 17.250 -3.568 -38.286 1.00 94.62 338 PRO A N 1
ATOM 2404 C CA . PRO A 1 338 ? 16.982 -3.700 -39.715 1.00 94.62 338 PRO A CA 1
ATOM 2405 C C . PRO A 1 338 ? 16.965 -2.347 -40.449 1.00 94.62 338 PRO A C 1
ATOM 2407 O O . PRO A 1 338 ? 17.032 -2.311 -41.676 1.00 94.62 338 PRO A O 1
ATOM 2410 N N . THR A 1 339 ? 16.876 -1.216 -39.740 1.00 93.94 339 THR A N 1
ATOM 2411 C CA . THR A 1 339 ? 16.737 0.117 -40.358 1.00 93.94 339 THR A CA 1
ATOM 2412 C C . THR A 1 339 ? 18.021 0.605 -41.027 1.00 93.94 339 THR A C 1
ATOM 2414 O O . THR A 1 339 ? 17.974 1.441 -41.933 1.00 93.94 339 THR A O 1
ATOM 2417 N N . VAL A 1 340 ? 19.160 0.007 -40.665 1.00 93.38 340 VAL A N 1
ATOM 2418 C CA . VAL A 1 340 ? 20.460 0.206 -41.320 1.00 93.38 340 VAL A CA 1
AT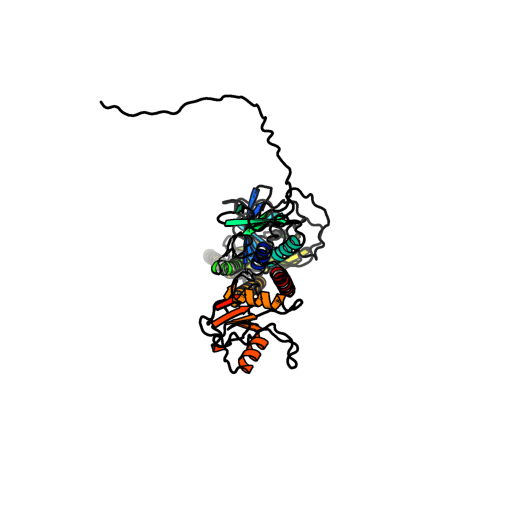OM 2419 C C . VAL A 1 340 ? 20.394 -0.074 -42.826 1.00 93.38 340 VAL A C 1
ATOM 2421 O O . VAL A 1 340 ? 21.039 0.639 -43.596 1.00 93.38 340 VAL A O 1
ATOM 2424 N N . ALA A 1 341 ? 19.562 -1.024 -43.272 1.00 92.19 341 ALA A N 1
ATOM 2425 C CA . ALA A 1 341 ? 19.448 -1.395 -44.684 1.00 92.19 341 ALA A CA 1
ATOM 2426 C C . ALA A 1 341 ? 19.127 -0.205 -45.597 1.00 92.19 341 ALA A C 1
ATOM 2428 O O . ALA A 1 341 ? 19.739 -0.040 -46.653 1.00 92.19 341 ALA A O 1
ATOM 2429 N N . ALA A 1 342 ? 18.197 0.659 -45.177 1.00 92.25 342 ALA A N 1
ATOM 2430 C CA . ALA A 1 342 ? 17.800 1.829 -45.955 1.00 92.25 342 ALA A CA 1
ATOM 2431 C C . ALA A 1 342 ? 18.951 2.840 -46.085 1.00 92.25 342 ALA A C 1
ATOM 2433 O O . ALA A 1 342 ? 19.171 3.397 -47.161 1.00 92.25 342 ALA A O 1
ATOM 2434 N N . ILE A 1 343 ? 19.725 3.034 -45.012 1.00 92.94 343 ILE A N 1
ATOM 2435 C CA . ILE A 1 343 ? 20.874 3.946 -45.000 1.00 92.94 343 ILE A CA 1
ATOM 2436 C C . ILE A 1 343 ? 21.988 3.401 -45.900 1.00 92.94 343 ILE A C 1
ATOM 2438 O O . ILE A 1 343 ? 22.528 4.125 -46.736 1.00 92.94 343 ILE A O 1
ATOM 2442 N N . THR A 1 344 ? 22.303 2.111 -45.785 1.00 90.56 344 THR A N 1
ATOM 2443 C CA . THR A 1 344 ? 23.328 1.463 -46.610 1.00 90.56 344 THR A CA 1
ATOM 2444 C C . THR A 1 344 ? 22.936 1.431 -48.091 1.00 90.56 344 THR A C 1
ATOM 2446 O O . THR A 1 344 ? 23.796 1.626 -48.953 1.00 90.56 344 THR A O 1
ATOM 2449 N N . ALA A 1 345 ? 21.655 1.224 -48.412 1.00 90.50 345 ALA A N 1
ATOM 2450 C CA . ALA A 1 345 ? 21.153 1.273 -49.785 1.00 90.50 345 ALA A CA 1
ATOM 2451 C C . ALA A 1 345 ? 21.315 2.670 -50.410 1.00 90.50 345 ALA A C 1
ATOM 2453 O O . ALA A 1 345 ? 21.770 2.780 -51.549 1.00 90.50 345 ALA A O 1
ATOM 2454 N N . ASP A 1 346 ? 21.014 3.725 -49.651 1.00 91.25 346 ASP A N 1
ATOM 2455 C CA . ASP A 1 346 ? 21.166 5.121 -50.073 1.00 91.25 346 ASP A CA 1
ATOM 2456 C C . ASP A 1 346 ? 22.640 5.506 -50.307 1.00 91.25 346 ASP A C 1
ATOM 2458 O O . ASP A 1 346 ? 23.002 6.059 -51.352 1.00 91.25 346 ASP A O 1
ATOM 2462 N N . ILE A 1 347 ? 23.533 5.115 -49.389 1.00 90.06 347 ILE A N 1
ATOM 2463 C CA . ILE A 1 347 ? 24.983 5.306 -49.560 1.00 90.06 347 ILE A CA 1
ATOM 2464 C C . ILE A 1 347 ? 25.465 4.575 -50.818 1.00 90.06 347 ILE A C 1
ATOM 2466 O O . ILE A 1 347 ? 26.206 5.141 -51.626 1.00 90.06 347 ILE A O 1
ATOM 2470 N N . ARG A 1 348 ? 25.009 3.338 -51.043 1.00 87.94 348 ARG A N 1
ATOM 2471 C CA . ARG A 1 348 ? 25.392 2.571 -52.232 1.00 87.94 348 ARG A CA 1
ATOM 2472 C C . ARG A 1 348 ? 24.886 3.206 -53.519 1.00 87.94 348 ARG A C 1
ATOM 2474 O O . ARG A 1 348 ? 25.629 3.238 -54.497 1.00 87.94 348 ARG A O 1
ATOM 2481 N N . ALA A 1 349 ? 23.646 3.689 -53.547 1.00 89.94 349 ALA A N 1
ATOM 2482 C CA . ALA A 1 349 ? 23.094 4.382 -54.708 1.00 89.94 349 ALA A CA 1
ATOM 2483 C C . ALA A 1 349 ? 23.938 5.617 -55.055 1.00 89.94 349 ALA A C 1
ATOM 2485 O O . ALA A 1 349 ? 24.315 5.799 -56.212 1.00 89.94 349 ALA A O 1
ATOM 2486 N N . THR A 1 350 ? 24.337 6.382 -54.036 1.00 89.50 350 THR A N 1
ATOM 2487 C CA . THR A 1 350 ? 25.230 7.538 -54.182 1.00 89.50 350 THR A CA 1
ATOM 2488 C C . THR A 1 350 ? 26.595 7.130 -54.743 1.00 89.50 350 THR A C 1
ATOM 2490 O O . THR A 1 350 ? 27.051 7.693 -55.737 1.00 89.50 350 THR A O 1
ATOM 2493 N N . LYS A 1 351 ? 27.228 6.087 -54.190 1.00 89.62 351 LYS A N 1
ATOM 2494 C CA . LYS A 1 351 ? 28.535 5.603 -54.672 1.00 89.62 351 LYS A CA 1
ATOM 2495 C C . LYS A 1 351 ? 28.490 4.997 -56.070 1.00 89.62 351 LYS A C 1
ATOM 2497 O O . LYS A 1 351 ? 29.424 5.192 -56.845 1.00 89.62 351 LYS A O 1
ATOM 2502 N N . ARG A 1 352 ? 27.395 4.331 -56.439 1.00 88.62 352 ARG A N 1
ATOM 2503 C CA . ARG A 1 352 ? 27.167 3.864 -57.815 1.00 88.62 352 ARG A CA 1
ATOM 2504 C C . ARG A 1 352 ? 27.011 5.030 -58.787 1.00 88.62 352 ARG A C 1
ATOM 2506 O O . ARG A 1 352 ? 27.591 4.980 -59.866 1.00 88.62 352 ARG A O 1
ATOM 2513 N N . ALA A 1 353 ? 26.284 6.079 -58.406 1.00 89.12 353 ALA A N 1
ATOM 2514 C CA . ALA A 1 353 ? 26.149 7.277 -59.229 1.00 89.12 353 ALA A CA 1
ATOM 2515 C C . ALA A 1 353 ? 27.498 7.996 -59.420 1.00 89.12 353 ALA A C 1
ATOM 2517 O O . ALA A 1 353 ? 27.827 8.378 -60.540 1.00 89.12 353 ALA A O 1
ATOM 2518 N N . GLU A 1 354 ? 28.314 8.111 -58.364 1.00 88.06 354 GLU A N 1
ATOM 2519 C CA . GLU A 1 354 ? 29.682 8.646 -58.450 1.00 88.06 354 GLU A CA 1
ATOM 2520 C C . GLU A 1 354 ? 30.568 7.811 -59.388 1.00 88.06 354 GLU A C 1
ATOM 2522 O O . GLU A 1 354 ? 31.279 8.367 -60.226 1.00 88.06 354 GLU A O 1
ATOM 2527 N N . ALA A 1 355 ? 30.518 6.480 -59.272 1.00 87.88 355 ALA A N 1
ATOM 2528 C CA . ALA A 1 355 ? 31.272 5.576 -60.138 1.00 87.88 355 ALA A CA 1
ATOM 2529 C C . ALA A 1 355 ? 30.846 5.711 -61.607 1.00 87.88 355 ALA A C 1
ATOM 2531 O O . ALA A 1 355 ? 31.701 5.842 -62.479 1.00 87.88 355 ALA A O 1
ATOM 2532 N N . GLN A 1 356 ? 29.536 5.758 -61.876 1.00 88.88 356 GLN A N 1
ATOM 2533 C CA . GLN A 1 356 ? 29.004 5.934 -63.228 1.00 88.88 356 GLN A CA 1
ATOM 2534 C C . GLN A 1 356 ? 29.399 7.291 -63.821 1.00 88.88 356 GLN A C 1
ATOM 2536 O O . GLN A 1 356 ? 29.762 7.371 -64.992 1.00 88.88 356 GLN A O 1
ATOM 2541 N N . ALA A 1 357 ? 29.354 8.359 -63.019 1.00 88.31 357 ALA A N 1
ATOM 2542 C CA . ALA A 1 357 ? 29.774 9.686 -63.453 1.00 88.31 357 ALA A CA 1
ATOM 2543 C C . ALA A 1 357 ? 31.265 9.714 -63.834 1.00 88.31 357 ALA A C 1
ATOM 2545 O O . ALA A 1 357 ? 31.613 10.294 -64.861 1.00 88.31 357 ALA A O 1
ATOM 2546 N N . LYS A 1 358 ? 32.130 9.044 -63.057 1.00 88.19 358 LYS A N 1
ATOM 2547 C CA . LYS A 1 358 ? 33.565 8.912 -63.369 1.00 88.19 358 LYS A CA 1
ATOM 2548 C C . LYS A 1 358 ? 33.817 8.060 -64.610 1.00 88.19 358 LYS A C 1
ATOM 2550 O O . LYS A 1 358 ? 34.542 8.498 -65.493 1.00 88.19 358 LYS A O 1
ATOM 2555 N N . ALA A 1 359 ? 33.163 6.906 -64.725 1.00 89.56 359 ALA A N 1
ATOM 2556 C CA . ALA A 1 359 ? 33.292 6.039 -65.896 1.00 89.56 359 ALA A CA 1
ATOM 2557 C C . ALA A 1 359 ? 32.874 6.751 -67.195 1.00 89.56 359 ALA A C 1
ATOM 2559 O O . ALA A 1 359 ? 33.566 6.674 -68.209 1.00 89.56 359 ALA A O 1
ATOM 2560 N N . ASN A 1 360 ? 31.781 7.522 -67.151 1.00 89.25 360 ASN A N 1
ATOM 2561 C CA . ASN A 1 360 ? 31.334 8.326 -68.289 1.00 89.25 360 ASN A CA 1
ATOM 2562 C C . ASN A 1 360 ? 32.344 9.423 -68.668 1.00 89.25 360 ASN A C 1
ATOM 2564 O O . ASN A 1 360 ? 32.482 9.728 -69.850 1.00 89.25 360 ASN A O 1
ATOM 2568 N N . ALA A 1 361 ? 33.023 10.021 -67.684 1.00 89.75 361 ALA A N 1
ATOM 2569 C CA . ALA A 1 361 ? 34.020 11.065 -67.908 1.00 89.75 361 ALA A CA 1
ATOM 2570 C C . ALA A 1 361 ? 35.358 10.516 -68.436 1.00 89.75 361 ALA A C 1
ATOM 2572 O O . ALA A 1 361 ? 36.021 11.181 -69.226 1.00 89.75 361 ALA A O 1
ATOM 2573 N N . GLU A 1 362 ? 35.751 9.313 -68.013 1.00 90.12 362 GLU A N 1
ATOM 2574 C CA . GLU A 1 362 ? 37.044 8.699 -68.345 1.00 90.12 362 GLU A CA 1
ATOM 2575 C C . GLU A 1 362 ? 36.971 7.754 -69.564 1.00 90.12 362 GLU A C 1
ATOM 2577 O O . GLU A 1 362 ? 37.998 7.300 -70.063 1.00 90.12 362 GLU A O 1
ATOM 2582 N N . HIS A 1 363 ? 35.767 7.493 -70.094 1.00 88.56 363 HIS A N 1
ATOM 2583 C CA . HIS A 1 363 ? 35.503 6.591 -71.227 1.00 88.56 363 HIS A CA 1
ATOM 2584 C C . HIS A 1 363 ? 36.006 5.146 -71.031 1.00 88.56 363 HIS A C 1
ATOM 2586 O O . HIS A 1 363 ? 36.259 4.431 -72.002 1.00 88.56 363 HIS A O 1
ATOM 2592 N N . HIS A 1 364 ? 36.109 4.693 -69.784 1.00 86.88 364 HIS A N 1
ATOM 2593 C CA . HIS A 1 364 ? 36.372 3.301 -69.424 1.00 86.88 364 HIS A CA 1
ATOM 2594 C C . HIS A 1 364 ? 35.716 2.955 -68.083 1.00 86.88 364 HIS A C 1
ATOM 2596 O O . HIS A 1 364 ? 35.310 3.841 -67.330 1.00 86.88 364 HIS A O 1
ATOM 2602 N N . ASP A 1 365 ? 35.625 1.663 -67.765 1.00 83.88 365 ASP A N 1
ATOM 2603 C CA . ASP A 1 365 ? 35.092 1.212 -66.479 1.00 83.88 365 ASP A CA 1
ATOM 2604 C C . ASP A 1 365 ? 35.995 1.670 -65.326 1.00 83.88 365 ASP A C 1
ATOM 2606 O O . ASP A 1 365 ? 37.223 1.540 -65.381 1.00 83.88 365 ASP A O 1
ATOM 2610 N N . VAL A 1 366 ? 35.377 2.192 -64.264 1.00 82.25 366 VAL A N 1
ATOM 2611 C CA . VAL A 1 366 ? 36.069 2.661 -63.059 1.00 82.25 366 VAL A CA 1
ATOM 2612 C C . VAL A 1 366 ? 35.580 1.864 -61.857 1.00 82.25 366 VAL A C 1
ATOM 2614 O O . VAL A 1 366 ? 34.384 1.810 -61.565 1.00 82.25 366 VAL A O 1
ATOM 2617 N N . TYR A 1 367 ? 36.520 1.279 -61.117 1.00 79.19 367 TYR A N 1
ATOM 2618 C CA . TYR A 1 367 ? 36.239 0.619 -59.847 1.00 79.19 367 TYR A CA 1
ATOM 2619 C C . TYR A 1 367 ? 36.333 1.632 -58.709 1.00 79.19 367 TYR A C 1
ATOM 2621 O O . TYR A 1 367 ? 37.414 2.120 -58.379 1.00 79.19 367 TYR A O 1
ATOM 2629 N N . VAL A 1 368 ? 35.199 1.931 -58.076 1.00 77.44 368 VAL A N 1
ATOM 2630 C CA . VAL A 1 368 ? 35.175 2.715 -56.838 1.00 77.44 368 VAL A CA 1
ATOM 2631 C C . VAL A 1 368 ? 35.139 1.747 -55.665 1.00 77.44 368 VAL A C 1
ATOM 2633 O O . VAL A 1 368 ? 34.099 1.164 -55.360 1.00 77.44 368 VAL A O 1
ATOM 2636 N N . ASN A 1 369 ? 36.287 1.567 -55.012 1.00 77.81 369 ASN A N 1
ATOM 2637 C CA . ASN A 1 369 ? 36.322 0.895 -53.721 1.00 77.81 369 ASN A CA 1
ATOM 2638 C C . ASN A 1 369 ? 35.729 1.838 -52.668 1.00 77.81 369 ASN A C 1
ATOM 2640 O O . ASN A 1 369 ? 36.102 3.010 -52.594 1.00 77.81 369 ASN A O 1
ATOM 2644 N N . TRP A 1 370 ? 34.793 1.339 -51.874 1.00 78.25 370 TRP A N 1
ATOM 2645 C CA . TRP A 1 370 ? 34.192 2.081 -50.776 1.00 78.25 370 TRP A CA 1
A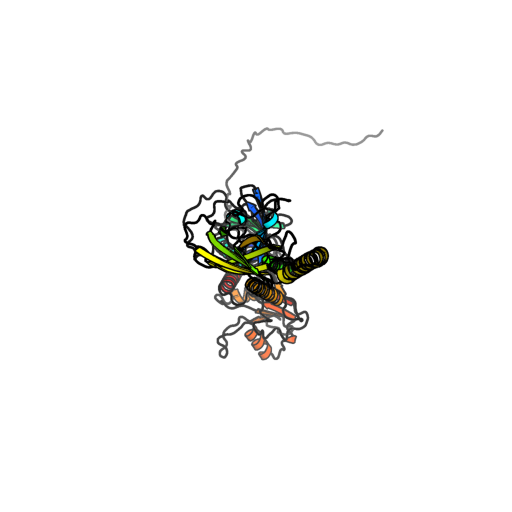TOM 2646 C C . TRP A 1 370 ? 34.035 1.137 -49.591 1.00 78.25 370 TRP A C 1
ATOM 2648 O O . TRP A 1 370 ? 33.703 -0.036 -49.758 1.00 78.25 370 TRP A O 1
ATOM 2658 N N . ASN A 1 371 ? 34.303 1.659 -48.400 1.00 82.38 371 ASN A N 1
ATOM 2659 C CA . ASN A 1 371 ? 34.057 0.972 -47.144 1.00 82.38 371 ASN A CA 1
ATOM 2660 C C . ASN A 1 371 ? 32.958 1.729 -46.398 1.00 82.38 371 ASN A C 1
ATOM 2662 O O . ASN A 1 371 ? 32.902 2.955 -46.498 1.00 82.38 371 ASN A O 1
ATOM 2666 N N . VAL A 1 372 ? 32.101 1.002 -45.684 1.00 85.62 372 VAL A N 1
ATOM 2667 C CA . VAL A 1 372 ? 31.057 1.588 -44.839 1.00 85.62 372 VAL A CA 1
ATOM 2668 C C . VAL A 1 372 ? 31.481 1.457 -43.397 1.00 85.62 372 VAL A C 1
ATOM 2670 O O . VAL A 1 372 ? 31.643 0.351 -42.885 1.00 85.62 372 VAL A O 1
ATOM 2673 N N . HIS A 1 373 ? 31.640 2.591 -42.738 1.00 90.06 373 HIS A N 1
ATOM 2674 C CA . HIS A 1 373 ? 31.960 2.658 -41.330 1.00 90.06 373 HIS A CA 1
ATOM 2675 C C . HIS A 1 373 ? 30.668 2.604 -40.526 1.00 90.06 373 HIS A C 1
ATOM 2677 O O . HIS A 1 373 ? 29.774 3.443 -40.672 1.00 90.06 373 HIS A O 1
ATOM 2683 N N . PHE A 1 374 ? 30.604 1.608 -39.654 1.00 91.50 374 PHE A N 1
ATOM 2684 C CA . PHE A 1 374 ? 29.550 1.450 -38.670 1.00 91.50 374 PHE A CA 1
ATOM 2685 C C . PHE A 1 374 ? 30.126 1.752 -37.294 1.00 91.50 374 PHE A C 1
ATOM 2687 O O . PHE A 1 374 ? 31.243 1.346 -36.976 1.00 91.50 374 PHE A O 1
ATOM 2694 N N . ALA A 1 375 ? 29.357 2.453 -36.475 1.00 92.44 375 ALA A N 1
ATOM 2695 C CA . ALA A 1 375 ? 29.679 2.648 -35.072 1.00 92.44 375 ALA A CA 1
ATOM 2696 C C . ALA A 1 375 ? 28.423 2.436 -34.238 1.00 92.44 375 ALA A C 1
ATOM 2698 O O . ALA A 1 375 ? 27.329 2.824 -34.652 1.00 92.44 375 ALA A O 1
ATOM 2699 N N . ALA A 1 376 ? 28.587 1.846 -33.060 1.00 92.62 376 ALA A N 1
ATOM 2700 C CA . ALA A 1 376 ? 27.507 1.657 -32.114 1.00 92.62 376 ALA A CA 1
ATOM 2701 C C . ALA A 1 376 ? 27.899 2.158 -30.733 1.00 92.62 376 ALA A C 1
ATOM 2703 O O . ALA A 1 376 ? 29.065 2.144 -30.342 1.00 92.62 376 ALA A O 1
ATOM 2704 N N . GLN A 1 377 ? 26.882 2.594 -30.006 1.00 92.50 377 GLN A N 1
ATOM 2705 C CA . GLN A 1 377 ? 26.968 2.912 -28.599 1.00 92.50 377 GLN A CA 1
ATOM 2706 C C . GLN A 1 377 ? 25.899 2.112 -27.864 1.00 92.50 377 GLN A C 1
ATOM 2708 O O . GLN A 1 377 ? 24.699 2.307 -28.070 1.00 92.50 377 GLN A O 1
ATOM 2713 N N . ILE A 1 378 ? 26.348 1.200 -27.013 1.00 91.38 378 ILE A N 1
ATOM 2714 C CA . ILE A 1 378 ? 25.511 0.285 -26.250 1.00 91.38 378 ILE A CA 1
ATOM 2715 C C . ILE A 1 378 ? 25.323 0.825 -24.838 1.00 91.38 378 ILE A C 1
ATOM 2717 O O . ILE A 1 378 ? 26.259 1.301 -24.194 1.00 91.38 378 ILE A O 1
ATOM 2721 N N . LYS A 1 379 ? 24.100 0.691 -24.335 1.00 90.06 379 LYS A N 1
ATOM 2722 C CA . LYS A 1 379 ? 23.769 0.808 -22.917 1.00 90.06 379 LYS A CA 1
ATOM 2723 C C . LYS A 1 379 ? 23.097 -0.480 -22.460 1.00 90.06 379 LYS A C 1
ATOM 2725 O O . LYS A 1 379 ? 22.190 -0.962 -23.136 1.00 90.06 379 LYS A O 1
ATOM 2730 N N . ILE A 1 380 ? 23.532 -1.014 -21.320 1.00 88.56 380 ILE A N 1
ATOM 2731 C CA . ILE A 1 380 ? 22.922 -2.180 -20.671 1.00 88.56 380 ILE A CA 1
ATOM 2732 C C . ILE A 1 380 ? 22.560 -1.794 -19.244 1.00 88.56 380 ILE A C 1
ATOM 2734 O O . ILE A 1 380 ? 23.396 -1.269 -18.509 1.00 88.56 380 ILE A O 1
ATOM 2738 N N . GLN A 1 381 ? 21.305 -2.022 -18.871 1.00 88.25 381 GLN A N 1
ATOM 2739 C CA . GLN A 1 381 ? 20.749 -1.623 -17.580 1.00 88.25 381 GLN A CA 1
ATOM 2740 C C . GLN A 1 381 ? 19.947 -2.765 -16.968 1.00 88.25 381 GLN A C 1
ATOM 2742 O O . GLN A 1 381 ? 19.314 -3.542 -17.684 1.00 88.25 381 GLN A O 1
ATOM 2747 N N . ALA A 1 382 ? 19.974 -2.870 -15.639 1.00 85.25 382 ALA A N 1
ATOM 2748 C CA . ALA A 1 382 ? 19.206 -3.886 -14.931 1.00 85.25 382 ALA A CA 1
ATOM 2749 C C . ALA A 1 382 ? 17.806 -3.329 -14.726 1.00 85.25 382 ALA A C 1
ATOM 2751 O O . ALA A 1 382 ? 17.629 -2.299 -14.077 1.00 85.25 382 ALA A O 1
ATOM 2752 N N . THR A 1 383 ? 16.816 -3.985 -15.316 1.00 84.81 383 THR A N 1
ATOM 2753 C CA . THR A 1 383 ? 15.414 -3.640 -15.098 1.00 84.81 383 THR A CA 1
ATOM 2754 C C . THR A 1 383 ? 14.960 -4.332 -13.829 1.00 84.81 383 THR A C 1
ATOM 2756 O O . THR A 1 383 ? 15.113 -5.551 -13.716 1.00 84.81 383 THR A O 1
ATOM 2759 N N . ALA A 1 384 ? 14.377 -3.588 -12.896 1.00 79.19 384 ALA A N 1
ATOM 2760 C CA . ALA A 1 384 ? 13.951 -4.190 -11.639 1.00 79.19 384 ALA A CA 1
ATOM 2761 C C . ALA A 1 384 ? 12.718 -5.093 -11.802 1.00 79.19 384 ALA A C 1
ATOM 2763 O O . ALA A 1 384 ? 12.531 -6.015 -11.007 1.00 79.19 384 ALA A O 1
ATOM 2764 N N . MET A 1 385 ? 11.893 -4.861 -12.832 1.00 78.81 385 MET A N 1
ATOM 2765 C CA . MET A 1 385 ? 10.720 -5.680 -13.149 1.00 78.81 385 MET A CA 1
ATOM 2766 C C . MET A 1 385 ? 10.421 -5.766 -14.645 1.00 78.81 385 MET A C 1
ATOM 2768 O O . MET A 1 385 ? 10.755 -4.872 -15.418 1.00 78.81 385 MET A O 1
ATOM 2772 N N . ILE A 1 386 ? 9.737 -6.848 -15.028 1.00 81.31 386 ILE A N 1
ATOM 2773 C CA . ILE A 1 386 ? 9.143 -7.042 -16.356 1.00 81.31 386 ILE A CA 1
ATOM 2774 C C . ILE A 1 386 ? 7.635 -6.756 -16.315 1.00 81.31 386 ILE A C 1
ATOM 2776 O O . ILE A 1 386 ? 7.007 -6.882 -15.265 1.00 81.31 386 ILE A O 1
ATOM 2780 N N . GLN A 1 387 ? 7.035 -6.432 -17.465 1.00 83.56 387 GLN A N 1
ATOM 2781 C CA . GLN A 1 387 ? 5.627 -6.017 -17.543 1.00 83.56 387 GLN A CA 1
ATOM 2782 C C . GLN A 1 387 ? 4.642 -7.047 -16.967 1.00 83.56 387 GLN A C 1
ATOM 2784 O O . GLN A 1 387 ? 3.729 -6.672 -16.243 1.00 83.56 387 GLN A O 1
ATOM 2789 N N . ALA A 1 388 ? 4.853 -8.343 -17.216 1.00 80.88 388 ALA A N 1
ATOM 2790 C CA . ALA A 1 388 ? 3.964 -9.388 -16.702 1.00 80.88 388 ALA A CA 1
ATOM 2791 C C . ALA A 1 388 ? 3.923 -9.440 -15.162 1.00 80.88 388 ALA A C 1
ATOM 2793 O O . ALA A 1 388 ? 2.877 -9.709 -14.576 1.00 80.88 388 ALA A O 1
ATOM 2794 N N . GLU A 1 389 ? 5.050 -9.151 -14.505 1.00 86.31 389 GLU A N 1
ATOM 2795 C CA . GLU A 1 389 ? 5.126 -9.103 -13.044 1.00 86.31 389 GLU A CA 1
ATOM 2796 C C . GLU A 1 389 ? 4.415 -7.856 -12.499 1.00 86.31 389 GLU A C 1
ATOM 2798 O O . GLU A 1 389 ? 3.660 -7.939 -11.533 1.00 86.31 389 GLU A O 1
ATOM 2803 N N . ILE A 1 390 ? 4.568 -6.718 -13.183 1.00 90.00 390 ILE A N 1
ATOM 2804 C CA . ILE A 1 390 ? 3.831 -5.483 -12.883 1.00 90.00 390 ILE A CA 1
ATOM 2805 C C . ILE A 1 390 ? 2.318 -5.721 -12.993 1.00 90.00 390 ILE A C 1
ATOM 2807 O O . ILE A 1 390 ? 1.568 -5.351 -12.089 1.00 90.00 390 ILE A O 1
ATOM 2811 N N . ASP A 1 391 ? 1.863 -6.385 -14.057 1.00 91.44 391 ASP A N 1
ATOM 2812 C CA . ASP A 1 391 ? 0.446 -6.694 -14.274 1.00 91.44 391 ASP A CA 1
ATOM 2813 C C . ASP A 1 391 ? -0.106 -7.634 -13.186 1.00 91.44 391 ASP A C 1
ATOM 2815 O O . ASP A 1 391 ? -1.233 -7.445 -12.706 1.00 91.44 391 ASP A O 1
ATOM 2819 N N . ARG A 1 392 ? 0.700 -8.613 -12.742 1.00 92.62 392 ARG A N 1
ATOM 2820 C CA . ARG A 1 392 ? 0.373 -9.484 -11.602 1.00 92.62 392 ARG A CA 1
ATOM 2821 C C . ARG A 1 392 ? 0.177 -8.662 -10.329 1.00 92.62 392 ARG A C 1
ATOM 2823 O O . ARG A 1 392 ? -0.862 -8.795 -9.684 1.00 92.62 392 ARG A O 1
ATOM 2830 N N . MET A 1 393 ? 1.130 -7.794 -9.990 1.00 91.44 393 MET A N 1
ATOM 2831 C CA . MET A 1 393 ? 1.067 -6.949 -8.791 1.00 91.44 393 MET A CA 1
ATOM 2832 C C . MET A 1 393 ? -0.139 -6.005 -8.818 1.00 91.44 393 MET A C 1
ATOM 2834 O O . MET A 1 393 ? -0.887 -5.926 -7.846 1.00 91.44 393 MET A O 1
ATOM 2838 N N . ILE A 1 394 ? -0.404 -5.356 -9.956 1.00 94.94 394 ILE A N 1
ATOM 2839 C CA . ILE A 1 394 ? -1.591 -4.508 -10.140 1.00 94.94 394 ILE A CA 1
ATOM 2840 C C . ILE A 1 394 ? -2.876 -5.302 -9.898 1.00 94.94 394 ILE A C 1
ATOM 2842 O O . ILE A 1 394 ? -3.802 -4.798 -9.264 1.00 94.94 394 ILE A O 1
ATOM 2846 N N . THR A 1 395 ? -2.949 -6.535 -10.400 1.00 94.00 395 THR A N 1
ATOM 2847 C CA . THR A 1 395 ? -4.127 -7.393 -10.222 1.00 94.00 395 THR A CA 1
ATOM 2848 C C . THR A 1 395 ? -4.354 -7.733 -8.751 1.00 94.00 395 THR A C 1
ATOM 2850 O O . THR A 1 395 ? -5.496 -7.673 -8.291 1.00 94.00 395 THR A O 1
ATOM 2853 N N . VAL A 1 396 ? -3.287 -8.031 -8.001 1.00 91.06 396 VAL A N 1
ATOM 2854 C CA . VAL A 1 396 ? -3.356 -8.290 -6.553 1.00 91.06 396 VAL A CA 1
ATOM 2855 C C . VAL A 1 396 ? -3.896 -7.065 -5.811 1.00 91.06 396 VAL A C 1
ATOM 2857 O O . VAL A 1 396 ? -4.932 -7.172 -5.155 1.00 91.06 396 VAL A O 1
ATOM 2860 N N . VAL A 1 397 ? -3.283 -5.892 -6.001 1.00 92.81 397 VAL A N 1
ATOM 2861 C CA . VAL A 1 397 ? -3.685 -4.647 -5.317 1.00 92.81 397 VAL A CA 1
ATOM 2862 C C . VAL A 1 397 ? -5.113 -4.227 -5.691 1.00 92.81 397 VAL A C 1
ATOM 2864 O O . VAL A 1 397 ? -5.884 -3.796 -4.835 1.00 92.81 397 VAL A O 1
ATOM 2867 N N . ARG A 1 398 ? -5.522 -4.386 -6.960 1.00 93.50 398 ARG A N 1
ATOM 2868 C CA . ARG A 1 398 ? -6.908 -4.112 -7.387 1.00 93.50 398 ARG A CA 1
ATOM 2869 C C . ARG A 1 398 ? -7.906 -5.049 -6.729 1.00 93.50 398 ARG A C 1
ATOM 2871 O O . ARG A 1 398 ? -8.923 -4.583 -6.232 1.00 93.50 398 ARG A O 1
ATOM 2878 N N . THR A 1 399 ? -7.607 -6.346 -6.709 1.00 87.75 399 THR A N 1
ATOM 2879 C CA . THR A 1 399 ? -8.474 -7.352 -6.083 1.00 87.75 399 THR A CA 1
ATOM 2880 C C . THR A 1 399 ? -8.641 -7.061 -4.595 1.00 87.75 399 THR A C 1
ATOM 2882 O O . THR A 1 399 ? -9.743 -7.159 -4.061 1.00 87.75 399 THR A O 1
ATOM 2885 N N . GLU A 1 400 ? -7.566 -6.657 -3.921 1.00 86.69 400 GLU A N 1
ATOM 2886 C CA . GLU A 1 400 ? -7.616 -6.235 -2.525 1.00 86.69 400 GLU A CA 1
ATOM 2887 C C . GLU A 1 400 ? -8.486 -4.982 -2.333 1.00 86.69 400 GLU A C 1
ATOM 2889 O O . GLU A 1 400 ? -9.399 -4.997 -1.505 1.00 86.69 400 GLU A O 1
ATOM 2894 N N . GLY A 1 401 ? -8.277 -3.937 -3.139 1.00 85.69 401 GLY A N 1
ATOM 2895 C CA . GLY A 1 401 ? -9.081 -2.715 -3.094 1.00 85.69 401 GLY A CA 1
ATOM 2896 C C . GLY A 1 401 ? -10.564 -2.957 -3.396 1.00 85.69 401 GLY A C 1
ATOM 2897 O O . GLY A 1 401 ? -11.436 -2.406 -2.726 1.00 85.69 401 GLY A O 1
ATOM 2898 N N . ASP A 1 402 ? -10.879 -3.828 -4.355 1.00 82.88 402 ASP A N 1
ATOM 2899 C CA . ASP A 1 402 ? -12.254 -4.225 -4.671 1.00 82.88 402 ASP A CA 1
ATOM 2900 C C . ASP A 1 402 ? -12.879 -5.025 -3.519 1.00 82.88 402 ASP A C 1
ATOM 2902 O O . ASP A 1 402 ? -14.031 -4.788 -3.150 1.00 82.88 402 ASP A O 1
ATOM 2906 N N . ASN A 1 403 ? -12.116 -5.921 -2.883 1.00 78.25 403 ASN A N 1
ATOM 2907 C CA . ASN A 1 403 ? -12.555 -6.625 -1.679 1.00 78.25 403 ASN A CA 1
ATOM 2908 C C . ASN A 1 403 ? -12.822 -5.651 -0.522 1.00 78.25 403 ASN A C 1
ATOM 2910 O O . ASN A 1 403 ? -13.825 -5.802 0.176 1.00 78.25 403 ASN A O 1
ATOM 2914 N N . ALA A 1 404 ? -11.972 -4.640 -0.327 1.00 75.56 404 ALA A N 1
ATOM 2915 C CA . ALA A 1 404 ? -12.163 -3.602 0.683 1.00 75.56 404 ALA A CA 1
ATOM 2916 C C . ALA A 1 404 ? -13.418 -2.751 0.417 1.00 75.56 404 ALA A C 1
ATOM 2918 O O . ALA A 1 404 ? -14.230 -2.544 1.325 1.00 75.56 404 ALA A O 1
ATOM 2919 N N . ARG A 1 405 ? -13.643 -2.333 -0.836 1.00 75.06 405 ARG A N 1
ATOM 2920 C CA . ARG A 1 405 ? -14.872 -1.631 -1.243 1.00 75.06 405 ARG A CA 1
ATOM 2921 C C . ARG A 1 405 ? -16.107 -2.496 -1.011 1.00 75.06 405 ARG A C 1
ATOM 2923 O O . ARG A 1 405 ? -17.066 -2.045 -0.395 1.00 75.06 405 ARG A O 1
ATOM 2930 N N . ASN A 1 406 ? -16.066 -3.768 -1.397 1.00 66.38 406 ASN A N 1
ATOM 2931 C CA . ASN A 1 406 ? -17.187 -4.691 -1.212 1.00 66.38 406 ASN A CA 1
ATOM 2932 C C . ASN A 1 406 ? -17.495 -5.007 0.265 1.00 66.38 406 ASN A C 1
ATOM 2934 O O . ASN A 1 406 ? -18.636 -5.350 0.570 1.00 66.38 406 ASN A O 1
ATOM 2938 N N . ARG A 1 407 ? -16.532 -4.868 1.193 1.00 62.88 407 ARG A N 1
ATOM 2939 C CA . ARG A 1 407 ? -16.780 -4.962 2.651 1.00 62.88 407 ARG A CA 1
ATOM 2940 C C . ARG A 1 407 ? -17.549 -3.765 3.203 1.00 62.88 407 ARG A C 1
ATOM 2942 O O . ARG A 1 407 ? -18.286 -3.910 4.174 1.00 62.88 407 ARG A O 1
ATOM 2949 N N . SER A 1 408 ? -17.374 -2.593 2.602 1.00 57.84 408 SER A N 1
ATOM 2950 C CA . SER A 1 408 ? -18.026 -1.352 3.041 1.00 57.84 408 SER A CA 1
ATOM 2951 C C . SER A 1 408 ? -19.515 -1.318 2.670 1.00 57.84 408 SER A C 1
ATOM 2953 O O . SER A 1 408 ? -20.279 -0.506 3.192 1.00 57.84 408 SER A O 1
ATOM 2955 N N . ASN A 1 409 ? -19.943 -2.237 1.798 1.00 54.59 409 ASN A N 1
ATOM 2956 C CA . ASN A 1 409 ? -21.242 -2.225 1.147 1.00 54.59 409 ASN A CA 1
ATOM 2957 C C . ASN A 1 409 ? -22.025 -3.477 1.576 1.00 54.59 409 ASN A C 1
ATOM 2959 O O . ASN A 1 409 ? -21.647 -4.595 1.241 1.00 54.59 409 ASN A O 1
ATOM 2963 N N . CYS A 1 410 ? -23.164 -3.318 2.252 1.00 53.47 410 CYS A N 1
ATOM 2964 C CA . CYS A 1 410 ? -24.074 -4.429 2.587 1.00 53.47 410 CYS A CA 1
ATOM 2965 C C . CYS A 1 410 ? -24.849 -4.980 1.358 1.00 53.47 410 CYS A C 1
ATOM 2967 O O . CYS A 1 410 ? -25.716 -5.845 1.459 1.00 53.47 410 CYS A O 1
ATOM 2969 N N . GLY A 1 411 ? -24.591 -4.460 0.161 1.00 52.84 411 GLY A N 1
ATOM 2970 C CA . GLY A 1 411 ? -25.592 -4.422 -0.906 1.00 52.84 411 GLY A CA 1
ATOM 2971 C C . GLY A 1 411 ? -26.359 -3.098 -0.864 1.00 52.84 411 GLY A C 1
ATOM 2972 O O . GLY A 1 411 ? -26.175 -2.291 0.044 1.00 52.84 411 GLY A O 1
ATOM 2973 N N . GLN A 1 412 ? -27.183 -2.828 -1.879 1.00 52.41 412 GLN A N 1
ATOM 2974 C CA . GLN A 1 412 ? -27.763 -1.492 -2.105 1.00 52.41 412 GLN A CA 1
ATOM 2975 C C . GLN A 1 412 ? -28.809 -1.037 -1.064 1.00 52.41 412 GLN A C 1
ATOM 2977 O O . GLN A 1 412 ? -29.338 0.065 -1.185 1.00 52.41 412 GLN A O 1
ATOM 2982 N N . THR A 1 413 ? -29.145 -1.857 -0.064 1.00 56.53 413 THR A N 1
ATOM 2983 C CA . THR A 1 413 ? -30.351 -1.667 0.759 1.00 56.53 413 THR A CA 1
ATOM 2984 C C . THR A 1 413 ? -30.105 -1.227 2.204 1.00 56.53 413 THR A C 1
ATOM 2986 O O . THR A 1 413 ? -31.046 -0.742 2.829 1.00 56.53 413 THR A O 1
ATOM 2989 N N . CYS A 1 414 ? -28.892 -1.298 2.762 1.00 58.34 414 CYS A N 1
ATOM 2990 C CA . CYS A 1 414 ? -28.654 -0.743 4.104 1.00 58.34 414 CYS A CA 1
ATOM 2991 C C . CYS A 1 414 ? -27.220 -0.269 4.365 1.00 58.34 414 CYS A C 1
ATOM 2993 O O . CYS A 1 414 ? -26.295 -0.534 3.595 1.00 58.34 414 CYS A O 1
ATOM 2995 N N . THR A 1 415 ? -27.070 0.495 5.451 1.00 65.12 415 THR A N 1
ATOM 2996 C CA . THR A 1 415 ? -25.816 1.106 5.899 1.00 65.12 415 THR A CA 1
ATOM 2997 C C . THR A 1 415 ? -25.277 0.387 7.131 1.00 65.12 415 THR A C 1
ATOM 2999 O O . THR A 1 415 ? -26.007 0.132 8.092 1.00 65.12 415 THR A O 1
ATOM 3002 N N . TYR A 1 416 ? -23.979 0.084 7.106 1.00 74.25 416 TYR A N 1
ATOM 3003 C CA . TYR A 1 416 ? -23.260 -0.408 8.273 1.00 74.25 416 TYR A CA 1
ATOM 3004 C C . TYR A 1 416 ? -22.708 0.751 9.093 1.00 74.25 416 TYR A C 1
ATOM 3006 O O . TYR A 1 416 ? -22.140 1.690 8.536 1.00 74.25 416 TYR A O 1
ATOM 3014 N N . ASN A 1 417 ? -22.806 0.654 10.415 1.00 79.56 417 ASN A N 1
ATOM 3015 C CA . ASN A 1 417 ? -22.142 1.588 11.311 1.00 79.56 417 ASN A CA 1
ATOM 3016 C C . ASN A 1 417 ? -21.470 0.858 12.475 1.00 79.56 417 ASN A C 1
ATOM 3018 O O . ASN A 1 417 ? -22.136 0.199 13.274 1.00 79.56 417 ASN A O 1
ATOM 3022 N N . GLN A 1 418 ? -20.155 1.000 12.597 1.00 80.06 418 GLN A N 1
ATOM 3023 C CA . GLN A 1 418 ? -19.455 0.490 13.766 1.00 80.06 418 GLN A CA 1
ATOM 3024 C C . GLN A 1 418 ? -19.797 1.351 14.987 1.00 80.06 418 GLN A C 1
ATOM 3026 O O . GLN A 1 418 ? -19.773 2.579 14.924 1.00 80.06 418 GLN A O 1
ATOM 3031 N N . ILE A 1 419 ? -20.116 0.710 16.106 1.00 80.56 419 ILE A N 1
ATOM 3032 C CA . ILE A 1 419 ? -20.418 1.358 17.379 1.00 80.56 419 ILE A CA 1
ATOM 3033 C C . ILE A 1 419 ? -19.585 0.725 18.501 1.00 80.56 419 ILE A C 1
ATOM 3035 O O . ILE A 1 419 ? -19.273 -0.471 18.434 1.00 80.56 419 ILE A O 1
ATOM 3039 N N . PRO A 1 420 ? -19.227 1.484 19.553 1.00 79.62 420 PRO A N 1
ATOM 3040 C CA . PRO A 1 420 ? -18.577 0.898 20.716 1.00 79.62 420 PRO A CA 1
ATOM 3041 C C . PRO A 1 420 ? -19.451 -0.197 21.337 1.00 79.62 420 PRO A C 1
ATOM 3043 O O . PRO A 1 420 ? -20.680 -0.123 21.332 1.00 79.62 420 PRO A O 1
ATOM 3046 N N . TYR A 1 421 ? -18.822 -1.228 21.892 1.00 84.44 421 TYR A N 1
ATOM 3047 C CA . TYR A 1 421 ? -19.569 -2.287 22.562 1.00 84.44 421 TYR A CA 1
ATOM 3048 C C . TYR A 1 421 ? -20.358 -1.727 23.745 1.00 84.44 421 TYR A C 1
ATOM 3050 O O . TYR A 1 421 ? -19.872 -0.849 24.460 1.00 84.44 421 TYR A O 1
ATOM 3058 N N . ASN A 1 422 ? -21.568 -2.247 23.968 1.00 86.00 422 ASN A N 1
ATOM 3059 C CA . ASN A 1 422 ? -22.437 -1.830 25.072 1.00 86.00 422 ASN A CA 1
ATOM 3060 C C . ASN A 1 422 ? -22.809 -0.319 25.056 1.00 86.00 422 ASN A C 1
ATOM 3062 O O . ASN A 1 422 ? -23.211 0.227 26.087 1.00 86.00 422 ASN A O 1
ATOM 3066 N N . SER A 1 423 ? -22.695 0.376 23.913 1.00 81.19 423 SER A N 1
ATOM 3067 C CA . SER A 1 423 ? -22.938 1.827 23.811 1.00 81.19 423 SER A CA 1
ATOM 3068 C C . SER A 1 423 ? -24.396 2.229 23.599 1.00 81.19 423 SER A C 1
ATOM 3070 O O . SER A 1 423 ? -24.783 3.346 23.934 1.00 81.19 423 SER A O 1
ATOM 3072 N N . ASP A 1 424 ? -25.202 1.352 23.010 1.00 89.06 424 ASP A N 1
ATOM 3073 C CA . ASP A 1 424 ? -26.597 1.613 22.647 1.00 89.06 424 ASP A CA 1
ATOM 3074 C C . ASP A 1 424 ? -27.527 0.486 23.117 1.00 89.06 424 ASP A C 1
ATOM 3076 O O . ASP A 1 424 ? -27.090 -0.524 23.665 1.00 89.06 424 ASP A O 1
ATOM 3080 N N . LYS A 1 425 ? -28.838 0.638 22.903 1.00 93.75 425 LYS A N 1
ATOM 3081 C CA . LYS A 1 425 ? -29.834 -0.339 23.372 1.00 93.75 425 LYS A CA 1
ATOM 3082 C C . LYS A 1 425 ? -29.560 -1.763 22.862 1.00 93.75 425 LYS A C 1
ATOM 3084 O O . LYS A 1 425 ? -29.777 -2.720 23.609 1.00 93.75 425 LYS A O 1
ATOM 3089 N N . LEU A 1 426 ? -29.126 -1.899 21.610 1.00 95.44 426 LEU A N 1
ATOM 3090 C CA . LEU A 1 426 ? -28.922 -3.185 20.949 1.00 95.44 426 LEU A CA 1
ATOM 3091 C C . LEU A 1 426 ? -27.635 -3.874 21.412 1.00 95.44 426 LEU A C 1
ATOM 3093 O O . LEU A 1 426 ? -27.676 -5.017 21.866 1.00 95.44 426 LEU A O 1
ATOM 3097 N N . SER A 1 427 ? -26.515 -3.158 21.390 1.00 92.00 427 SER A N 1
ATOM 3098 C CA . SER A 1 427 ? -25.227 -3.637 21.901 1.00 92.00 427 SER A CA 1
ATOM 3099 C C . SER A 1 427 ? -25.265 -3.915 23.408 1.00 92.00 427 SER A C 1
ATOM 3101 O O . SER A 1 427 ? -24.661 -4.878 23.873 1.00 92.00 427 SER A O 1
ATOM 3103 N N . GLN A 1 428 ? -26.043 -3.155 24.188 1.00 92.12 428 GLN A N 1
ATOM 3104 C CA . GLN A 1 428 ? -26.293 -3.460 25.602 1.00 92.12 428 GLN A CA 1
ATOM 3105 C C . GLN A 1 428 ? -27.090 -4.755 25.790 1.00 92.12 428 GLN A C 1
ATOM 3107 O O . GLN A 1 428 ? -26.869 -5.481 26.760 1.00 92.12 428 GLN A O 1
ATOM 3112 N N . ALA A 1 429 ? -28.040 -5.053 24.899 1.00 94.19 429 ALA A N 1
ATOM 3113 C CA . ALA A 1 429 ? -28.765 -6.319 24.941 1.00 94.19 429 ALA A CA 1
ATOM 3114 C C . ALA A 1 429 ? -27.842 -7.499 24.613 1.00 94.19 429 ALA A C 1
ATOM 3116 O O . ALA A 1 429 ? -27.911 -8.511 25.308 1.00 94.19 429 ALA A O 1
ATOM 3117 N N . ALA A 1 430 ? -26.934 -7.338 23.647 1.00 92.56 430 ALA A N 1
ATOM 3118 C CA . ALA A 1 430 ? -25.906 -8.334 23.358 1.00 92.56 430 ALA A CA 1
ATOM 3119 C C . ALA A 1 430 ? -24.972 -8.555 24.557 1.00 92.56 430 ALA A C 1
ATOM 3121 O O . ALA A 1 430 ? -24.758 -9.693 24.969 1.00 92.56 430 ALA A O 1
ATOM 3122 N N . ASN A 1 431 ? -24.520 -7.476 25.203 1.00 89.56 431 ASN A N 1
ATOM 3123 C CA . ASN A 1 431 ? -23.697 -7.563 26.407 1.00 89.56 431 ASN A CA 1
ATOM 3124 C C . ASN A 1 431 ? -24.403 -8.288 27.561 1.00 89.56 431 ASN A C 1
ATOM 3126 O O . ASN A 1 431 ? -23.826 -9.167 28.206 1.00 89.56 431 ASN A O 1
ATOM 3130 N N . ARG A 1 432 ? -25.686 -7.986 27.796 1.00 90.38 432 ARG A N 1
ATOM 3131 C CA . ARG A 1 432 ? -26.498 -8.730 28.771 1.00 90.38 432 ARG A CA 1
ATOM 3132 C C . ARG A 1 432 ? -26.594 -10.210 28.406 1.00 90.38 432 ARG A C 1
ATOM 3134 O O . ARG A 1 432 ? -26.372 -11.051 29.267 1.00 90.38 432 ARG A O 1
ATOM 3141 N N . ALA A 1 433 ? -26.865 -10.539 27.145 1.00 89.94 433 ALA A N 1
ATOM 3142 C CA . ALA A 1 433 ? -26.941 -11.928 26.699 1.00 89.94 433 ALA A CA 1
ATOM 3143 C C . ALA A 1 433 ? -25.620 -12.680 26.943 1.00 89.94 433 ALA A C 1
ATOM 3145 O O . ALA A 1 433 ? -25.626 -13.747 27.562 1.00 89.94 433 ALA A O 1
ATOM 3146 N N . ARG A 1 434 ? -24.485 -12.077 26.567 1.00 87.38 434 ARG A N 1
ATOM 3147 C CA . ARG A 1 434 ? -23.140 -12.640 26.762 1.00 87.38 434 ARG A CA 1
ATOM 3148 C C . ARG A 1 434 ? -22.806 -12.869 28.234 1.00 87.38 434 ARG A C 1
ATOM 3150 O O . ARG A 1 434 ? -22.299 -13.926 28.592 1.00 87.38 434 ARG A O 1
ATOM 3157 N N . THR A 1 435 ? -23.124 -11.911 29.099 1.00 84.81 435 THR A N 1
ATOM 3158 C CA . THR A 1 435 ? -22.853 -12.019 30.543 1.00 84.81 435 THR A CA 1
ATOM 3159 C C . THR A 1 435 ? -23.776 -13.013 31.251 1.00 84.81 435 THR A C 1
ATOM 3161 O O . THR A 1 435 ? -23.359 -13.647 32.217 1.00 84.81 435 THR A O 1
ATOM 3164 N N . THR A 1 436 ? -25.006 -13.205 30.765 1.00 82.44 436 THR A N 1
ATOM 3165 C CA . THR A 1 436 ? -25.930 -14.221 31.305 1.00 82.44 436 THR A CA 1
ATOM 3166 C C . THR A 1 436 ? -25.612 -15.648 30.864 1.00 82.44 436 THR A C 1
ATOM 3168 O O . THR A 1 436 ? -26.021 -16.585 31.544 1.00 82.44 436 THR A O 1
ATOM 3171 N N . THR A 1 437 ? -24.840 -15.816 29.785 1.00 71.06 437 THR A N 1
ATOM 3172 C CA . THR A 1 437 ? -24.371 -17.123 29.295 1.00 71.06 437 THR A CA 1
ATOM 3173 C C . THR A 1 437 ? -22.838 -17.124 29.179 1.00 71.06 437 THR A C 1
ATOM 3175 O O . THR A 1 437 ? -22.296 -17.102 28.067 1.00 71.06 437 THR A O 1
ATOM 3178 N N . PRO A 1 438 ? -22.106 -17.103 30.315 1.00 58.91 438 PRO A N 1
ATOM 3179 C CA . PRO A 1 438 ? -20.648 -17.032 30.309 1.00 58.91 438 PRO A CA 1
ATOM 3180 C C . PRO A 1 438 ? -20.036 -18.210 29.544 1.00 58.91 438 PRO A C 1
ATOM 3182 O O . PRO A 1 438 ? -20.432 -19.357 29.742 1.00 58.91 438 PRO A O 1
ATOM 3185 N N . GLY A 1 439 ? -19.049 -17.934 28.689 1.00 52.50 439 GLY A N 1
ATOM 3186 C CA . GLY A 1 439 ? -18.346 -18.959 27.907 1.00 52.50 439 GLY A CA 1
ATOM 3187 C C . GLY A 1 439 ? -18.890 -19.191 26.496 1.00 52.50 439 GLY A C 1
ATOM 3188 O O . GLY A 1 439 ? -18.337 -20.018 25.773 1.00 52.50 439 GLY A O 1
ATOM 3189 N N . SER A 1 440 ? -19.913 -18.447 26.060 1.00 62.16 440 SER A N 1
ATOM 3190 C CA . SER A 1 440 ? -20.277 -18.420 24.641 1.00 62.16 440 SER A CA 1
ATOM 3191 C C . SER A 1 440 ? -19.153 -17.772 23.823 1.00 62.16 440 SER A C 1
ATOM 3193 O O . SER A 1 440 ? -18.970 -16.556 23.834 1.00 62.16 440 SER A O 1
ATOM 3195 N N . THR A 1 441 ? -18.396 -18.575 23.077 1.00 64.56 441 THR A N 1
ATOM 3196 C CA . THR A 1 441 ? -17.458 -18.093 22.046 1.00 64.56 441 THR A CA 1
ATOM 3197 C C . THR A 1 441 ? -18.178 -17.644 20.771 1.00 64.56 441 THR A C 1
ATOM 3199 O O . THR A 1 441 ? -17.538 -17.346 19.769 1.00 64.56 441 THR A O 1
ATOM 3202 N N . ARG A 1 442 ? -19.516 -17.633 20.771 1.00 77.69 442 ARG A N 1
ATOM 3203 C CA . ARG A 1 442 ? -20.323 -17.393 19.575 1.00 77.69 442 ARG A CA 1
ATOM 3204 C C . ARG A 1 442 ? -20.658 -15.919 19.432 1.00 77.69 442 ARG A C 1
ATOM 3206 O O . ARG A 1 442 ? -20.784 -15.211 20.424 1.00 77.69 442 ARG A O 1
ATOM 3213 N N . ASN A 1 443 ? -20.824 -15.474 18.193 1.00 84.75 443 ASN A N 1
ATOM 3214 C CA . ASN A 1 443 ? -21.255 -14.119 17.866 1.00 84.75 443 ASN A CA 1
ATOM 3215 C C . ASN A 1 443 ? -22.721 -13.903 18.262 1.00 84.75 443 ASN A C 1
ATOM 3217 O O . ASN A 1 443 ? -23.593 -14.597 17.737 1.00 84.75 443 ASN A O 1
ATOM 3221 N N . ILE A 1 444 ? -23.004 -12.908 19.098 1.00 90.75 444 ILE A N 1
ATOM 3222 C CA . ILE A 1 444 ? -24.366 -12.498 19.441 1.00 90.75 444 ILE A CA 1
ATOM 3223 C C . ILE A 1 444 ? -24.872 -11.464 18.435 1.00 90.75 444 ILE A C 1
ATOM 3225 O O . ILE A 1 444 ? -24.187 -10.507 18.075 1.00 90.75 444 ILE A O 1
ATOM 3229 N N . MET A 1 445 ? -26.110 -11.653 17.996 1.00 92.56 445 MET A N 1
ATOM 3230 C CA . MET A 1 445 ? -26.839 -10.732 17.138 1.00 92.56 445 MET A CA 1
ATOM 3231 C C . MET A 1 445 ? -28.143 -10.331 17.825 1.00 92.56 445 MET A C 1
ATOM 3233 O O . MET A 1 445 ? -28.769 -11.137 18.509 1.00 92.56 445 MET A O 1
ATOM 3237 N N . VAL A 1 446 ? -28.555 -9.077 17.671 1.00 95.12 446 VAL A N 1
ATOM 3238 C CA . VAL A 1 446 ? -29.786 -8.544 18.259 1.00 95.12 446 VAL A CA 1
ATOM 3239 C C . VAL A 1 446 ? -30.557 -7.782 17.194 1.00 95.12 446 VAL A C 1
ATOM 3241 O O . VAL A 1 446 ? -30.034 -6.836 16.612 1.00 95.12 446 VAL A O 1
ATOM 3244 N N . ALA A 1 447 ? -31.808 -8.163 16.960 1.00 95.31 447 ALA A N 1
ATOM 3245 C CA . ALA A 1 447 ? -32.717 -7.473 16.052 1.00 95.31 447 ALA A CA 1
ATOM 3246 C C . ALA A 1 447 ? -33.801 -6.714 16.832 1.00 95.31 447 ALA A C 1
ATOM 3248 O O . ALA A 1 447 ? -34.322 -7.215 17.829 1.00 95.31 447 ALA A O 1
ATOM 3249 N N . VAL A 1 448 ? -34.172 -5.520 16.363 1.00 96.00 448 VAL A N 1
ATOM 3250 C CA . VAL A 1 448 ? -35.410 -4.837 16.767 1.00 96.00 448 VAL A CA 1
ATOM 3251 C C . VAL A 1 448 ? -36.525 -5.297 15.844 1.00 96.00 448 VAL A C 1
ATOM 3253 O O . VAL A 1 448 ? -36.462 -5.052 14.639 1.00 96.00 448 VAL A O 1
ATOM 3256 N N . VAL A 1 449 ? -37.550 -5.928 16.412 1.00 95.50 449 VAL A N 1
ATOM 3257 C CA . VAL A 1 449 ? -38.704 -6.440 15.671 1.00 95.50 449 VAL A CA 1
ATOM 3258 C C . VAL A 1 449 ? -39.979 -5.974 16.371 1.00 95.50 449 VAL A C 1
ATOM 3260 O O . VAL A 1 449 ? -40.411 -6.609 17.337 1.00 95.50 449 VAL A O 1
ATOM 3263 N N . PRO A 1 450 ? -40.585 -4.856 15.923 1.00 94.94 450 PRO A N 1
ATOM 3264 C CA . PRO A 1 450 ? -41.822 -4.353 16.504 1.00 94.94 450 PRO A CA 1
ATOM 3265 C C . PRO A 1 450 ? -42.902 -5.436 16.532 1.00 94.94 450 PRO A C 1
ATOM 3267 O O . PRO A 1 450 ? -43.218 -6.039 15.505 1.00 94.94 450 PRO A O 1
ATOM 3270 N N . GLY A 1 451 ? -43.469 -5.681 17.713 1.00 92.56 451 GLY A N 1
ATOM 3271 C CA . GLY A 1 451 ? -44.481 -6.718 17.909 1.00 92.56 451 GLY A CA 1
ATOM 3272 C C . GLY A 1 451 ? -43.941 -8.034 18.477 1.00 92.56 451 GLY A C 1
ATOM 3273 O O . GLY A 1 451 ? -44.748 -8.898 18.823 1.00 92.56 451 GLY A O 1
ATOM 3274 N N . TRP A 1 452 ? -42.619 -8.186 18.638 1.00 95.25 452 TRP A N 1
ATOM 3275 C CA . TRP A 1 452 ? -42.020 -9.359 19.289 1.00 95.25 452 TRP A CA 1
ATOM 3276 C C . TRP A 1 452 ? -42.465 -9.506 20.753 1.00 95.25 452 TRP A C 1
ATOM 3278 O O . TRP A 1 452 ? -42.750 -10.633 21.182 1.00 95.25 452 TRP A O 1
ATOM 3288 N N . ASN A 1 453 ? -42.585 -8.376 21.471 1.00 93.12 453 ASN A N 1
ATOM 3289 C CA . ASN A 1 453 ? -43.179 -8.248 22.810 1.00 93.12 453 ASN A CA 1
ATOM 3290 C C . ASN A 1 453 ? -42.730 -9.314 23.831 1.00 93.12 453 ASN A C 1
ATOM 3292 O O . ASN A 1 453 ? -43.542 -9.839 24.596 1.00 93.12 453 ASN A O 1
ATOM 3296 N N . ASP A 1 454 ? -41.446 -9.665 23.854 1.00 93.62 454 ASP A N 1
ATOM 3297 C CA . ASP A 1 454 ? -40.914 -10.561 24.875 1.00 93.62 454 ASP A CA 1
ATOM 3298 C C . ASP A 1 454 ? -40.979 -9.905 26.269 1.00 93.62 454 ASP A C 1
ATOM 3300 O O . ASP A 1 454 ? -40.577 -8.747 26.420 1.00 93.62 454 ASP A O 1
ATOM 3304 N N . PRO A 1 455 ? -41.441 -10.613 27.317 1.00 92.81 455 PRO A N 1
ATOM 3305 C CA . PRO A 1 455 ? -41.571 -10.037 28.656 1.00 92.81 455 PRO A CA 1
ATOM 3306 C C . PRO A 1 455 ? -40.265 -9.505 29.263 1.00 92.81 455 PRO A C 1
ATOM 3308 O O . PRO A 1 455 ? -40.314 -8.663 30.159 1.00 92.81 455 PRO A O 1
ATOM 3311 N N . LYS A 1 456 ? -39.101 -10.003 28.825 1.00 91.62 456 LYS A N 1
ATOM 3312 C CA . LYS A 1 456 ? -37.782 -9.606 29.335 1.00 91.62 456 LYS A CA 1
ATOM 3313 C C . LYS A 1 456 ? -37.085 -8.620 28.408 1.00 91.62 456 LYS A C 1
ATOM 3315 O O . LYS A 1 456 ? -36.452 -7.681 28.887 1.00 91.62 456 LYS A O 1
ATOM 3320 N N . THR A 1 457 ? -37.154 -8.845 27.099 1.00 93.19 457 THR A N 1
ATOM 3321 C CA . THR A 1 457 ? -36.369 -8.087 26.113 1.00 93.19 457 THR A CA 1
ATOM 3322 C C . THR A 1 457 ? -37.201 -7.085 25.308 1.00 93.19 457 THR A C 1
ATOM 3324 O O . THR A 1 457 ? -36.634 -6.277 24.569 1.00 93.19 457 THR A O 1
ATOM 3327 N N . GLY A 1 458 ? -38.525 -7.060 25.488 1.00 95.44 458 GLY A N 1
ATOM 3328 C CA . GLY A 1 458 ? -39.444 -6.203 24.742 1.00 95.44 458 GLY A CA 1
ATOM 3329 C C . GLY A 1 458 ? -39.463 -6.587 23.266 1.00 95.44 458 GLY A C 1
ATOM 3330 O O . GLY A 1 458 ? -39.616 -7.754 22.931 1.00 95.44 458 GLY A O 1
ATOM 3331 N N . ASP A 1 459 ? -39.255 -5.623 22.372 1.00 96.75 459 ASP A N 1
ATOM 3332 C CA . ASP A 1 459 ? -39.182 -5.869 20.921 1.00 96.75 459 ASP A CA 1
ATOM 3333 C C . ASP A 1 459 ? -37.825 -6.419 20.435 1.00 96.75 459 ASP A C 1
ATOM 3335 O O . ASP A 1 459 ? -37.551 -6.428 19.236 1.00 96.75 459 ASP A O 1
ATOM 3339 N N . LEU A 1 460 ? -36.929 -6.823 21.342 1.00 96.94 460 LEU A N 1
ATOM 3340 C CA . LEU A 1 460 ? -35.597 -7.299 20.969 1.00 96.94 460 LEU A CA 1
ATOM 3341 C C . LEU A 1 460 ? -35.564 -8.823 20.830 1.00 96.94 460 LEU A C 1
ATOM 3343 O O . LEU A 1 460 ? -35.832 -9.542 21.795 1.00 96.94 460 LEU A O 1
ATOM 3347 N N . VAL A 1 461 ? -35.155 -9.294 19.656 1.00 95.44 461 VAL A N 1
ATOM 3348 C CA . VAL A 1 461 ? -34.868 -10.705 19.366 1.00 95.44 461 VAL A CA 1
ATOM 3349 C C . VAL A 1 461 ? -33.363 -10.907 19.461 1.00 95.44 461 VAL A C 1
ATOM 3351 O O . VAL A 1 461 ? -32.610 -10.160 18.839 1.00 95.44 461 VAL A O 1
ATOM 3354 N N . ILE A 1 462 ? -32.914 -11.884 20.245 1.00 93.44 462 ILE A N 1
ATOM 3355 C CA . ILE A 1 462 ? -31.489 -12.142 20.481 1.00 93.44 462 ILE A CA 1
ATOM 3356 C C . ILE A 1 462 ? -31.143 -13.495 19.874 1.00 93.44 462 ILE A C 1
ATOM 3358 O O . ILE A 1 462 ? -31.719 -14.501 20.273 1.00 93.44 462 ILE A O 1
ATOM 3362 N N . GLY A 1 463 ? -30.195 -13.509 18.941 1.00 90.69 463 GLY A N 1
ATOM 3363 C CA . GLY A 1 463 ? -29.585 -14.724 18.418 1.00 90.69 463 GLY A CA 1
ATOM 3364 C C . GLY A 1 463 ? -28.198 -14.927 19.012 1.00 90.69 463 GLY A C 1
ATOM 3365 O O . GLY A 1 463 ? -27.324 -14.083 18.820 1.00 90.69 463 GLY A O 1
ATOM 3366 N N . SER A 1 464 ? -27.966 -16.040 19.702 1.00 84.50 464 SER A N 1
ATOM 3367 C CA . SER A 1 464 ? -26.635 -16.427 20.212 1.00 84.50 464 SER A CA 1
ATOM 3368 C C . SER A 1 464 ? -25.903 -17.363 19.250 1.00 84.50 464 SER A C 1
ATOM 3370 O O . SER A 1 464 ? -24.683 -17.514 19.322 1.00 84.50 464 SER A O 1
ATOM 3372 N N . GLY A 1 465 ? -26.655 -17.989 18.340 1.00 72.00 465 GLY A N 1
ATOM 3373 C CA . GLY A 1 465 ? -26.151 -19.037 17.469 1.00 72.00 465 GLY A CA 1
ATOM 3374 C C . GLY A 1 465 ? -25.908 -20.342 18.213 1.00 72.00 465 GLY A C 1
ATOM 3375 O O . GLY A 1 465 ? -25.026 -21.080 17.810 1.00 72.00 465 GLY A O 1
ATOM 3376 N N . ASP A 1 466 ? -26.621 -20.649 19.298 1.00 60.62 466 ASP A N 1
ATOM 3377 C CA . ASP A 1 466 ? -26.495 -21.950 19.966 1.00 60.62 466 ASP A CA 1
ATOM 3378 C C . ASP A 1 466 ? -26.842 -23.117 19.016 1.00 60.62 466 ASP A C 1
ATOM 3380 O O . ASP A 1 466 ? -27.666 -22.961 18.109 1.00 60.62 466 ASP A O 1
ATOM 3384 N N . PRO A 1 467 ? -26.187 -24.288 19.154 1.00 49.12 467 PRO A N 1
ATOM 3385 C CA . PRO A 1 467 ? -26.471 -25.420 18.291 1.00 49.12 467 PRO A CA 1
ATOM 3386 C C . PRO A 1 467 ? -27.874 -25.928 18.624 1.00 49.12 467 PRO A C 1
ATOM 3388 O O . PRO A 1 467 ? -28.143 -26.359 19.745 1.00 49.12 467 PRO A O 1
ATOM 3391 N N . GLN A 1 468 ? -28.772 -25.860 17.648 1.00 49.81 468 GLN A N 1
ATOM 3392 C CA . GLN A 1 468 ? -30.095 -26.465 17.755 1.00 49.81 468 GLN A CA 1
ATOM 3393 C C . GLN A 1 468 ? -29.968 -27.978 17.519 1.00 49.81 468 GLN A C 1
ATOM 3395 O O . GLN A 1 468 ? -28.992 -28.440 16.920 1.00 49.81 468 GLN A O 1
ATOM 3400 N N . SER A 1 469 ? -30.940 -28.773 17.979 1.00 44.41 469 SER A N 1
ATOM 3401 C CA . SER A 1 469 ? -30.918 -30.241 17.829 1.00 44.41 469 SER A CA 1
ATOM 3402 C C . SER A 1 469 ? -30.829 -30.715 16.371 1.00 44.41 469 SER A C 1
ATOM 3404 O O . SER A 1 469 ? -30.448 -31.853 16.116 1.00 44.41 469 SER A O 1
ATOM 3406 N N . ASP A 1 470 ? -31.168 -29.845 15.425 1.00 45.50 470 ASP A N 1
ATOM 3407 C CA . ASP A 1 470 ? -31.137 -30.042 13.977 1.00 45.50 470 ASP A CA 1
ATOM 3408 C C . ASP A 1 470 ? -30.012 -29.258 13.266 1.00 45.50 470 ASP A C 1
ATOM 3410 O O . ASP A 1 470 ? -29.778 -29.473 12.076 1.00 45.50 470 ASP A O 1
ATOM 3414 N N . ASN A 1 471 ? -29.271 -28.390 13.969 1.00 45.44 471 ASN A N 1
ATOM 3415 C CA . ASN A 1 471 ? -28.172 -27.603 13.406 1.00 45.44 471 ASN A CA 1
ATOM 3416 C C . ASN A 1 471 ? -27.022 -27.414 14.411 1.00 45.44 471 ASN A C 1
ATOM 3418 O O . ASN A 1 471 ? -26.915 -26.400 15.108 1.00 45.44 471 ASN A O 1
ATOM 3422 N N . GLY A 1 472 ? -26.090 -28.372 14.411 1.00 45.09 472 GLY A N 1
ATOM 3423 C CA . GLY A 1 472 ? -24.878 -28.352 15.240 1.00 45.09 472 GLY A CA 1
ATOM 3424 C C . GLY A 1 472 ? -23.905 -27.194 14.957 1.00 45.09 472 GLY A C 1
ATOM 3425 O O . GLY A 1 472 ? -22.958 -27.002 15.717 1.00 45.09 472 GLY A O 1
ATOM 3426 N N . THR A 1 473 ? -24.140 -26.401 13.904 1.00 53.56 473 THR A N 1
ATOM 3427 C CA . THR A 1 473 ? -23.316 -25.246 13.496 1.00 53.56 473 THR A CA 1
ATOM 3428 C C . THR A 1 473 ? -24.029 -23.900 13.655 1.00 53.56 473 THR A C 1
ATOM 3430 O O . THR A 1 473 ? -23.656 -22.943 12.979 1.00 53.56 473 THR A O 1
ATOM 3433 N N . GLY A 1 474 ? -25.058 -23.842 14.515 1.00 59.81 474 GLY A N 1
ATOM 3434 C CA . GLY A 1 474 ? -25.941 -22.687 14.710 1.00 59.81 474 GLY A CA 1
ATOM 3435 C C . GLY A 1 474 ? -25.249 -21.331 14.539 1.00 59.81 474 GLY A C 1
ATOM 3436 O O . GLY A 1 474 ? -24.259 -21.022 15.203 1.00 59.81 474 GLY A O 1
ATOM 3437 N N . ARG A 1 475 ? -25.753 -20.524 13.604 1.00 77.69 475 ARG A N 1
ATOM 3438 C CA . ARG A 1 475 ? -25.350 -19.125 13.428 1.00 77.69 475 ARG A CA 1
ATOM 3439 C C . ARG A 1 475 ? -26.371 -18.243 14.137 1.00 77.69 475 ARG A C 1
ATOM 3441 O O . ARG A 1 475 ? -27.551 -18.578 14.164 1.00 77.69 475 ARG A O 1
ATOM 3448 N N . SER A 1 476 ? -25.961 -17.098 14.677 1.00 86.31 476 SER A N 1
ATOM 3449 C CA . SER A 1 476 ? -26.904 -16.178 15.334 1.00 86.31 476 SER A CA 1
ATOM 3450 C C . SER A 1 476 ? -27.997 -15.660 14.396 1.00 86.31 476 SER A C 1
ATOM 3452 O O . SER A 1 476 ? -29.120 -15.434 14.836 1.00 86.31 476 SER A O 1
ATOM 3454 N N . GLU A 1 477 ? -27.715 -15.573 13.093 1.00 85.88 477 GLU A N 1
ATOM 3455 C CA . GLU A 1 477 ? -28.734 -15.312 12.068 1.00 85.88 477 GLU A CA 1
ATOM 3456 C C . GLU A 1 477 ? -29.804 -16.415 12.004 1.00 85.88 477 GLU A C 1
ATOM 3458 O O . GLU A 1 477 ? -30.993 -16.111 11.930 1.00 85.88 477 GLU A O 1
ATOM 3463 N N . ASP A 1 478 ? -29.393 -17.688 12.054 1.00 85.25 478 ASP A N 1
ATOM 3464 C CA . ASP A 1 478 ? -30.304 -18.841 12.002 1.00 85.25 478 ASP A CA 1
ATOM 3465 C C . ASP A 1 478 ? -31.222 -18.879 13.226 1.00 85.25 478 ASP A C 1
ATOM 3467 O O . ASP A 1 478 ? -32.399 -19.225 13.122 1.00 85.25 478 ASP A O 1
ATOM 3471 N N . ASP A 1 479 ? -30.686 -18.494 14.380 1.00 87.81 479 ASP A N 1
ATOM 3472 C CA . ASP A 1 479 ? -31.426 -18.421 15.634 1.00 87.81 479 ASP A CA 1
ATOM 3473 C C . ASP A 1 479 ? -32.512 -17.332 15.576 1.00 87.81 479 ASP A C 1
ATOM 3475 O O . ASP A 1 479 ? -33.686 -17.608 15.826 1.00 87.81 479 ASP A O 1
ATOM 3479 N N . ILE A 1 480 ? -32.167 -16.125 15.103 1.00 90.69 480 ILE A N 1
ATOM 3480 C CA . ILE A 1 480 ? -33.154 -15.056 14.864 1.00 90.69 480 ILE A CA 1
ATOM 3481 C C . ILE A 1 480 ? -34.228 -15.523 13.871 1.00 90.69 480 ILE A C 1
ATOM 3483 O O . ILE A 1 480 ? -35.419 -15.347 14.128 1.00 90.69 480 ILE A O 1
ATOM 3487 N N . LEU A 1 481 ? -33.836 -16.154 12.760 1.00 89.56 481 LEU A N 1
ATOM 3488 C CA . LEU A 1 481 ? -34.769 -16.676 11.752 1.00 89.56 481 LEU A CA 1
ATOM 3489 C C . LEU A 1 481 ? -35.748 -17.697 12.332 1.00 89.56 481 LEU A C 1
ATOM 3491 O O . LEU A 1 481 ? -36.950 -17.636 12.060 1.00 89.56 481 LEU A O 1
ATOM 3495 N N . THR A 1 482 ? -35.239 -18.618 13.143 1.00 88.38 482 THR A N 1
ATOM 3496 C CA . THR A 1 482 ? -36.031 -19.667 13.790 1.00 88.38 482 THR A CA 1
ATOM 3497 C C . THR A 1 482 ? -37.015 -19.059 14.785 1.00 88.38 482 THR A C 1
ATOM 3499 O O . THR A 1 482 ? -38.207 -19.375 14.752 1.00 88.38 482 THR A O 1
ATOM 3502 N N . GLN A 1 483 ? -36.553 -18.117 15.613 1.00 92.00 483 GLN A N 1
ATOM 3503 C CA . GLN A 1 483 ? -37.391 -17.398 16.572 1.00 92.00 483 GLN A CA 1
ATOM 3504 C C . GLN A 1 483 ? -38.517 -16.622 15.878 1.00 92.00 483 GLN A C 1
ATOM 3506 O O . GLN A 1 483 ? -39.678 -16.740 16.279 1.00 92.00 483 GLN A O 1
ATOM 3511 N N . LEU A 1 484 ? -38.214 -15.895 14.800 1.00 92.69 484 LEU A N 1
ATOM 3512 C CA . LEU A 1 484 ? -39.218 -15.157 14.031 1.00 92.69 484 LEU A CA 1
ATOM 3513 C C . LEU A 1 484 ? -40.241 -16.085 13.374 1.00 92.69 484 LEU A C 1
ATOM 3515 O O . LEU A 1 484 ? -41.447 -15.880 13.533 1.00 92.69 484 LEU A O 1
ATOM 3519 N N . THR A 1 485 ? -39.770 -17.155 12.730 1.00 91.12 485 THR A N 1
ATOM 3520 C CA . THR A 1 485 ? -40.633 -18.153 12.081 1.00 91.12 485 THR A CA 1
ATOM 3521 C C . THR A 1 485 ? -41.569 -18.818 13.091 1.00 91.12 485 THR A C 1
ATOM 3523 O O . THR A 1 485 ? -42.759 -18.965 12.819 1.00 91.12 485 THR A O 1
ATOM 3526 N N . SER A 1 486 ? -41.076 -19.142 14.292 1.00 92.19 486 SER A N 1
ATOM 3527 C CA . SER A 1 486 ? -41.879 -19.765 15.355 1.00 92.19 486 SER A CA 1
ATOM 3528 C C . SER A 1 486 ? -43.045 -18.894 15.845 1.00 92.19 486 SER A C 1
ATOM 3530 O O . SER A 1 486 ? -44.052 -19.424 16.313 1.00 92.19 486 SER A O 1
ATOM 3532 N N . LYS A 1 487 ? -42.942 -17.564 15.700 1.00 93.44 487 LYS A N 1
ATOM 3533 C CA . LYS A 1 487 ? -44.012 -16.605 16.023 1.00 93.44 487 LYS A CA 1
ATOM 3534 C C . LYS A 1 487 ? -44.790 -16.116 14.797 1.00 93.44 487 LYS A C 1
ATOM 3536 O O . LYS A 1 487 ? -45.625 -15.226 14.933 1.00 93.44 487 LYS A O 1
ATOM 3541 N N . GLY A 1 488 ? -44.531 -16.671 13.611 1.00 93.75 488 GLY A N 1
ATOM 3542 C CA . GLY A 1 488 ? -45.169 -16.237 12.365 1.00 93.75 488 GLY A CA 1
ATOM 3543 C C . GLY A 1 488 ? -44.823 -14.798 11.964 1.00 93.75 488 GLY A C 1
ATOM 3544 O O . GLY A 1 488 ? -45.618 -14.148 11.288 1.00 93.75 488 GLY A O 1
ATOM 3545 N N . LEU A 1 489 ? -43.667 -14.283 12.399 1.00 93.06 489 LEU A N 1
ATOM 3546 C CA . LEU A 1 489 ? -43.174 -12.956 12.034 1.00 93.06 489 LEU A CA 1
ATOM 3547 C C . LEU A 1 489 ? -42.219 -13.057 10.842 1.00 93.06 489 LEU A C 1
ATOM 3549 O O . LEU A 1 489 ? -41.376 -13.949 10.772 1.00 93.06 489 LEU A O 1
ATOM 3553 N N . SER A 1 490 ? -42.347 -12.120 9.908 1.00 88.12 490 SER A N 1
ATOM 3554 C CA . SER A 1 490 ? -41.508 -12.023 8.716 1.00 88.12 490 SER A CA 1
ATOM 3555 C C . SER A 1 490 ? -40.278 -11.137 8.946 1.00 88.12 490 SER A C 1
ATOM 3557 O O . SER A 1 490 ? -40.270 -10.247 9.798 1.00 88.12 490 SER A O 1
ATOM 3559 N N . LEU A 1 491 ? -39.218 -11.387 8.171 1.00 86.69 491 LEU A N 1
ATOM 3560 C CA . LEU A 1 491 ? -37.931 -10.680 8.271 1.00 86.69 491 LEU A CA 1
ATOM 3561 C C . LEU A 1 491 ? -38.005 -9.193 7.924 1.00 86.69 491 LEU A C 1
ATOM 3563 O O . LEU A 1 491 ? -37.213 -8.403 8.432 1.00 86.69 491 LEU A O 1
ATOM 3567 N N . ASP A 1 492 ? -38.988 -8.812 7.114 1.00 87.06 492 ASP A N 1
ATOM 3568 C CA . ASP A 1 492 ? -39.280 -7.422 6.770 1.00 87.06 492 ASP A CA 1
ATOM 3569 C C . ASP A 1 492 ? -39.642 -6.588 8.020 1.00 87.06 492 ASP A C 1
ATOM 3571 O O . ASP A 1 492 ? -39.514 -5.372 8.030 1.00 87.06 492 ASP A O 1
ATOM 3575 N N . LYS A 1 493 ? -40.013 -7.211 9.144 1.00 91.62 493 LYS A N 1
ATOM 3576 C CA . LYS A 1 493 ? -40.267 -6.496 10.403 1.00 91.62 493 LYS A CA 1
ATOM 3577 C C . LYS A 1 493 ? -39.004 -6.049 11.141 1.00 91.62 493 LYS A C 1
ATOM 3579 O O . LYS A 1 493 ? -39.129 -5.343 12.138 1.00 91.62 493 LYS A O 1
ATOM 3584 N N . ILE A 1 494 ? -37.804 -6.422 10.692 1.00 91.81 494 ILE A N 1
ATOM 3585 C CA . ILE A 1 494 ? -36.554 -5.994 11.333 1.00 91.81 494 ILE A CA 1
ATOM 3586 C C . ILE A 1 494 ? -36.272 -4.520 11.005 1.00 91.81 494 ILE A C 1
ATOM 3588 O O . ILE A 1 494 ? -35.875 -4.174 9.890 1.00 91.81 494 ILE A O 1
ATOM 3592 N N . THR A 1 495 ? -36.417 -3.643 12.002 1.00 91.75 495 THR A N 1
ATOM 3593 C CA . THR A 1 495 ? -36.172 -2.193 11.856 1.00 91.75 495 THR A CA 1
ATOM 3594 C C . THR A 1 495 ? -34.771 -1.763 12.291 1.00 91.75 495 THR A C 1
ATOM 3596 O O . THR A 1 495 ? -34.350 -0.646 12.006 1.00 91.75 495 THR A O 1
ATOM 3599 N N . GLY A 1 496 ? -34.038 -2.634 12.981 1.00 91.94 496 GLY A N 1
ATOM 3600 C CA . GLY A 1 496 ? -32.653 -2.401 13.378 1.00 91.94 496 GLY A CA 1
ATOM 3601 C C . GLY A 1 496 ? -31.961 -3.711 13.713 1.00 91.94 496 GLY A C 1
ATOM 3602 O O . GLY A 1 496 ? -32.600 -4.635 14.215 1.00 91.94 496 GLY A O 1
ATOM 3603 N N . LEU A 1 497 ? -30.667 -3.793 13.433 1.00 92.94 497 LEU A N 1
ATOM 3604 C CA . LEU A 1 497 ? -29.862 -4.983 13.659 1.00 92.94 497 LEU A CA 1
ATOM 3605 C C . LEU A 1 497 ? -28.522 -4.582 14.263 1.00 92.94 497 LEU A C 1
ATOM 3607 O O . LEU A 1 497 ? -27.867 -3.669 13.778 1.00 92.94 497 LEU A O 1
ATOM 3611 N N . TYR A 1 498 ? -28.103 -5.297 15.291 1.00 93.38 498 TYR A N 1
ATOM 3612 C CA . TYR A 1 498 ? -26.758 -5.235 15.834 1.00 93.38 498 TYR A CA 1
ATOM 3613 C C . TYR A 1 498 ? -26.139 -6.620 15.782 1.00 93.38 498 TYR A C 1
ATOM 3615 O O . TYR A 1 498 ? -26.809 -7.608 16.074 1.00 93.38 498 TYR A O 1
ATOM 3623 N N . SER A 1 499 ? -24.853 -6.693 15.482 1.00 90.94 499 SER A N 1
ATOM 3624 C CA . SER A 1 499 ? -24.071 -7.918 15.601 1.00 90.94 499 SER A CA 1
ATOM 3625 C C . SER A 1 499 ? -22.735 -7.592 16.240 1.00 90.94 499 SER A C 1
ATOM 3627 O O . SER A 1 499 ? -22.121 -6.587 15.900 1.00 90.94 499 SER A O 1
ATOM 3629 N N . GLU A 1 500 ? -22.252 -8.419 17.162 1.00 88.56 500 GLU A N 1
ATOM 3630 C CA . GLU A 1 500 ? -20.950 -8.151 17.781 1.00 88.56 500 GLU A CA 1
ATOM 3631 C C . GLU A 1 500 ? -19.839 -8.089 16.739 1.00 88.56 500 GLU A C 1
ATOM 3633 O O . GLU A 1 500 ? -18.964 -7.233 16.839 1.00 88.56 500 GLU A O 1
ATOM 3638 N N . ARG A 1 501 ? -19.932 -8.922 15.699 1.00 84.81 501 ARG A N 1
ATOM 3639 C CA . ARG A 1 501 ? -19.108 -8.856 14.494 1.00 84.81 501 ARG A CA 1
ATOM 3640 C C . ARG A 1 501 ? -19.862 -8.243 13.323 1.00 84.81 501 ARG A C 1
ATOM 3642 O O . ARG A 1 501 ? -21.053 -8.501 13.171 1.00 84.81 501 ARG A O 1
ATOM 3649 N N . GLN A 1 502 ? -19.176 -7.512 12.450 1.00 80.56 502 GLN A N 1
ATOM 3650 C CA . GLN A 1 502 ? -19.752 -7.001 11.210 1.00 80.56 502 GLN A CA 1
ATOM 3651 C C . GLN A 1 502 ? -20.383 -8.159 10.431 1.00 80.56 502 GLN A C 1
ATOM 3653 O O . GLN A 1 502 ? -19.704 -9.145 10.132 1.00 80.56 502 GLN A O 1
ATOM 3658 N N . PRO A 1 503 ? -21.674 -8.068 10.090 1.00 75.75 503 PRO A N 1
ATOM 3659 C CA . PRO A 1 503 ? -22.307 -9.109 9.304 1.00 75.75 503 PRO A CA 1
ATOM 3660 C C . PRO A 1 503 ? -21.672 -9.208 7.913 1.00 75.75 503 PRO A C 1
ATOM 3662 O O . PRO A 1 503 ? -21.538 -8.212 7.208 1.00 75.75 503 PRO A O 1
ATOM 3665 N N . CYS A 1 504 ? -21.298 -10.413 7.497 1.00 69.81 504 CYS A N 1
ATOM 3666 C CA . CYS A 1 504 ? -20.657 -10.677 6.210 1.00 69.81 504 CYS A CA 1
ATOM 3667 C C . CYS A 1 504 ? -21.712 -10.915 5.110 1.00 69.81 504 CYS A C 1
ATOM 3669 O O . CYS A 1 504 ? -21.944 -12.033 4.647 1.00 69.81 504 CYS A O 1
ATOM 3671 N N . PHE A 1 505 ? -22.422 -9.858 4.723 1.00 61.16 505 PHE A N 1
ATOM 3672 C CA . PHE A 1 505 ? -23.644 -9.984 3.929 1.00 61.16 505 PHE A CA 1
ATOM 3673 C C . PHE A 1 505 ? -23.411 -10.299 2.441 1.00 61.16 505 PHE A C 1
ATOM 3675 O O . PHE A 1 505 ? -24.205 -11.026 1.847 1.00 61.16 505 PHE A O 1
ATOM 3682 N N . SER A 1 506 ? -22.302 -9.839 1.856 1.00 56.88 506 SER A N 1
ATOM 3683 C CA . SER A 1 506 ? -21.989 -10.030 0.432 1.00 56.88 506 SER A CA 1
ATOM 3684 C C . SER A 1 506 ? -21.272 -11.346 0.107 1.00 56.88 506 SER A C 1
ATOM 3686 O O . SER A 1 506 ? -21.455 -11.881 -0.983 1.00 56.88 506 SER A O 1
ATOM 3688 N N . THR A 1 507 ? -20.473 -11.892 1.030 1.00 55.59 507 THR A N 1
ATOM 3689 C CA . THR A 1 507 ? -19.612 -13.063 0.760 1.00 55.59 507 THR A CA 1
ATOM 3690 C C . THR A 1 507 ? -19.919 -14.290 1.616 1.00 55.59 507 THR A C 1
ATOM 3692 O O . THR A 1 507 ? -19.517 -15.390 1.244 1.00 55.59 507 THR A O 1
ATOM 3695 N N . CYS A 1 508 ? -20.672 -14.159 2.716 1.00 58.00 508 CYS A N 1
ATOM 3696 C CA . CYS A 1 508 ? -20.981 -15.288 3.603 1.00 58.00 508 CYS A CA 1
ATOM 3697 C C . CYS A 1 508 ? -22.400 -15.857 3.429 1.00 58.00 508 CYS A C 1
ATOM 3699 O O . CYS A 1 508 ? -22.823 -16.673 4.254 1.00 58.00 508 CYS A O 1
ATOM 3701 N N . ASN A 1 509 ? -23.111 -15.465 2.359 1.00 62.72 509 ASN A N 1
ATOM 3702 C CA . ASN A 1 509 ? -24.506 -15.837 2.089 1.00 62.72 509 ASN A CA 1
ATOM 3703 C C . ASN A 1 509 ? -25.404 -15.587 3.304 1.00 62.72 509 ASN A C 1
ATOM 3705 O O . ASN A 1 509 ? -26.044 -16.508 3.818 1.00 62.72 509 ASN A O 1
ATOM 3709 N N . SER A 1 510 ? -25.405 -14.351 3.801 1.00 72.00 510 SER A N 1
ATOM 3710 C CA . SER A 1 510 ? -26.270 -14.023 4.927 1.00 72.00 510 SER A CA 1
ATOM 3711 C C . SER A 1 510 ? -27.726 -14.249 4.583 1.00 72.00 510 SER A C 1
ATOM 3713 O O . SER A 1 510 ? -28.204 -13.868 3.513 1.00 72.00 510 SER A O 1
ATOM 3715 N N . LYS A 1 511 ? -28.434 -14.856 5.528 1.00 77.00 511 LYS A N 1
ATOM 3716 C CA . LYS A 1 511 ? -29.855 -15.152 5.371 1.00 77.00 511 LYS A CA 1
ATOM 3717 C C . LYS A 1 511 ? -30.735 -13.960 5.743 1.00 77.00 511 LYS A C 1
ATOM 3719 O O . LYS A 1 511 ? -31.891 -13.910 5.332 1.00 77.00 511 LYS A O 1
ATOM 3724 N N . LEU A 1 512 ? -30.192 -12.996 6.490 1.00 79.62 512 LEU A N 1
ATOM 3725 C CA . LEU A 1 512 ? -30.909 -11.779 6.865 1.00 79.62 512 LEU A CA 1
ATOM 3726 C C . LEU A 1 512 ? -30.809 -10.711 5.771 1.00 79.62 512 LEU A C 1
ATOM 3728 O O . LEU A 1 512 ? -31.819 -10.088 5.451 1.00 79.62 512 LEU A O 1
ATOM 3732 N N . ALA A 1 513 ? -29.631 -10.538 5.156 1.00 74.56 513 ALA A N 1
ATOM 3733 C CA . ALA A 1 513 ? -29.354 -9.421 4.245 1.00 74.56 513 ALA A CA 1
ATOM 3734 C C . ALA A 1 513 ? -30.360 -9.237 3.092 1.00 74.56 513 ALA A C 1
ATOM 3736 O O . ALA A 1 513 ? -30.806 -8.107 2.889 1.00 74.56 513 ALA A O 1
ATOM 3737 N N . PRO A 1 514 ? -30.791 -10.292 2.366 1.00 72.00 514 PRO A N 1
ATOM 3738 C CA . PRO A 1 514 ? -31.737 -10.134 1.259 1.00 72.00 514 PRO A CA 1
ATOM 3739 C C . PRO A 1 514 ? -33.135 -9.674 1.694 1.00 72.00 514 PRO A C 1
ATOM 3741 O O . PRO A 1 514 ? -33.927 -9.267 0.849 1.00 72.00 514 PRO A O 1
ATOM 3744 N N . SER A 1 515 ? -33.450 -9.770 2.989 1.00 78.88 515 SER A N 1
ATOM 3745 C CA . SER A 1 515 ? -34.794 -9.542 3.528 1.00 78.88 515 SER A CA 1
ATOM 3746 C C . SER A 1 515 ? -34.900 -8.301 4.419 1.00 78.88 515 SER A C 1
ATOM 3748 O O . SER A 1 515 ? -35.999 -7.984 4.870 1.00 78.88 515 SER A O 1
ATOM 3750 N N . LEU A 1 516 ? -33.790 -7.598 4.685 1.00 82.38 516 LEU A N 1
ATOM 3751 C CA . LEU A 1 516 ? -33.819 -6.344 5.441 1.00 82.38 516 LEU A CA 1
ATOM 3752 C C . LEU A 1 516 ? -34.433 -5.224 4.593 1.00 82.38 516 LEU A C 1
ATOM 3754 O O . LEU A 1 516 ? -34.122 -5.073 3.408 1.00 82.38 516 LEU A O 1
ATOM 3758 N N . HIS A 1 517 ? -35.295 -4.414 5.209 1.00 81.00 517 HIS A N 1
ATOM 3759 C CA . HIS A 1 517 ? -35.884 -3.265 4.535 1.00 81.00 517 HIS A CA 1
ATOM 3760 C C . HIS A 1 517 ? -34.836 -2.197 4.185 1.00 81.00 517 HIS A C 1
ATOM 3762 O O . HIS A 1 517 ? -33.866 -2.001 4.925 1.00 81.00 517 HIS A O 1
ATOM 3768 N N . PRO A 1 518 ? -35.057 -1.440 3.092 1.00 77.88 518 PRO A N 1
ATOM 3769 C CA . PRO A 1 518 ? -34.282 -0.243 2.817 1.00 77.88 518 PRO A CA 1
ATOM 3770 C C . PRO A 1 518 ? -34.263 0.704 4.021 1.00 77.88 518 PRO A C 1
ATOM 3772 O O . PRO A 1 518 ? -35.315 1.109 4.514 1.00 77.88 518 PRO A O 1
ATOM 3775 N N . GLY A 1 519 ? -33.066 1.059 4.484 1.00 77.12 519 GLY A N 1
ATOM 3776 C CA . GLY A 1 519 ? -32.885 1.962 5.625 1.00 77.12 519 GLY A CA 1
ATOM 3777 C C . GLY A 1 519 ? -32.883 1.292 7.003 1.00 77.12 519 GLY A C 1
ATOM 3778 O O . GLY A 1 519 ? -32.737 2.001 7.998 1.00 77.12 519 GLY A O 1
ATOM 3779 N N . THR A 1 520 ? -32.984 -0.040 7.092 1.00 86.56 520 THR A N 1
ATOM 3780 C CA . THR A 1 520 ? -32.706 -0.756 8.346 1.00 86.56 520 THR A CA 1
ATOM 3781 C C . THR A 1 520 ? -31.282 -0.438 8.805 1.00 86.56 520 THR A C 1
ATOM 3783 O O . THR A 1 520 ? -30.318 -0.667 8.075 1.00 86.56 520 THR A O 1
ATOM 3786 N N . GLN A 1 521 ? -31.136 0.094 10.019 1.00 86.56 521 GLN A N 1
ATOM 3787 C CA . GLN A 1 521 ? -29.823 0.404 10.575 1.00 86.56 521 GLN A CA 1
ATOM 3788 C C . GLN A 1 521 ? -29.124 -0.891 10.997 1.00 86.56 521 GLN A C 1
ATOM 3790 O O . GLN A 1 521 ? -29.662 -1.633 11.822 1.00 86.56 521 GLN A O 1
ATOM 3795 N N . VAL A 1 522 ? -27.926 -1.142 10.465 1.00 87.94 522 VAL A N 1
ATOM 3796 C CA . VAL A 1 522 ? -27.096 -2.283 10.862 1.00 87.94 522 VAL A CA 1
ATOM 3797 C C . VAL A 1 522 ? -25.861 -1.770 11.588 1.00 87.94 522 VAL A C 1
ATOM 3799 O O . VAL A 1 522 ? -25.020 -1.091 11.000 1.00 87.94 522 VAL A O 1
ATOM 3802 N N . THR A 1 523 ? -25.734 -2.091 12.870 1.00 88.81 523 THR A N 1
ATOM 3803 C CA . THR A 1 523 ? -24.573 -1.726 13.681 1.00 88.81 523 THR A CA 1
ATOM 3804 C C . THR A 1 523 ? -23.739 -2.936 14.076 1.00 88.81 523 THR A C 1
ATOM 3806 O O . THR A 1 523 ? -24.213 -4.073 14.081 1.00 88.81 523 THR A O 1
ATOM 3809 N N . TYR A 1 524 ? -22.462 -2.707 14.376 1.00 89.00 524 TYR A N 1
ATOM 3810 C CA . TYR A 1 524 ? -21.572 -3.762 14.854 1.00 89.00 524 TYR A CA 1
ATOM 3811 C C . TYR A 1 524 ? -20.431 -3.225 15.713 1.00 89.00 524 TYR A C 1
ATOM 3813 O O . TYR A 1 524 ? -20.167 -2.029 15.688 1.00 89.00 524 T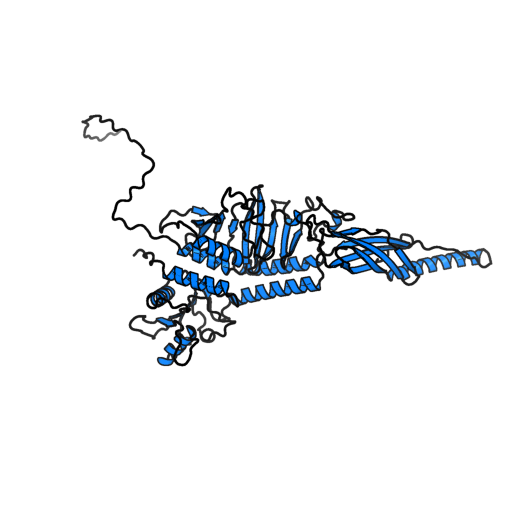YR A O 1
ATOM 3821 N N . THR A 1 525 ? -19.736 -4.085 16.460 1.00 84.06 525 THR A N 1
ATOM 3822 C CA . THR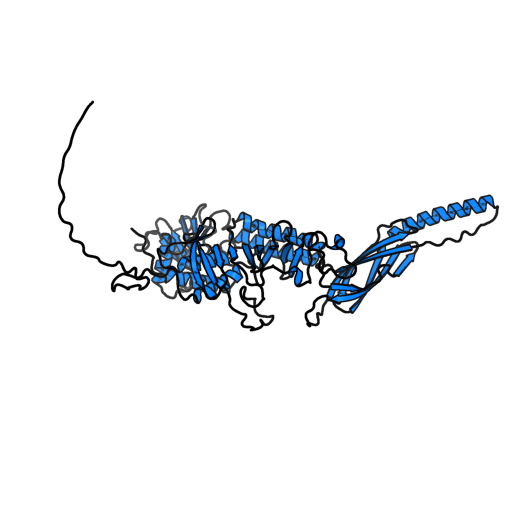 A 1 525 ? -18.583 -3.666 17.283 1.00 84.06 525 THR A CA 1
ATOM 3823 C C . THR A 1 525 ? -17.247 -4.047 16.665 1.00 84.06 525 THR A C 1
ATOM 3825 O O . THR A 1 525 ? -16.349 -3.212 16.581 1.00 84.06 525 THR A O 1
ATOM 3828 N N . VAL A 1 526 ? -17.105 -5.296 16.233 1.00 81.00 526 VAL A N 1
ATOM 3829 C CA . VAL A 1 526 ? -15.866 -5.857 15.698 1.00 81.00 526 VAL A CA 1
ATOM 3830 C C . VAL A 1 526 ? -16.016 -6.051 14.196 1.00 81.00 526 VAL A C 1
ATOM 3832 O O . VAL A 1 526 ? -16.922 -6.753 13.764 1.00 81.00 526 VAL A O 1
ATOM 3835 N N . PRO A 1 527 ? -15.169 -5.463 13.359 1.00 75.62 527 PRO A N 1
ATOM 38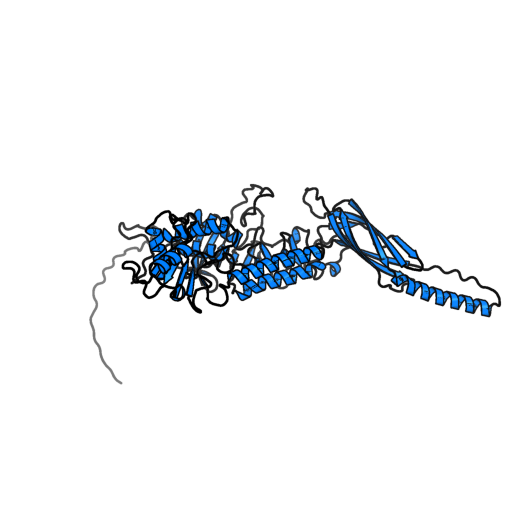36 C CA . PRO A 1 527 ? -15.262 -5.652 11.918 1.00 75.62 527 PRO A CA 1
ATOM 3837 C C . PRO A 1 527 ? -14.949 -7.103 11.527 1.00 75.62 527 PRO A C 1
ATOM 3839 O O . PRO A 1 527 ? -14.204 -7.807 12.211 1.00 75.62 527 PRO A O 1
ATOM 3842 N N . TRP A 1 528 ? -15.544 -7.579 10.435 1.00 73.50 528 TRP A N 1
ATOM 3843 C CA . TRP A 1 528 ? -15.301 -8.930 9.932 1.00 73.50 528 TRP A CA 1
ATOM 3844 C C . TRP A 1 528 ? -14.170 -8.894 8.920 1.00 73.50 528 TRP A C 1
ATOM 3846 O O . TRP A 1 528 ? -14.193 -8.078 7.996 1.00 73.50 528 TRP A O 1
ATOM 3856 N N . VAL A 1 529 ? -13.209 -9.813 9.053 1.00 65.62 529 VAL A N 1
ATOM 3857 C CA . VAL A 1 529 ? -12.104 -9.905 8.102 1.00 65.62 529 VAL A CA 1
ATOM 3858 C C . VAL A 1 529 ? -12.065 -11.289 7.448 1.00 65.62 529 VAL A C 1
ATOM 3860 O O . VAL A 1 529 ? -11.677 -12.256 8.094 1.00 65.62 529 VAL A O 1
ATOM 3863 N N . PRO A 1 530 ? -12.473 -11.409 6.169 1.00 62.69 530 PRO A N 1
ATOM 3864 C CA . PRO A 1 530 ? -12.541 -12.681 5.460 1.00 62.69 530 PRO A CA 1
ATOM 3865 C C . PRO A 1 530 ? -11.239 -13.484 5.513 1.00 62.69 530 PRO A C 1
ATOM 3867 O O . PRO A 1 530 ? -10.168 -12.941 5.252 1.00 62.69 530 PRO A O 1
ATOM 3870 N N . ASN A 1 531 ? -11.375 -14.792 5.749 1.00 63.22 531 ASN A N 1
ATOM 3871 C CA . ASN A 1 531 ? -10.308 -15.795 5.657 1.00 63.22 531 ASN A CA 1
ATOM 3872 C C . ASN A 1 531 ? -9.074 -15.521 6.530 1.00 63.22 531 ASN A C 1
ATOM 3874 O O . ASN A 1 531 ? -7.979 -15.954 6.184 1.00 63.22 531 ASN A O 1
ATOM 3878 N N . ASP A 1 532 ? -9.248 -14.844 7.665 1.00 65.62 532 ASP A N 1
ATOM 3879 C CA . ASP A 1 532 ? -8.146 -14.545 8.573 1.00 65.62 532 ASP A CA 1
ATOM 3880 C C . ASP A 1 532 ? -8.433 -15.044 9.989 1.00 65.62 532 ASP A C 1
ATOM 3882 O O . ASP A 1 532 ? -9.206 -14.454 10.748 1.00 65.62 532 ASP A O 1
ATOM 3886 N N . ALA A 1 533 ? -7.821 -16.178 10.324 1.00 70.38 533 ALA A N 1
ATOM 3887 C CA . ALA A 1 533 ? -8.028 -16.839 11.605 1.00 70.38 533 ALA A CA 1
ATOM 3888 C C . ALA A 1 533 ? -7.548 -15.985 12.789 1.00 70.38 533 ALA A C 1
ATOM 3890 O O . ALA A 1 533 ? -8.207 -15.974 13.829 1.00 70.38 533 ALA A O 1
ATOM 3891 N N . ASP A 1 534 ? -6.459 -15.234 12.623 1.00 65.31 534 ASP A N 1
ATOM 3892 C CA . ASP A 1 534 ? -5.874 -14.422 13.691 1.00 65.31 534 ASP A CA 1
ATOM 3893 C C . ASP A 1 534 ? -6.751 -13.212 14.010 1.00 65.31 534 ASP A C 1
ATOM 3895 O O . ASP A 1 534 ? -7.031 -12.933 15.171 1.00 65.31 534 ASP A O 1
ATOM 3899 N N . SER A 1 535 ? -7.294 -12.555 12.987 1.00 67.12 535 SER A N 1
ATOM 3900 C CA . SER A 1 535 ? -8.244 -11.448 13.139 1.00 67.12 535 SER A CA 1
ATOM 3901 C C . SER A 1 535 ? -9.573 -11.926 13.708 1.00 67.12 535 SER A C 1
ATOM 3903 O O . SER A 1 535 ? -10.207 -11.225 14.500 1.00 67.12 535 SER A O 1
ATOM 3905 N N . HIS A 1 536 ? -10.008 -13.139 13.351 1.00 72.25 536 HIS A N 1
ATOM 3906 C CA . HIS A 1 536 ? -11.144 -13.761 14.020 1.00 72.25 536 HIS A CA 1
ATOM 3907 C C . HIS A 1 536 ? -10.837 -13.992 15.502 1.00 72.25 536 HIS A C 1
ATOM 3909 O O . HIS A 1 536 ? -11.588 -13.504 16.340 1.00 72.25 536 HIS A O 1
ATOM 3915 N N . SER A 1 537 ? -9.717 -14.624 15.840 1.00 73.50 537 SER A N 1
ATOM 3916 C CA . SER A 1 537 ? -9.311 -14.860 17.230 1.00 73.50 537 SER A CA 1
ATOM 3917 C C . SER A 1 537 ? -9.194 -13.558 18.039 1.00 73.50 537 SER A C 1
ATOM 3919 O O . SER A 1 537 ? -9.767 -13.439 19.125 1.00 73.50 537 SER A O 1
ATOM 3921 N N . ALA A 1 538 ? -8.550 -12.532 17.476 1.00 70.38 538 ALA A N 1
ATOM 3922 C CA . ALA A 1 538 ? -8.415 -11.206 18.075 1.00 70.38 538 ALA A CA 1
ATOM 3923 C C . ALA A 1 538 ? -9.777 -10.539 18.312 1.00 70.38 538 ALA A C 1
ATOM 3925 O O . ALA A 1 538 ? -10.009 -9.955 19.371 1.00 70.38 538 ALA A O 1
ATOM 3926 N N . GLY A 1 539 ? -10.707 -10.680 17.365 1.00 77.62 539 GLY A N 1
ATOM 3927 C CA . GLY A 1 539 ? -12.078 -10.204 17.512 1.00 77.62 539 GLY A CA 1
ATOM 3928 C C . GLY A 1 539 ? -12.841 -10.875 18.659 1.00 77.62 539 GLY A C 1
ATOM 3929 O O . GLY A 1 539 ? -13.537 -10.190 19.407 1.00 77.62 539 GLY A O 1
ATOM 3930 N N . ASP A 1 540 ? -12.684 -12.190 18.846 1.00 78.88 540 ASP A N 1
ATOM 3931 C CA . ASP A 1 540 ? -13.338 -12.921 19.945 1.00 78.88 540 ASP A CA 1
ATOM 3932 C C . ASP A 1 540 ? -12.734 -12.517 21.287 1.00 78.88 540 ASP A C 1
ATOM 3934 O O . ASP A 1 540 ? -13.452 -12.256 22.256 1.00 78.88 540 ASP A O 1
ATOM 3938 N N . ALA A 1 541 ? -11.403 -12.421 21.339 1.00 78.62 541 ALA A N 1
ATOM 3939 C CA . ALA A 1 541 ? -10.687 -11.948 22.512 1.00 78.62 541 ALA A CA 1
ATOM 3940 C C . ALA A 1 541 ? -11.118 -10.523 22.891 1.00 78.62 541 ALA A C 1
ATOM 3942 O O . ALA A 1 541 ? -11.339 -10.256 24.075 1.00 78.62 541 ALA A O 1
ATOM 3943 N N . LEU A 1 542 ? -11.299 -9.633 21.907 1.00 80.19 542 LEU A N 1
ATOM 3944 C CA . LEU A 1 542 ? -11.808 -8.283 22.128 1.00 80.19 542 LEU A CA 1
ATOM 3945 C C . LEU A 1 542 ? -13.208 -8.310 22.743 1.00 80.19 542 LEU A C 1
ATOM 3947 O O . LEU A 1 542 ? -13.414 -7.706 23.792 1.00 80.19 542 LEU A O 1
ATOM 3951 N N . ILE A 1 543 ? -14.164 -8.994 22.110 1.00 83.00 543 ILE A N 1
ATOM 3952 C CA . ILE A 1 543 ? -15.560 -9.025 22.575 1.00 83.00 543 ILE A CA 1
ATOM 3953 C C . ILE A 1 543 ? -15.630 -9.549 24.012 1.00 83.00 543 ILE A C 1
ATOM 3955 O O . ILE A 1 543 ? -16.314 -8.967 24.853 1.00 83.00 543 ILE A O 1
ATOM 3959 N N . ASN A 1 544 ? -14.881 -10.610 24.319 1.00 82.25 544 ASN A N 1
ATOM 3960 C CA . ASN A 1 544 ? -14.833 -11.173 25.665 1.00 82.25 544 ASN A CA 1
ATOM 3961 C C . ASN A 1 544 ? -14.273 -10.185 26.696 1.00 82.25 544 ASN A C 1
ATOM 3963 O O . ASN A 1 544 ? -14.791 -10.114 27.809 1.00 82.25 544 ASN A O 1
ATOM 3967 N N . ARG A 1 545 ? -13.258 -9.392 26.334 1.00 79.56 545 ARG A N 1
ATOM 3968 C CA . ARG A 1 545 ? -12.726 -8.335 27.209 1.00 79.56 545 ARG A CA 1
ATOM 3969 C C . ARG A 1 545 ? -13.724 -7.205 27.401 1.00 79.56 545 ARG A C 1
ATOM 3971 O O . ARG A 1 545 ? -14.002 -6.850 28.539 1.00 79.56 545 ARG A O 1
ATOM 3978 N N . LEU A 1 546 ? -14.311 -6.700 26.316 1.00 82.38 546 LEU A N 1
ATOM 3979 C CA . LEU A 1 546 ? -15.306 -5.627 26.371 1.00 82.38 546 LEU A CA 1
ATOM 3980 C C . LEU A 1 546 ? -16.543 -6.034 27.188 1.00 82.38 546 LEU A C 1
ATOM 3982 O O . LEU A 1 546 ? -17.123 -5.200 27.875 1.00 82.38 546 LEU A O 1
ATOM 3986 N N . ALA A 1 547 ? -16.929 -7.312 27.159 1.00 82.88 547 ALA A N 1
ATOM 3987 C CA . ALA A 1 547 ? -18.023 -7.846 27.970 1.00 82.88 547 ALA A CA 1
ATOM 3988 C C . ALA A 1 547 ? -17.664 -8.061 29.448 1.00 82.88 547 ALA A C 1
ATOM 3990 O O . ALA A 1 547 ? -18.554 -8.083 30.297 1.00 82.88 547 ALA A O 1
ATOM 3991 N N . ALA A 1 548 ? -16.377 -8.228 29.761 1.00 79.81 548 ALA A N 1
ATOM 3992 C CA . ALA A 1 548 ? -15.888 -8.339 31.131 1.00 79.81 548 ALA A CA 1
ATOM 3993 C C . ALA A 1 548 ? -15.713 -6.972 31.814 1.00 79.81 548 ALA A C 1
ATOM 3995 O O . ALA A 1 548 ? -15.591 -6.915 33.040 1.00 79.81 548 ALA A O 1
ATOM 3996 N N . GLU A 1 549 ? -15.698 -5.872 31.053 1.00 74.12 549 GLU A N 1
ATOM 3997 C CA . GLU A 1 549 ? -15.567 -4.538 31.628 1.00 74.12 549 GLU A CA 1
ATOM 3998 C C . GLU A 1 549 ? -16.812 -4.157 32.443 1.00 74.12 549 GLU A C 1
ATOM 4000 O O . GLU A 1 549 ? -17.945 -4.268 31.958 1.00 74.12 549 GLU A O 1
ATOM 4005 N N . PRO A 1 550 ? -16.638 -3.691 33.696 1.00 62.22 550 PRO A N 1
ATOM 4006 C CA . PRO A 1 550 ? -17.756 -3.211 34.487 1.00 62.22 550 PRO A CA 1
ATOM 4007 C C . PRO A 1 550 ? -18.396 -2.039 33.750 1.00 62.22 550 PRO A C 1
ATOM 4009 O O . PRO A 1 550 ? -17.697 -1.114 33.344 1.00 62.22 550 PRO A O 1
ATOM 4012 N N . VAL A 1 551 ? -19.723 -2.083 33.588 1.00 57.47 551 VAL A N 1
ATOM 4013 C CA . VAL A 1 551 ? -20.499 -1.026 32.930 1.00 57.47 551 VAL A CA 1
ATOM 4014 C C . VAL A 1 551 ? -20.138 0.300 33.590 1.00 57.47 551 VAL A C 1
ATOM 4016 O O . VAL A 1 551 ? -20.590 0.587 34.700 1.00 57.47 551 VAL A O 1
ATOM 4019 N N . GLY A 1 552 ? -19.279 1.080 32.928 1.00 48.22 552 GLY A N 1
ATOM 4020 C CA . GLY A 1 552 ? -18.899 2.408 33.375 1.00 48.22 552 GLY A CA 1
ATOM 4021 C C . GLY A 1 552 ? -20.189 3.184 33.535 1.00 48.22 552 GLY A C 1
ATOM 4022 O O . GLY A 1 552 ? -20.895 3.398 32.551 1.00 48.22 552 GLY A O 1
ATOM 4023 N N . GLY A 1 553 ? -20.552 3.473 34.786 1.00 39.59 553 GLY A N 1
ATOM 4024 C CA . GLY A 1 553 ? -21.869 3.983 35.126 1.00 39.59 553 GLY A CA 1
ATOM 4025 C C . GLY A 1 553 ? -22.210 5.156 34.223 1.00 39.59 553 GLY A C 1
ATOM 4026 O O . GLY A 1 553 ? -21.576 6.208 34.311 1.00 39.59 553 GLY A O 1
ATOM 4027 N N . GLN A 1 554 ? -23.201 4.968 33.348 1.00 35.53 554 GLN A N 1
ATOM 4028 C CA . GLN A 1 554 ? -23.856 6.095 32.711 1.00 35.53 554 GLN A CA 1
ATOM 4029 C C . GLN A 1 554 ? -24.343 6.979 33.854 1.00 35.53 554 GLN A C 1
ATOM 4031 O O . GLN A 1 554 ? -25.186 6.567 34.656 1.00 35.53 554 GLN A O 1
ATOM 4036 N N . ARG A 1 555 ? -23.727 8.158 33.986 1.00 33.06 555 ARG A N 1
ATOM 4037 C CA . ARG A 1 555 ? -24.213 9.198 34.886 1.00 33.06 555 ARG A CA 1
ATOM 4038 C C . ARG A 1 555 ? -25.678 9.433 34.519 1.00 33.06 555 ARG A C 1
ATOM 4040 O O . ARG A 1 555 ? -25.963 9.784 33.376 1.00 33.06 555 ARG A O 1
ATOM 4047 N N . LYS A 1 556 ? -26.569 9.149 35.469 1.00 30.34 556 LYS A N 1
ATOM 4048 C CA . LYS A 1 556 ? -27.932 9.680 35.455 1.00 30.34 556 LYS A CA 1
ATOM 4049 C C . LYS A 1 556 ? -27.894 11.194 35.575 1.00 30.34 556 LYS A C 1
ATOM 4051 O O . LYS A 1 556 ? -26.992 11.686 36.295 1.00 30.34 556 LYS A O 1
#